Protein AF-A0A4Y1ZA49-F1 (afdb_monomer_lite)

Foldseek 3Di:
DQALLCLLVVLCVVVVHDLCQLPVVLDDSVVSVCSNVVNDDDDPVSVCSSCVSSVHDPVNSVCVNVVVDDDPVVVLVVVLVVCLVVLPLVVLQVLLVVLVVCCVVVVDLVSLLSNLLSQQSSCVSVVHQRDVVSLCSLLVVLVPDQADDLVNLVSCLSCLVNDDLVSLLVSLVCLLPRPVVCVVVCRCLVSNLSSLLVNLVVCVVVPVLVSSVVSLVSSVVSDDPPPRVVSVLSSLLSVLLSCLLVQVPVSSVVSNVVSLVVCVVVVVVVVSVVSVVVNVCSCVDPSSVVSVVVVVVVVVVVVVVVVVVVVVVVVPPDPDPDDDDDDDVVVVVVVVVVVVVVVVVPDDDPVVVVVVVVVVVVVVVVVVVVVVVVPDD

pLDDT: mean 78.2, std 25.27, range [24.95, 98.25]

Organism: NCBI:txid2078

Radius of gyration: 32.02 Å; chains: 1; bounding box: 79×66×94 Å

Sequence (377 aa):
MKHPGATLRFLRKSKKMTLNELAQGEVSVAFLSRFEREDCDISFTHLLHLLERLHVSVDEFLYISNGYEVGDFQDFFTHLKRYVMEDNLHMLQVTREKMRDYYNRKKRDHYLHFSALAALYAHRISKQDPDPNDVRILSDYLERVTIWGYYELVVYANSMYSFPPELIIKFSRMAYEKSMDYQPLEIGLDKKQLILMNTATVLMEVGRLAEANTFLVLLNDSINKENDSYMKIKLIYLRGIYLIKQGYRKRGESMARQAIQIFTELESVSQAATHANYLQDVLNSTIVKKIERINRKDSCFDVVHQSGCLFGFLINVGYDDRSPMLFPSFLMFLLRLRKHVRLLHREFDPVLKTRLIVHSVLESASECQLLLRQHRF

InterPro domains:
  IPR001387 Cro/C1-type, helix-turn-helix domain [PS50943] (8-61)
  IPR001387 Cro/C1-type, helix-turn-helix domain [SM00530] (7-61)
  IPR001387 Cro/C1-type, helix-turn-helix domain [cd00093] (5-61)
  IPR010057 HTH-type transcriptional regulator Rgg, C-terminal domain [PF21259] (93-276)
  IPR010057 HTH-type transcriptional regulator Rgg, C-terminal domain [TIGR01716] (63-284)
  IPR010982 Lambda repressor-like, DNA-binding domain superfamily [SSF47413] (4-64)
  IPR011990 Tetratricopeptide-like helical domain superfamily [G3DSA:1.25.40.10] (2-285)
  IPR053163 HTH-type transcriptional regulator Rgg-like [PTHR37038] (1-284)

Secondary structure (DSSP, 8-state):
--SHHHHHHHHHHHTT--HHHHHBTTB-HHHHHHHTTTSS---HHHHHHHHHHHT--HHHHHHHHTTS---HHHHHHHHHHHHHHTT-HHHHHHHHHHHHHHHHHH--HHHHHHHHHHHHHHHHHTTPPPPHHHHHHHHHHHHH-SS--HHHHHHHHHHGGGS-HHHHHHHHHHHHHTTGGGGGG-TTHHHHHHHHHHHHHHHHHTT-HHHHHHHHHHHHHHS-TTT-HHHHHHHHHHHHHHHHHHT-HHHHHHHHHHHHHHHHHTT-HHHHHHHHHHHHHHHHSHHHHHHHHHHHHHHHHHHHHHHHHHHHHHHHS---S------THHHHHHHHHHHHHHHHTTS--HHHHHHHHHHHHHHHHHHHHHHHHHT--

Structure (mmCIF, N/CA/C/O backbone):
data_AF-A0A4Y1ZA49-F1
#
_entry.id   AF-A0A4Y1ZA49-F1
#
loop_
_atom_site.group_PDB
_atom_site.id
_atom_site.type_symbol
_atom_site.label_atom_id
_atom_site.label_alt_id
_atom_site.label_comp_id
_atom_site.label_asym_id
_atom_site.label_entity_id
_atom_site.label_seq_id
_atom_site.pdbx_PDB_ins_code
_atom_site.Cartn_x
_atom_site.Cartn_y
_atom_site.Cartn_z
_atom_site.occupancy
_atom_site.B_iso_or_equiv
_atom_site.auth_seq_id
_atom_site.auth_comp_id
_atom_site.auth_asym_id
_atom_site.auth_atom_id
_atom_site.pdbx_PDB_model_num
ATOM 1 N N . MET A 1 1 ? 22.120 4.455 -14.277 1.00 56.09 1 MET A N 1
ATOM 2 C CA . MET A 1 1 ? 22.476 4.465 -15.717 1.00 56.09 1 MET A CA 1
ATOM 3 C C . MET A 1 1 ? 21.176 4.357 -16.489 1.00 56.09 1 MET A C 1
ATOM 5 O O . MET A 1 1 ? 20.572 3.312 -16.391 1.00 56.09 1 MET A O 1
ATOM 9 N N . LYS A 1 2 ? 20.681 5.403 -17.166 1.00 68.88 2 LYS A N 1
ATOM 10 C CA . LYS A 1 2 ? 19.257 5.433 -17.570 1.00 68.88 2 LYS A CA 1
ATOM 11 C C . LYS A 1 2 ? 18.873 4.535 -18.760 1.00 68.88 2 LYS A C 1
ATOM 13 O O . LYS A 1 2 ? 17.683 4.326 -18.960 1.00 68.88 2 LYS A O 1
ATOM 18 N N . HIS A 1 3 ? 19.825 4.002 -19.531 1.00 85.12 3 HIS A N 1
ATOM 19 C CA . HIS A 1 3 ? 19.515 3.160 -20.690 1.00 85.12 3 HIS A CA 1
ATOM 20 C C . HIS A 1 3 ? 19.692 1.657 -20.391 1.00 85.12 3 HIS A C 1
ATOM 22 O O . HIS A 1 3 ? 20.761 1.267 -19.905 1.00 85.12 3 HIS A O 1
ATOM 28 N N . PRO A 1 4 ? 18.722 0.789 -20.749 1.00 91.94 4 PRO A N 1
ATOM 29 C CA . PRO A 1 4 ? 18.799 -0.660 -20.524 1.00 91.94 4 PRO A CA 1
ATOM 30 C C . PRO A 1 4 ? 20.062 -1.316 -21.102 1.00 91.94 4 PRO A C 1
ATOM 32 O O . PRO A 1 4 ? 20.677 -2.168 -20.463 1.00 91.94 4 PRO A O 1
ATOM 35 N N . GLY A 1 5 ? 20.489 -0.879 -22.290 1.00 95.25 5 GLY A N 1
ATOM 36 C CA . GLY A 1 5 ? 21.715 -1.349 -22.943 1.00 95.25 5 GLY A CA 1
ATOM 37 C C . GLY A 1 5 ? 22.986 -1.079 -22.132 1.00 95.25 5 GLY A C 1
ATOM 38 O O . GLY A 1 5 ? 23.775 -1.995 -21.883 1.00 95.25 5 GLY A O 1
ATOM 39 N N . ALA A 1 6 ? 23.168 0.156 -21.654 1.00 95.44 6 ALA A N 1
ATOM 40 C CA . ALA A 1 6 ? 24.304 0.507 -20.805 1.00 95.44 6 ALA A CA 1
ATOM 41 C C . ALA A 1 6 ? 24.282 -0.247 -19.468 1.00 95.44 6 ALA A C 1
ATOM 43 O O . ALA A 1 6 ? 25.338 -0.666 -18.988 1.00 95.44 6 ALA A O 1
ATOM 44 N N . THR A 1 7 ? 23.096 -0.469 -18.896 1.00 96.31 7 THR A N 1
ATOM 45 C CA . THR A 1 7 ? 22.924 -1.278 -17.682 1.00 96.31 7 THR A CA 1
ATOM 46 C C . THR A 1 7 ? 23.346 -2.727 -17.912 1.00 96.31 7 THR A C 1
ATOM 48 O O . THR A 1 7 ? 24.130 -3.267 -17.130 1.00 96.31 7 THR A O 1
ATOM 51 N N . LEU A 1 8 ? 22.910 -3.348 -19.014 1.00 96.88 8 LEU A N 1
ATOM 52 C CA . LEU A 1 8 ? 23.302 -4.718 -19.348 1.00 96.88 8 LEU A CA 1
ATOM 53 C C . LEU A 1 8 ? 24.820 -4.825 -19.555 1.00 96.88 8 LEU A C 1
ATOM 55 O O . LEU A 1 8 ? 25.461 -5.725 -19.013 1.00 96.88 8 LEU A O 1
ATOM 59 N N . ARG A 1 9 ? 25.417 -3.851 -20.254 1.00 97.12 9 ARG A N 1
ATOM 60 C CA . ARG A 1 9 ? 26.872 -3.756 -20.437 1.00 97.12 9 ARG A CA 1
ATOM 61 C C . ARG A 1 9 ? 27.616 -3.660 -19.113 1.00 97.12 9 ARG A C 1
ATOM 63 O O . ARG A 1 9 ? 28.657 -4.299 -18.944 1.00 97.12 9 ARG A O 1
ATOM 70 N N . PHE A 1 10 ? 27.122 -2.828 -18.201 1.00 96.94 10 PHE A N 1
ATOM 71 C CA . PHE A 1 10 ? 27.690 -2.662 -16.869 1.00 96.94 10 PHE A CA 1
ATOM 72 C C . PHE A 1 10 ? 27.661 -3.981 -16.090 1.00 96.94 10 PHE A C 1
ATOM 74 O O . PHE A 1 10 ? 28.708 -4.414 -15.611 1.00 96.94 10 PHE A O 1
ATOM 81 N N . LEU A 1 11 ? 26.509 -4.655 -16.048 1.00 97.25 11 LEU A N 1
ATOM 82 C CA . LEU A 1 11 ? 26.329 -5.943 -15.371 1.00 97.25 11 LEU A CA 1
ATOM 83 C C . LEU A 1 11 ? 27.202 -7.053 -15.963 1.00 97.25 11 LEU A C 1
ATOM 85 O O . LEU A 1 11 ? 27.862 -7.796 -15.238 1.00 97.25 11 LEU A O 1
ATOM 89 N N . ARG A 1 12 ? 27.262 -7.149 -17.293 1.00 97.69 12 ARG A N 1
ATOM 90 C CA . ARG A 1 12 ? 28.118 -8.124 -17.972 1.00 97.69 12 ARG A CA 1
ATOM 91 C C . ARG A 1 12 ? 29.588 -7.915 -17.611 1.00 97.69 12 ARG A C 1
ATOM 93 O O . ARG A 1 12 ? 30.296 -8.864 -17.276 1.00 97.69 12 ARG A O 1
ATOM 100 N N . LYS A 1 13 ? 30.058 -6.664 -17.679 1.00 97.81 13 LYS A N 1
ATOM 101 C CA . LYS A 1 13 ? 31.449 -6.319 -17.362 1.00 97.81 13 LYS A CA 1
ATOM 102 C C . LYS A 1 13 ? 31.778 -6.516 -15.885 1.00 97.81 13 LYS A C 1
ATOM 104 O O . LYS A 1 13 ? 32.878 -6.979 -15.594 1.00 97.81 13 LYS A O 1
ATOM 109 N N . SER A 1 14 ? 30.864 -6.202 -14.964 1.00 96.88 14 SER A N 1
ATOM 110 C CA . SER A 1 14 ? 31.086 -6.416 -13.527 1.00 96.88 14 SER A CA 1
ATOM 111 C C . SER A 1 14 ? 31.230 -7.903 -13.190 1.00 96.88 14 SER A C 1
ATOM 113 O O . SER A 1 14 ? 32.066 -8.263 -12.364 1.00 96.88 14 SER A O 1
ATOM 115 N N . LYS A 1 15 ? 30.520 -8.775 -13.917 1.00 97.19 15 LYS A N 1
ATOM 116 C CA . LYS A 1 15 ? 30.654 -10.241 -13.846 1.00 97.19 15 LYS A CA 1
ATOM 117 C C . LYS A 1 15 ? 31.806 -10.806 -14.688 1.00 97.19 15 LYS A C 1
ATOM 119 O O . LYS A 1 15 ? 31.949 -12.018 -14.784 1.00 97.19 15 LYS A O 1
ATOM 124 N N . LYS A 1 16 ? 32.650 -9.945 -15.273 1.00 97.56 16 LYS A N 1
ATOM 125 C CA . LYS A 1 16 ? 33.809 -10.311 -16.111 1.00 97.56 16 LYS A CA 1
ATOM 126 C C . LYS A 1 16 ? 33.457 -11.212 -17.306 1.00 97.56 16 LYS A C 1
ATOM 128 O O . LYS A 1 16 ? 34.312 -11.950 -17.779 1.00 97.56 16 LYS A O 1
ATOM 133 N N . MET A 1 17 ? 32.231 -11.117 -17.822 1.00 96.88 17 MET A N 1
ATOM 134 C CA . MET A 1 17 ? 31.777 -11.900 -18.973 1.00 96.88 17 MET A CA 1
ATOM 135 C C . MET A 1 17 ? 32.071 -11.179 -20.292 1.00 96.88 17 MET A C 1
ATOM 137 O O . MET A 1 17 ? 31.913 -9.960 -20.421 1.00 96.88 17 MET A O 1
ATOM 141 N N . THR A 1 18 ? 32.462 -11.927 -21.314 1.00 97.31 18 THR A N 1
ATOM 142 C CA . THR A 1 18 ? 32.603 -11.453 -22.694 1.00 97.31 18 THR A CA 1
ATOM 143 C C . THR A 1 18 ? 31.243 -11.362 -23.394 1.00 97.31 18 THR A C 1
ATOM 145 O O . THR A 1 18 ? 30.244 -11.920 -22.940 1.00 97.31 18 THR A O 1
ATOM 148 N N . LEU A 1 19 ? 31.181 -10.646 -24.525 1.00 97.44 19 LEU A N 1
ATOM 149 C CA . LEU A 1 19 ? 29.963 -10.595 -25.345 1.00 97.44 19 LEU A CA 1
ATOM 150 C C . LEU A 1 19 ? 29.578 -11.983 -25.872 1.00 97.44 19 LEU A C 1
ATOM 152 O O . LEU A 1 19 ? 28.399 -12.307 -25.890 1.00 97.44 19 LEU A O 1
ATOM 156 N N . ASN A 1 20 ? 30.559 -12.800 -26.264 1.00 96.19 20 ASN A N 1
ATOM 157 C CA . ASN A 1 20 ? 30.320 -14.158 -26.756 1.00 96.19 20 ASN A CA 1
ATOM 158 C C . ASN A 1 20 ? 29.724 -15.052 -25.666 1.00 96.19 20 ASN A C 1
ATOM 160 O O . ASN A 1 20 ? 28.747 -15.753 -25.921 1.00 96.19 20 ASN A O 1
ATOM 164 N N . GLU A 1 21 ? 30.284 -14.992 -24.455 1.00 95.81 21 GLU A N 1
ATOM 165 C CA . GLU A 1 21 ? 29.783 -15.754 -23.310 1.00 95.81 21 GLU A CA 1
ATOM 166 C C . GLU A 1 21 ? 28.372 -15.328 -22.922 1.00 95.81 21 GLU A C 1
ATOM 168 O O . GLU A 1 21 ? 27.550 -16.186 -22.630 1.00 95.81 21 GLU A O 1
ATOM 173 N N . LEU A 1 22 ? 28.053 -14.030 -22.934 1.00 96.56 22 LEU A N 1
ATOM 174 C CA . LEU A 1 22 ? 26.692 -13.595 -22.625 1.00 96.56 22 LEU A CA 1
ATOM 175 C C . LEU A 1 22 ? 25.710 -13.968 -23.747 1.00 96.56 22 LEU A C 1
ATOM 177 O O . LEU A 1 22 ? 24.632 -14.474 -23.456 1.00 96.56 22 LEU A O 1
ATOM 181 N N . ALA A 1 23 ? 26.089 -13.758 -25.009 1.00 94.94 23 ALA A N 1
ATOM 182 C CA . ALA A 1 23 ? 25.231 -13.999 -26.163 1.00 94.94 23 ALA A CA 1
ATOM 183 C C . ALA A 1 23 ? 24.853 -15.479 -26.339 1.00 94.94 23 ALA A C 1
ATOM 185 O O . ALA A 1 23 ? 23.698 -15.755 -26.633 1.00 94.94 23 ALA A O 1
ATOM 186 N N . GLN A 1 24 ? 25.817 -16.404 -26.203 1.00 87.56 24 GLN A N 1
ATOM 187 C CA . GLN A 1 24 ? 25.686 -17.873 -26.316 1.00 87.56 24 GLN A CA 1
ATOM 188 C C . GLN A 1 24 ? 24.635 -18.392 -27.329 1.00 87.56 24 GLN A C 1
ATOM 190 O O . GLN A 1 24 ? 23.942 -19.368 -27.068 1.00 87.56 24 GLN A O 1
ATOM 195 N N . GLY A 1 25 ? 24.510 -17.757 -28.496 1.00 82.25 25 GLY A N 1
ATOM 196 C CA . GLY A 1 25 ? 23.551 -18.163 -29.531 1.00 82.25 25 GLY A CA 1
ATOM 197 C C . GLY A 1 25 ? 22.102 -17.703 -29.318 1.00 82.25 25 GLY A C 1
ATOM 198 O O . GLY A 1 25 ? 21.335 -17.775 -30.271 1.00 82.25 25 GLY A O 1
ATOM 199 N N . GLU A 1 26 ? 21.748 -17.157 -28.149 1.00 87.50 26 GLU A N 1
ATOM 200 C CA . GLU A 1 26 ? 20.445 -16.512 -27.895 1.00 87.50 26 GLU A CA 1
ATOM 201 C C . GLU A 1 26 ? 20.269 -15.264 -28.760 1.00 87.50 26 GLU A C 1
ATOM 203 O O . GLU A 1 26 ? 19.207 -14.989 -29.310 1.00 87.50 26 GLU A O 1
ATOM 208 N N . VAL A 1 27 ? 21.350 -14.500 -28.905 1.00 92.94 27 VAL A N 1
ATOM 209 C CA . VAL A 1 27 ? 21.435 -13.352 -29.805 1.00 92.94 27 VAL A CA 1
ATOM 210 C C . VAL A 1 27 ? 22.783 -13.352 -30.513 1.00 92.94 27 VAL A C 1
ATOM 212 O O . VAL A 1 27 ? 23.755 -13.941 -30.040 1.00 92.94 27 VAL A O 1
ATOM 215 N N . SER A 1 28 ? 22.886 -12.661 -31.651 1.00 96.12 28 SER A N 1
ATOM 216 C CA . SER A 1 28 ? 24.199 -12.468 -32.273 1.00 96.12 28 SER A CA 1
ATOM 217 C C . SER A 1 28 ? 25.062 -11.516 -31.438 1.00 96.12 28 SER A C 1
ATOM 219 O O . SER A 1 28 ? 24.579 -10.543 -30.860 1.00 96.12 28 SER A O 1
ATOM 221 N N . VAL A 1 29 ? 26.372 -11.755 -31.422 1.00 96.38 29 VAL A N 1
ATOM 222 C CA . VAL A 1 29 ? 27.359 -10.919 -30.713 1.00 96.38 29 VAL A CA 1
ATOM 223 C C . VAL A 1 29 ? 27.322 -9.473 -31.211 1.00 96.38 29 VAL A C 1
ATOM 225 O O . VAL A 1 29 ? 27.405 -8.532 -30.422 1.00 96.38 29 VAL A O 1
ATOM 228 N N . ALA A 1 30 ? 27.147 -9.289 -32.523 1.00 96.12 30 ALA A N 1
ATOM 229 C CA . ALA A 1 30 ? 27.011 -7.975 -33.142 1.00 96.12 30 ALA A CA 1
ATOM 230 C C . ALA A 1 30 ? 25.741 -7.252 -32.668 1.00 96.12 30 ALA A C 1
ATOM 232 O O . ALA A 1 30 ? 25.792 -6.062 -32.360 1.00 96.12 30 ALA A O 1
ATOM 233 N N . PHE A 1 31 ? 24.619 -7.972 -32.561 1.00 96.56 31 PHE A N 1
ATOM 234 C CA . PHE A 1 31 ? 23.378 -7.432 -32.013 1.00 96.56 31 PHE A CA 1
ATOM 235 C C . PHE A 1 31 ? 23.533 -7.054 -30.537 1.00 96.56 31 PHE A C 1
ATOM 237 O O . PHE A 1 31 ? 23.230 -5.921 -30.173 1.00 96.56 31 PHE A O 1
ATOM 244 N N . LEU A 1 32 ? 24.082 -7.946 -29.706 1.00 97.12 32 LEU A N 1
ATOM 245 C CA . LEU A 1 32 ? 24.315 -7.666 -28.288 1.00 97.12 32 LEU A CA 1
ATOM 246 C C . LEU A 1 32 ? 25.227 -6.449 -28.096 1.00 97.12 32 LEU A C 1
ATOM 248 O O . LEU A 1 32 ? 24.941 -5.580 -27.278 1.00 97.12 32 LEU A O 1
ATOM 252 N N . SER A 1 33 ? 26.295 -6.342 -28.892 1.00 96.88 33 SER A N 1
ATOM 253 C CA . SER A 1 33 ? 27.187 -5.181 -28.856 1.00 96.88 33 SER A CA 1
ATOM 254 C C . SER A 1 33 ? 26.480 -3.883 -29.240 1.00 96.88 33 SER A C 1
ATOM 256 O O . SER A 1 33 ? 26.811 -2.842 -28.679 1.00 96.88 33 SER A O 1
ATOM 258 N N . ARG A 1 34 ? 25.568 -3.915 -30.218 1.00 97.12 34 ARG A N 1
ATOM 259 C CA . ARG A 1 34 ? 24.771 -2.747 -30.607 1.00 97.12 34 ARG A CA 1
ATOM 260 C C . ARG A 1 34 ? 23.799 -2.353 -29.501 1.00 97.12 34 ARG A C 1
ATOM 262 O O . ARG A 1 34 ? 23.765 -1.186 -29.130 1.00 97.12 34 ARG A O 1
ATOM 269 N N . PHE A 1 35 ? 23.091 -3.322 -28.926 1.00 96.44 35 PHE A N 1
ATOM 270 C CA . PHE A 1 35 ? 22.184 -3.086 -27.805 1.00 96.44 35 PHE A CA 1
ATOM 271 C C . PHE A 1 35 ? 22.918 -2.455 -26.613 1.00 96.44 35 PHE A C 1
ATOM 273 O O . PHE A 1 35 ? 22.492 -1.431 -26.089 1.00 96.44 35 PHE A O 1
ATOM 280 N N . GLU A 1 36 ? 24.084 -2.991 -26.236 1.00 96.69 36 GLU A N 1
ATOM 281 C CA . GLU A 1 36 ? 24.918 -2.459 -25.148 1.00 96.69 36 GLU A CA 1
ATOM 282 C C . GLU A 1 36 ? 25.468 -1.042 -25.381 1.00 96.69 36 GLU A C 1
ATOM 284 O O . GLU A 1 36 ? 25.929 -0.392 -24.437 1.00 96.69 36 GLU A O 1
ATOM 289 N N . ARG A 1 37 ? 25.466 -0.579 -26.634 1.00 95.88 37 ARG A N 1
ATOM 290 C CA . ARG A 1 37 ? 25.828 0.787 -27.036 1.00 95.88 37 ARG A CA 1
ATOM 291 C C . ARG A 1 37 ? 24.616 1.673 -27.299 1.00 95.88 37 ARG A C 1
ATOM 293 O O . ARG A 1 37 ? 24.805 2.803 -27.721 1.00 95.88 37 ARG A O 1
ATOM 300 N N . GLU A 1 38 ? 23.411 1.182 -27.010 1.00 94.00 38 GLU A N 1
ATOM 301 C CA . GLU A 1 38 ? 22.163 1.927 -27.207 1.00 94.00 38 GLU A CA 1
ATOM 302 C C . GLU A 1 38 ? 21.831 2.150 -28.703 1.00 94.00 38 GLU A C 1
ATOM 304 O O . GLU A 1 38 ? 21.017 2.996 -29.051 1.00 94.00 38 GLU A O 1
ATOM 309 N N . ASP A 1 39 ? 22.427 1.347 -29.603 1.00 94.12 39 ASP A N 1
ATOM 310 C CA . ASP A 1 39 ? 22.260 1.441 -31.067 1.00 94.12 39 ASP A CA 1
ATOM 311 C C . ASP A 1 39 ? 21.046 0.643 -31.600 1.00 94.12 39 ASP A C 1
ATOM 313 O O . ASP A 1 39 ? 20.795 0.587 -32.814 1.00 94.12 39 ASP A O 1
ATOM 317 N N . CYS A 1 40 ? 20.363 -0.105 -30.734 1.00 93.81 40 CYS A N 1
ATOM 318 C CA . CYS A 1 40 ? 19.122 -0.815 -31.036 1.00 93.81 40 CYS A CA 1
ATOM 319 C C . CYS A 1 40 ? 18.374 -1.183 -29.756 1.00 93.81 40 CYS A C 1
ATOM 321 O O . CYS A 1 40 ? 18.973 -1.246 -28.683 1.00 93.81 40 CYS A O 1
ATOM 323 N N . ASP A 1 41 ? 17.093 -1.511 -29.905 1.00 93.94 41 ASP A N 1
ATOM 324 C CA . ASP A 1 41 ? 16.290 -2.132 -28.856 1.00 93.94 41 ASP A CA 1
ATOM 325 C C . ASP A 1 41 ? 16.473 -3.654 -28.824 1.00 93.94 41 ASP A C 1
ATOM 327 O O . ASP A 1 41 ? 16.922 -4.280 -29.789 1.00 93.94 41 ASP A O 1
ATOM 331 N N . ILE A 1 42 ? 16.083 -4.253 -27.700 1.00 94.25 42 ILE A N 1
ATOM 332 C CA . ILE A 1 42 ? 15.996 -5.700 -27.517 1.00 94.25 42 ILE A CA 1
ATOM 333 C C . ILE A 1 42 ? 14.561 -6.088 -27.174 1.00 94.25 42 ILE A C 1
ATOM 335 O O . ILE A 1 42 ? 13.875 -5.401 -26.419 1.00 94.25 42 ILE A O 1
ATOM 339 N N . SER A 1 43 ? 14.096 -7.213 -27.711 1.00 95.25 43 SER A N 1
ATOM 340 C CA . SER A 1 43 ? 12.824 -7.793 -27.278 1.00 95.25 43 SER A CA 1
ATOM 341 C C . SER A 1 43 ? 12.911 -8.240 -25.819 1.00 95.25 43 SER A C 1
ATOM 343 O O . SER A 1 43 ? 13.942 -8.775 -25.404 1.00 95.25 43 SER A O 1
ATOM 345 N N . PHE A 1 44 ? 11.802 -8.154 -25.088 1.00 95.06 44 PHE A N 1
ATOM 346 C CA . PHE A 1 44 ? 11.738 -8.592 -23.694 1.00 95.06 44 PHE A CA 1
ATOM 347 C C . PHE A 1 44 ? 12.180 -10.053 -23.490 1.00 95.06 44 PHE A C 1
ATOM 349 O O . PHE A 1 44 ? 12.953 -10.321 -22.580 1.00 95.06 44 PHE A O 1
ATOM 356 N N . THR A 1 45 ? 11.790 -10.978 -24.376 1.00 95.75 45 THR A N 1
ATOM 357 C CA . THR A 1 45 ? 12.179 -12.399 -24.294 1.00 95.75 45 THR A CA 1
ATOM 358 C C . THR A 1 45 ? 13.695 -12.597 -24.324 1.00 95.75 45 THR A C 1
ATOM 360 O O . THR A 1 45 ? 14.246 -13.221 -23.425 1.00 95.75 45 THR A O 1
ATOM 363 N N . HIS A 1 46 ? 14.389 -12.006 -25.303 1.00 95.62 46 HIS A N 1
ATOM 364 C CA . HIS A 1 46 ? 15.853 -12.063 -25.336 1.00 95.62 46 HIS A CA 1
ATOM 365 C C . HIS A 1 46 ? 16.474 -11.407 -24.099 1.00 95.62 46 HIS A C 1
ATOM 367 O O . HIS A 1 46 ? 17.428 -11.945 -23.550 1.00 95.62 46 HIS A O 1
ATOM 373 N N . LEU A 1 47 ? 15.937 -10.275 -23.624 1.00 96.12 47 LEU A N 1
ATOM 374 C CA . LEU A 1 47 ? 16.439 -9.652 -22.399 1.00 96.12 47 LEU A CA 1
ATOM 375 C C . LEU A 1 47 ? 16.331 -10.605 -21.201 1.00 96.12 47 LEU A C 1
ATOM 377 O O . LEU A 1 47 ? 17.308 -10.736 -20.473 1.00 96.12 47 LEU A O 1
ATOM 381 N N . LEU A 1 48 ? 15.204 -11.305 -21.026 1.00 96.38 48 LEU A N 1
ATOM 382 C CA . LEU A 1 48 ? 15.032 -12.284 -19.947 1.00 96.38 48 LEU A CA 1
ATOM 383 C C . LEU A 1 48 ? 16.100 -13.379 -19.985 1.00 96.38 48 LEU A C 1
ATOM 385 O O . LEU A 1 48 ? 16.737 -13.620 -18.963 1.00 96.38 48 LEU A O 1
ATOM 389 N N . HIS A 1 49 ? 16.355 -13.976 -21.153 1.00 95.38 49 HIS A N 1
ATOM 390 C CA . HIS A 1 49 ? 17.399 -14.997 -21.287 1.00 95.38 49 HIS A CA 1
ATOM 391 C C . HIS A 1 49 ? 18.782 -14.440 -20.927 1.00 95.38 49 HIS A C 1
ATOM 393 O O . HIS A 1 49 ? 19.556 -15.080 -20.218 1.00 95.38 49 HIS A O 1
ATOM 399 N N . LEU A 1 50 ? 19.107 -13.221 -21.368 1.00 96.88 50 LEU A N 1
ATOM 400 C CA . LEU A 1 50 ? 20.386 -12.595 -21.030 1.00 96.88 50 LEU A CA 1
ATOM 401 C C . LEU A 1 50 ? 20.510 -12.298 -19.527 1.00 96.88 50 LEU A C 1
ATOM 403 O O . LEU A 1 50 ? 21.588 -12.472 -18.960 1.00 96.88 50 LEU A O 1
ATOM 407 N N . LEU A 1 51 ? 19.428 -11.870 -18.872 1.00 96.94 51 LEU A N 1
ATOM 408 C CA . LEU A 1 51 ? 19.402 -11.614 -17.429 1.00 96.94 51 LEU A CA 1
ATOM 409 C C . LEU A 1 51 ? 19.536 -12.900 -16.608 1.00 96.94 51 LEU A C 1
ATOM 411 O O . LEU A 1 51 ? 20.315 -12.932 -15.655 1.00 96.94 51 LEU A O 1
ATOM 415 N N . GLU A 1 52 ? 18.865 -13.975 -17.020 1.00 95.69 52 GLU A N 1
ATOM 416 C CA . GLU A 1 52 ? 18.994 -15.297 -16.402 1.00 95.69 52 GLU A CA 1
ATOM 417 C C . GLU A 1 52 ? 20.447 -15.785 -16.433 1.00 95.69 52 GLU A C 1
ATOM 419 O O . GLU A 1 52 ? 20.990 -16.205 -15.411 1.00 95.69 52 GLU A O 1
ATOM 424 N N . ARG A 1 53 ? 21.121 -15.625 -17.578 1.00 94.62 53 ARG A N 1
ATOM 425 C CA . ARG A 1 53 ? 22.545 -15.964 -17.742 1.00 94.62 53 ARG A CA 1
ATOM 426 C C . ARG A 1 53 ? 23.471 -15.104 -16.894 1.00 94.62 53 ARG A C 1
ATOM 428 O O . ARG A 1 53 ? 24.524 -15.564 -16.463 1.00 94.62 53 ARG A O 1
ATOM 435 N N . LEU A 1 54 ? 23.095 -13.851 -16.662 1.00 96.25 54 LEU A N 1
ATOM 436 C CA . LEU A 1 54 ? 23.808 -12.983 -15.734 1.00 96.25 54 LEU A CA 1
ATOM 437 C C . LEU A 1 54 ? 23.499 -13.326 -14.274 1.00 96.25 54 LEU A C 1
ATOM 439 O O . LEU A 1 54 ? 24.170 -12.781 -13.400 1.00 96.25 54 LEU A O 1
ATOM 443 N N . HIS A 1 55 ? 22.536 -14.202 -13.976 1.00 95.88 55 HIS A N 1
ATOM 444 C CA . HIS A 1 55 ? 21.990 -14.397 -12.632 1.00 95.88 55 HIS A CA 1
ATOM 445 C C . HIS A 1 55 ? 21.558 -13.063 -12.010 1.00 95.88 55 HIS A C 1
ATOM 447 O O . HIS A 1 55 ? 21.984 -12.712 -10.910 1.00 95.88 55 HIS A O 1
ATOM 453 N N . VAL A 1 56 ? 20.798 -12.285 -12.778 1.00 96.44 56 VAL A N 1
ATOM 454 C CA . VAL A 1 56 ? 20.231 -10.998 -12.371 1.00 96.44 56 VAL A CA 1
ATOM 455 C C . VAL A 1 56 ? 18.727 -11.095 -12.568 1.00 96.44 56 VAL A C 1
ATOM 457 O O . VAL A 1 56 ? 18.267 -11.464 -13.647 1.00 96.44 56 VAL A O 1
ATOM 460 N N . SER A 1 57 ? 17.947 -10.790 -11.534 1.00 95.25 57 SER A N 1
ATOM 461 C CA . SER A 1 57 ? 16.490 -10.759 -11.678 1.00 95.25 57 SER A CA 1
ATOM 462 C C . SER A 1 57 ? 16.050 -9.534 -12.485 1.00 95.25 57 SER A C 1
ATOM 464 O O . SER A 1 57 ? 16.772 -8.541 -12.599 1.00 95.25 57 SER A O 1
ATOM 466 N N . VAL A 1 58 ? 14.835 -9.570 -13.035 1.00 93.56 58 VAL A N 1
ATOM 467 C CA . VAL A 1 58 ? 14.262 -8.403 -13.729 1.00 93.56 58 VAL A CA 1
ATOM 468 C C . VAL A 1 58 ? 14.177 -7.202 -12.786 1.00 93.56 58 VAL A C 1
ATOM 470 O O . VAL A 1 58 ? 14.529 -6.093 -13.181 1.00 93.56 58 VAL A O 1
ATOM 473 N N . ASP A 1 59 ? 13.782 -7.418 -11.531 1.00 89.62 59 ASP A N 1
ATOM 474 C CA . ASP A 1 59 ? 13.681 -6.357 -10.526 1.00 89.62 59 ASP A CA 1
ATOM 475 C C . ASP A 1 59 ? 15.040 -5.719 -10.213 1.00 89.62 59 ASP A C 1
ATOM 477 O O . ASP A 1 59 ? 15.155 -4.492 -10.191 1.00 89.62 59 ASP A O 1
ATOM 481 N N . GLU A 1 60 ? 16.088 -6.531 -10.037 1.00 92.56 60 GLU A N 1
ATOM 482 C CA . GLU A 1 60 ? 17.453 -6.038 -9.822 1.00 92.56 60 GLU A CA 1
ATOM 483 C C . GLU A 1 60 ? 17.931 -5.226 -11.032 1.00 92.56 60 GLU A C 1
ATOM 485 O O . GLU A 1 60 ? 18.447 -4.115 -10.881 1.00 92.56 60 GLU A O 1
ATOM 490 N N . PHE A 1 61 ? 17.705 -5.737 -12.245 1.00 95.25 61 PHE A N 1
ATOM 491 C CA . PHE A 1 61 ? 18.060 -5.036 -13.474 1.00 95.25 61 PHE A CA 1
ATOM 492 C C . PHE A 1 61 ? 17.371 -3.671 -13.576 1.00 95.25 61 PHE A C 1
ATOM 494 O O . PHE A 1 61 ? 18.029 -2.667 -13.862 1.00 95.25 61 PHE A O 1
ATOM 501 N N . LEU A 1 62 ? 16.059 -3.617 -13.328 1.00 91.38 62 LEU A N 1
ATOM 502 C CA . LEU A 1 62 ? 15.290 -2.375 -13.375 1.00 91.38 62 LEU A CA 1
ATOM 503 C C . LEU A 1 62 ? 15.756 -1.384 -12.303 1.00 91.38 62 LEU A C 1
ATOM 505 O O . LEU A 1 62 ? 15.905 -0.201 -12.609 1.00 91.38 62 LEU A O 1
ATOM 509 N N . TYR A 1 63 ? 16.062 -1.853 -11.092 1.00 89.88 63 TYR A N 1
ATOM 510 C CA . TYR A 1 63 ? 16.592 -1.013 -10.016 1.00 89.88 63 TYR A CA 1
ATOM 511 C C . TYR A 1 63 ? 17.941 -0.380 -10.390 1.00 89.88 63 TYR A C 1
ATOM 513 O O . TYR A 1 63 ? 18.123 0.835 -10.280 1.00 89.88 63 TYR A O 1
ATOM 521 N N . ILE A 1 64 ? 18.875 -1.168 -10.929 1.00 92.00 64 ILE A N 1
ATOM 522 C CA . ILE A 1 64 ? 20.186 -0.671 -11.381 1.00 92.00 64 ILE A CA 1
ATOM 523 C C . ILE A 1 64 ? 20.023 0.278 -12.578 1.00 92.00 64 ILE A C 1
ATOM 525 O O . ILE A 1 64 ? 20.670 1.334 -12.645 1.00 92.00 64 ILE A O 1
ATOM 529 N N . SER A 1 65 ? 19.121 -0.052 -13.507 1.00 90.62 65 SER A N 1
ATOM 530 C CA . SER A 1 65 ? 18.822 0.795 -14.664 1.00 90.62 65 SER A CA 1
ATOM 531 C C . SER A 1 65 ? 18.166 2.116 -14.269 1.00 90.62 65 SER A C 1
ATOM 533 O O . SER A 1 65 ? 18.353 3.128 -14.941 1.00 90.62 65 SER A O 1
ATOM 535 N N . ASN A 1 66 ? 17.456 2.163 -13.147 1.00 86.81 66 ASN A N 1
ATOM 536 C CA . ASN A 1 66 ? 16.941 3.415 -12.610 1.00 86.81 66 ASN A CA 1
ATOM 537 C C . ASN A 1 66 ? 17.978 4.177 -11.763 1.00 86.81 66 ASN A C 1
ATOM 539 O O . ASN A 1 66 ? 17.673 5.206 -11.182 1.00 86.81 66 ASN A O 1
ATOM 543 N N . GLY A 1 67 ? 19.234 3.716 -11.715 1.00 87.00 67 GLY A N 1
ATOM 544 C CA . GLY A 1 67 ? 20.290 4.371 -10.941 1.00 87.00 67 GLY A CA 1
ATOM 545 C C . GLY A 1 67 ? 20.245 4.064 -9.448 1.00 87.00 67 GLY A C 1
ATOM 546 O O . GLY A 1 67 ? 20.706 4.890 -8.671 1.00 87.00 67 GLY A O 1
ATOM 547 N N . TYR A 1 68 ? 19.756 2.879 -9.069 1.00 86.25 68 TYR A N 1
ATOM 548 C CA . TYR A 1 68 ? 19.529 2.480 -7.676 1.00 86.25 68 TYR A CA 1
ATOM 549 C C . TYR A 1 68 ? 18.465 3.341 -6.978 1.00 86.25 68 TYR A C 1
ATOM 551 O O . TYR A 1 68 ? 18.481 3.508 -5.761 1.00 86.25 68 TYR A O 1
ATOM 559 N N . GLU A 1 69 ? 17.530 3.879 -7.759 1.00 81.88 69 GLU A N 1
ATOM 560 C CA . GLU A 1 69 ? 16.344 4.577 -7.273 1.00 81.88 69 GLU A CA 1
ATOM 561 C C . GLU A 1 69 ? 15.113 3.697 -7.496 1.00 81.88 69 GLU A C 1
ATOM 563 O O . GLU A 1 69 ? 15.032 2.924 -8.459 1.00 81.88 69 GLU A O 1
ATOM 568 N N . VAL A 1 70 ? 14.134 3.802 -6.604 1.00 78.31 70 VAL A N 1
ATOM 569 C CA . VAL A 1 70 ? 12.861 3.099 -6.777 1.00 78.31 70 VAL A CA 1
ATOM 570 C C . VAL A 1 70 ? 12.020 3.795 -7.856 1.00 78.31 70 VAL A C 1
ATOM 572 O O . VAL A 1 70 ? 12.263 4.942 -8.207 1.00 78.31 70 VAL A O 1
ATOM 575 N N . GLY A 1 71 ? 11.055 3.090 -8.449 1.00 78.38 71 GLY A N 1
ATOM 576 C CA . GLY A 1 71 ? 10.223 3.681 -9.504 1.00 78.38 71 GLY A CA 1
ATOM 577 C C . GLY A 1 71 ? 9.258 4.757 -8.984 1.00 78.38 71 GLY A C 1
ATOM 578 O O . GLY A 1 71 ? 8.907 4.755 -7.803 1.00 78.38 71 GLY A O 1
ATOM 579 N N . ASP A 1 72 ? 8.736 5.590 -9.899 1.00 80.25 72 ASP A N 1
ATOM 580 C CA . ASP A 1 72 ? 7.789 6.697 -9.640 1.00 80.25 72 ASP A CA 1
ATOM 581 C C . ASP A 1 72 ? 6.676 6.351 -8.630 1.00 80.25 72 ASP A C 1
ATOM 583 O O . ASP A 1 72 ? 6.287 7.171 -7.796 1.00 80.25 72 ASP A O 1
ATOM 587 N N . PHE A 1 73 ? 6.143 5.128 -8.710 1.00 85.00 73 PHE A N 1
ATOM 588 C CA . PHE A 1 73 ? 5.101 4.633 -7.812 1.00 85.00 73 PHE A CA 1
ATOM 589 C C . PHE A 1 73 ? 5.581 4.545 -6.356 1.00 85.00 73 PHE A C 1
ATOM 591 O O . PHE A 1 73 ? 4.929 5.059 -5.448 1.00 85.00 73 PHE A O 1
ATOM 598 N N . GLN A 1 74 ? 6.729 3.911 -6.128 1.00 84.12 74 GLN A N 1
ATOM 599 C CA . GLN A 1 74 ? 7.285 3.709 -4.793 1.00 84.12 74 GLN A CA 1
ATOM 600 C C . GLN A 1 74 ? 7.827 5.024 -4.218 1.00 84.12 74 GLN A C 1
ATOM 602 O O . GLN A 1 74 ? 7.664 5.297 -3.024 1.00 84.12 74 GLN A O 1
ATOM 607 N N . ASP A 1 75 ? 8.401 5.869 -5.074 1.00 87.75 75 ASP A N 1
ATOM 608 C CA . ASP A 1 75 ? 8.833 7.215 -4.710 1.00 87.75 75 ASP A CA 1
ATOM 609 C C . ASP A 1 75 ? 7.665 8.061 -4.215 1.00 87.75 75 ASP A C 1
ATOM 611 O O . ASP A 1 75 ? 7.777 8.702 -3.167 1.00 87.75 75 ASP A O 1
ATOM 615 N N . PHE A 1 76 ? 6.523 8.036 -4.910 1.00 93.12 76 PHE A N 1
ATOM 616 C CA . PHE A 1 76 ? 5.335 8.772 -4.485 1.00 93.12 76 PHE A CA 1
ATOM 617 C C . PHE A 1 76 ? 4.910 8.394 -3.060 1.00 93.12 76 PHE A C 1
ATOM 619 O O . PHE A 1 76 ? 4.761 9.277 -2.216 1.00 93.12 76 PHE A O 1
ATOM 626 N N . PHE A 1 77 ? 4.767 7.099 -2.757 1.00 89.75 77 PHE A N 1
ATOM 627 C CA . PHE A 1 77 ? 4.343 6.661 -1.422 1.00 89.75 77 PHE A CA 1
ATOM 628 C C . PHE A 1 77 ? 5.405 6.899 -0.344 1.00 89.75 77 PHE A C 1
ATOM 630 O O . PHE A 1 77 ? 5.052 7.175 0.803 1.00 89.75 77 PHE A O 1
ATOM 637 N N . THR A 1 78 ? 6.691 6.858 -0.701 1.00 88.94 78 THR A N 1
ATOM 638 C CA . THR A 1 78 ? 7.789 7.211 0.214 1.00 88.94 78 THR A CA 1
ATOM 639 C C . THR A 1 78 ? 7.703 8.681 0.623 1.00 88.94 78 THR A C 1
ATOM 641 O O . THR A 1 78 ? 7.745 9.003 1.812 1.00 88.94 78 THR A O 1
ATOM 644 N N . HIS A 1 79 ? 7.502 9.575 -0.348 1.00 92.50 79 HIS A N 1
ATOM 645 C CA . HIS A 1 79 ? 7.310 11.002 -0.099 1.00 92.50 79 HIS A CA 1
ATOM 646 C C . HIS A 1 79 ? 6.016 11.281 0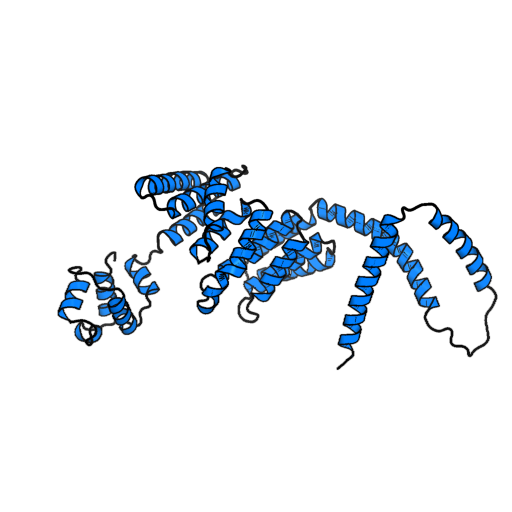.667 1.00 92.50 79 HIS A C 1
ATOM 648 O O . HIS A 1 79 ? 6.047 12.002 1.661 1.00 92.50 79 HIS A O 1
ATOM 654 N N . LEU A 1 80 ? 4.903 10.661 0.262 1.00 92.44 80 LEU A N 1
ATOM 655 C CA . LEU A 1 80 ? 3.611 10.799 0.932 1.00 92.44 80 LEU A CA 1
ATOM 656 C C . LEU A 1 80 ? 3.715 10.416 2.411 1.00 92.44 80 LEU A C 1
ATOM 658 O O . LEU A 1 80 ? 3.328 11.199 3.275 1.00 92.44 80 LEU A O 1
ATOM 662 N N . LYS A 1 81 ? 4.299 9.247 2.712 1.00 88.62 81 LYS A N 1
ATOM 663 C CA . LYS A 1 81 ? 4.512 8.782 4.088 1.00 88.62 81 LYS A CA 1
ATOM 664 C C . LYS A 1 81 ? 5.331 9.786 4.895 1.00 88.62 81 LYS A C 1
ATOM 666 O O . LYS A 1 81 ? 4.950 10.105 6.017 1.00 88.62 81 LYS A 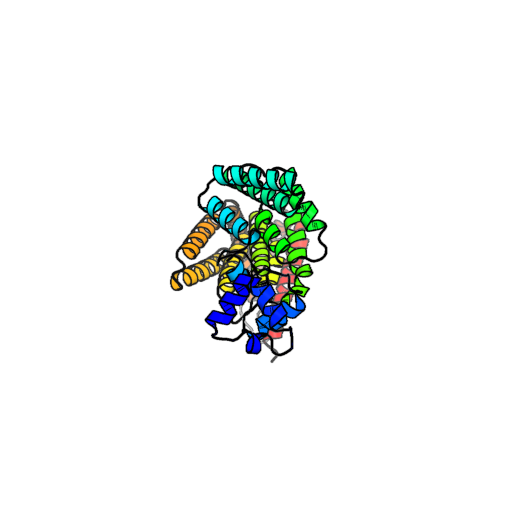O 1
ATOM 671 N N . ARG A 1 82 ? 6.431 10.288 4.328 1.00 92.19 82 ARG A N 1
ATOM 672 C CA . ARG A 1 82 ? 7.287 11.281 4.986 1.00 92.19 82 ARG A CA 1
ATOM 673 C C . ARG A 1 82 ? 6.517 12.560 5.311 1.00 92.19 82 ARG A C 1
ATOM 675 O O . ARG A 1 82 ? 6.517 12.977 6.461 1.00 92.19 82 ARG A O 1
ATOM 682 N N . TYR A 1 83 ? 5.805 13.128 4.340 1.00 94.06 83 TYR A N 1
ATOM 683 C CA . TYR A 1 83 ? 5.035 14.356 4.553 1.00 94.06 83 TYR A CA 1
ATOM 684 C C . TYR A 1 83 ? 3.925 14.182 5.589 1.00 94.06 83 TYR A C 1
ATOM 686 O O . TYR A 1 83 ? 3.667 15.103 6.353 1.00 94.06 83 TYR A O 1
ATOM 694 N N . VAL A 1 84 ? 3.300 13.004 5.655 1.00 89.31 84 VAL A N 1
ATOM 695 C CA . VAL A 1 84 ? 2.302 12.692 6.687 1.00 89.31 84 VAL A CA 1
ATOM 696 C C . VAL A 1 84 ? 2.938 12.577 8.070 1.00 89.31 84 VAL A C 1
ATOM 698 O O . VAL A 1 84 ? 2.372 13.072 9.032 1.00 89.31 84 VAL A O 1
ATOM 701 N N . MET A 1 85 ? 4.111 11.951 8.189 1.00 87.25 85 MET A N 1
ATOM 702 C CA . MET A 1 85 ? 4.818 11.842 9.473 1.00 87.25 85 MET A CA 1
ATOM 703 C C . MET A 1 85 ? 5.343 13.188 9.988 1.00 87.25 85 MET A C 1
ATOM 705 O O . MET A 1 85 ? 5.477 13.366 11.193 1.00 87.25 85 MET A O 1
ATOM 709 N N . GLU A 1 86 ? 5.655 14.111 9.081 1.00 91.75 86 GLU A N 1
ATOM 710 C CA . GLU A 1 86 ? 6.138 15.464 9.383 1.00 91.75 86 GLU A CA 1
ATOM 711 C C . GLU A 1 86 ? 4.996 16.490 9.539 1.00 91.75 86 GLU A C 1
ATOM 713 O O . GLU A 1 86 ? 5.275 17.679 9.678 1.00 91.75 86 GLU A O 1
ATOM 718 N N . ASP A 1 87 ? 3.726 16.068 9.452 1.00 90.06 87 ASP A N 1
ATOM 719 C CA . ASP A 1 87 ? 2.550 16.952 9.380 1.00 90.06 87 ASP A CA 1
ATOM 720 C C . ASP A 1 87 ? 2.691 18.077 8.326 1.00 90.06 87 ASP A C 1
ATOM 722 O O . ASP A 1 87 ? 2.189 19.196 8.466 1.00 90.06 87 ASP A O 1
ATOM 726 N N . ASN A 1 88 ? 3.387 17.784 7.223 1.00 95.06 88 ASN A N 1
ATOM 727 C CA . ASN A 1 88 ? 3.788 18.762 6.219 1.00 95.06 88 ASN A CA 1
ATOM 728 C C . ASN A 1 88 ? 2.664 19.031 5.207 1.00 95.06 88 ASN A C 1
ATOM 730 O O . ASN A 1 88 ? 2.695 18.594 4.050 1.00 95.06 88 ASN A O 1
ATOM 734 N N . LEU A 1 89 ? 1.655 19.780 5.660 1.00 95.62 89 LEU A N 1
ATOM 735 C CA . LEU A 1 89 ? 0.473 20.137 4.874 1.00 95.62 89 LEU A CA 1
ATOM 736 C C . LEU A 1 89 ? 0.824 20.818 3.544 1.00 95.62 89 LEU A C 1
ATOM 738 O O . LEU A 1 89 ? 0.227 20.503 2.513 1.00 95.62 89 LEU A O 1
ATOM 742 N N . HIS A 1 90 ? 1.810 21.719 3.553 1.00 96.88 90 HIS A N 1
ATOM 743 C CA . HIS A 1 90 ? 2.236 22.433 2.352 1.00 96.88 90 HIS A CA 1
ATOM 744 C C . HIS A 1 90 ? 2.729 21.464 1.271 1.00 96.88 90 HIS A C 1
ATOM 746 O O . HIS A 1 90 ? 2.271 21.521 0.130 1.00 96.88 90 HIS A O 1
ATOM 752 N N . MET A 1 91 ? 3.597 20.513 1.630 1.00 97.62 91 MET A N 1
ATOM 753 C CA . MET A 1 91 ? 4.113 19.542 0.662 1.00 97.62 91 MET A CA 1
ATOM 754 C C . MET A 1 91 ? 3.035 18.591 0.137 1.00 97.62 91 MET A C 1
ATOM 756 O O . MET A 1 91 ? 3.101 18.185 -1.026 1.00 97.62 91 MET A O 1
ATOM 760 N N . LEU A 1 92 ? 2.012 18.269 0.934 1.00 96.94 92 LEU A N 1
ATOM 761 C CA . LEU A 1 92 ? 0.859 17.498 0.460 1.00 96.94 92 LEU A CA 1
ATOM 762 C C . LEU A 1 92 ? 0.035 18.277 -0.574 1.00 96.94 92 LEU A C 1
ATOM 764 O O . LEU A 1 92 ? -0.342 17.712 -1.601 1.00 96.94 92 LEU A O 1
ATOM 768 N N . GLN A 1 93 ? -0.190 19.574 -0.353 1.00 96.56 93 GLN A N 1
ATOM 769 C CA . GLN A 1 93 ? -0.891 20.444 -1.306 1.00 96.56 93 GLN A CA 1
ATOM 770 C C . GLN A 1 93 ? -0.103 20.607 -2.612 1.00 96.56 93 GLN A C 1
ATOM 772 O O . GLN A 1 93 ? -0.649 20.369 -3.689 1.00 96.56 93 GLN A O 1
ATOM 777 N N . VAL A 1 94 ? 1.202 20.884 -2.525 1.00 97.69 94 VAL A N 1
ATOM 778 C CA . VAL A 1 94 ? 2.097 20.949 -3.695 1.00 97.69 94 VAL A CA 1
ATOM 779 C C . VAL A 1 94 ? 2.088 19.625 -4.464 1.00 97.69 94 VAL A C 1
ATOM 781 O O . VAL A 1 94 ? 2.030 19.604 -5.694 1.00 97.69 94 VAL A O 1
ATOM 784 N N . THR A 1 95 ? 2.105 18.495 -3.752 1.00 97.31 95 THR A N 1
ATOM 785 C CA . THR A 1 95 ? 2.034 17.167 -4.373 1.00 97.31 95 THR A CA 1
ATOM 786 C C . THR A 1 95 ? 0.702 16.961 -5.094 1.00 97.31 95 THR A C 1
ATOM 788 O O . THR A 1 95 ? 0.703 16.498 -6.237 1.00 97.31 95 THR A O 1
ATOM 791 N N . ARG A 1 96 ? -0.428 17.342 -4.480 1.00 97.31 96 ARG A N 1
ATOM 792 C CA . ARG A 1 96 ? -1.760 17.277 -5.103 1.00 97.31 96 ARG A CA 1
ATOM 793 C C . ARG A 1 96 ? -1.782 18.025 -6.434 1.00 97.31 96 ARG A C 1
ATOM 795 O O . ARG A 1 96 ? -2.196 17.442 -7.439 1.00 97.31 96 ARG A O 1
ATOM 802 N N . GLU A 1 97 ? -1.327 19.275 -6.443 1.00 97.81 97 GLU A N 1
ATOM 803 C CA . GLU A 1 97 ? -1.295 20.139 -7.631 1.00 97.81 97 GLU A CA 1
ATOM 804 C C . GLU A 1 97 ? -0.384 19.564 -8.717 1.00 97.81 97 GLU A C 1
ATOM 806 O O . GLU A 1 97 ? -0.822 19.343 -9.846 1.00 97.81 97 GLU A O 1
ATOM 811 N N . LYS A 1 98 ? 0.848 19.188 -8.353 1.00 96.81 98 LYS A N 1
ATOM 812 C CA . LYS A 1 98 ? 1.819 18.582 -9.274 1.00 96.81 98 LYS A CA 1
ATOM 813 C C . LYS A 1 98 ? 1.265 17.329 -9.957 1.00 96.81 98 LYS A C 1
ATOM 815 O O . LYS A 1 98 ? 1.423 17.157 -11.168 1.00 96.81 98 LYS A O 1
ATOM 820 N N . MET A 1 99 ? 0.617 16.447 -9.195 1.00 97.31 99 MET A N 1
ATOM 821 C CA . MET A 1 99 ? 0.013 15.227 -9.737 1.00 97.31 99 MET A CA 1
ATOM 822 C C . MET A 1 99 ? -1.185 15.543 -10.637 1.00 97.31 99 MET A C 1
ATOM 824 O O . MET A 1 99 ? -1.332 14.934 -11.699 1.00 97.31 99 MET A O 1
ATOM 828 N N . ARG A 1 100 ? -1.987 16.556 -10.291 1.00 96.69 100 ARG A N 1
ATOM 829 C CA . ARG A 1 100 ? -3.092 17.021 -11.139 1.00 96.69 100 ARG A CA 1
ATOM 830 C C . ARG A 1 100 ? -2.594 17.577 -12.473 1.00 96.69 100 ARG A C 1
ATOM 832 O O . ARG A 1 100 ? -3.154 17.247 -13.517 1.00 96.69 100 ARG A O 1
ATOM 839 N N . ASP A 1 101 ? -1.497 18.325 -12.468 1.00 97.06 101 ASP A N 1
ATOM 840 C CA . ASP A 1 101 ? -0.861 18.829 -13.687 1.00 97.06 101 ASP A CA 1
ATOM 841 C C . ASP A 1 101 ? -0.276 17.710 -14.552 1.00 97.06 101 ASP A C 1
ATOM 843 O O . ASP A 1 101 ? -0.345 17.756 -15.785 1.00 97.06 101 ASP A O 1
ATOM 847 N N . TYR A 1 102 ? 0.310 16.675 -13.941 1.00 95.00 102 TYR A N 1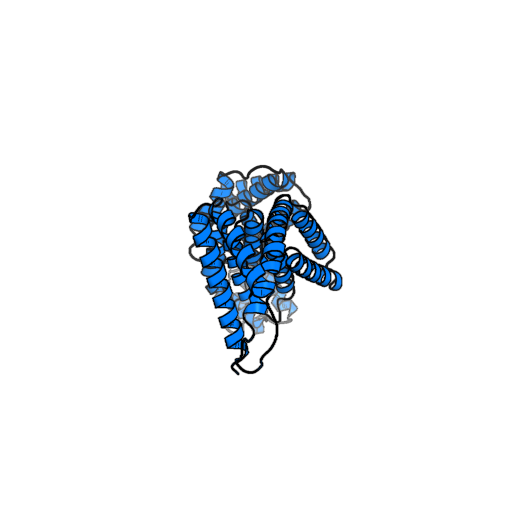
ATOM 848 C CA . TYR A 1 102 ? 0.736 15.491 -14.688 1.00 95.00 102 TYR A CA 1
ATOM 849 C C . TYR A 1 102 ? -0.439 14.743 -15.302 1.00 95.00 102 TYR A C 1
ATOM 851 O O . TYR A 1 102 ? -0.350 14.370 -16.472 1.00 95.00 102 TYR A O 1
ATOM 859 N N . TYR A 1 103 ? -1.547 14.587 -14.579 1.00 96.06 103 TYR A N 1
ATOM 860 C CA . TYR A 1 103 ? -2.767 14.022 -15.144 1.00 96.06 103 TYR A CA 1
ATOM 861 C C . TYR A 1 103 ? -3.283 14.865 -16.316 1.00 96.06 103 TYR A C 1
ATOM 863 O O . TYR A 1 103 ? -3.552 14.328 -17.386 1.00 96.06 103 TYR A O 1
ATOM 871 N N . ASN A 1 104 ? -3.351 16.189 -16.172 1.00 96.06 104 ASN A N 1
ATOM 872 C CA . ASN A 1 104 ? -3.841 17.073 -17.228 1.00 96.06 104 ASN A CA 1
ATOM 873 C C . ASN A 1 104 ? -3.004 16.989 -18.510 1.00 96.06 104 ASN A C 1
ATOM 875 O O . ASN A 1 104 ? -3.577 16.987 -19.598 1.00 96.06 104 ASN A O 1
ATOM 879 N N . ARG A 1 105 ? -1.678 16.867 -18.382 1.00 95.62 105 ARG A N 1
ATOM 880 C CA . ARG A 1 105 ? -0.754 16.759 -19.522 1.00 95.62 105 ARG A CA 1
ATOM 881 C C . ARG A 1 105 ? -0.692 15.361 -20.132 1.00 95.62 105 ARG A C 1
ATOM 883 O O . ARG A 1 105 ? -0.662 15.236 -21.348 1.00 95.62 105 ARG A O 1
ATOM 890 N N . LYS A 1 106 ? -0.618 14.316 -19.301 1.00 94.06 106 LYS A N 1
ATOM 891 C CA . LYS A 1 106 ? -0.340 12.938 -19.746 1.00 94.06 106 LYS A CA 1
ATOM 892 C C . LYS A 1 106 ? -1.582 12.052 -19.846 1.00 94.06 106 LYS A C 1
ATOM 894 O O . LYS A 1 106 ? -1.488 10.986 -20.441 1.00 94.06 106 LYS A O 1
ATOM 899 N N . LYS A 1 107 ? -2.700 12.451 -19.229 1.00 92.81 107 LYS A N 1
ATOM 900 C CA . LYS A 1 107 ? -3.971 11.704 -19.162 1.00 92.81 107 LYS A CA 1
ATOM 901 C C . LYS A 1 107 ? -3.802 10.249 -18.705 1.00 92.81 107 LYS A C 1
ATOM 903 O O . LYS A 1 107 ? -4.430 9.345 -19.239 1.00 92.81 107 LYS A O 1
ATOM 908 N N . ARG A 1 108 ? -2.924 10.023 -17.718 1.00 91.12 108 ARG A N 1
ATOM 909 C CA . ARG A 1 108 ? -2.731 8.713 -17.075 1.00 91.12 108 ARG A CA 1
ATOM 910 C C . ARG A 1 108 ? -3.374 8.706 -15.692 1.00 91.12 108 ARG A C 1
ATOM 912 O O . ARG A 1 108 ? -2.980 9.504 -14.842 1.00 91.12 108 ARG A O 1
ATOM 919 N N . ASP A 1 109 ? -4.297 7.779 -15.468 1.00 92.50 109 ASP A N 1
ATOM 920 C CA . ASP A 1 109 ? -5.168 7.742 -14.283 1.00 92.50 109 ASP A CA 1
ATOM 921 C C . ASP A 1 109 ? -4.416 7.670 -12.949 1.00 92.50 109 ASP A C 1
ATOM 923 O O . ASP A 1 109 ? -4.833 8.294 -11.977 1.00 92.50 109 ASP A O 1
ATOM 927 N N . HIS A 1 110 ? -3.257 7.004 -12.890 1.00 93.56 110 HIS A N 1
ATOM 928 C CA . HIS A 1 110 ? -2.502 6.901 -11.636 1.00 93.56 110 HIS A CA 1
ATOM 929 C C . HIS A 1 110 ? -2.080 8.263 -11.066 1.00 93.56 110 HIS A C 1
ATOM 931 O O . HIS A 1 110 ? -2.037 8.417 -9.848 1.00 93.56 110 HIS A O 1
ATOM 937 N N . TYR A 1 111 ? -1.832 9.272 -11.911 1.00 96.31 111 TYR A N 1
ATOM 938 C CA . TYR A 1 111 ? -1.562 10.630 -11.433 1.00 96.31 111 TYR A CA 1
ATOM 939 C C . TYR A 1 111 ? -2.798 11.260 -10.785 1.00 96.31 111 TYR A C 1
ATOM 941 O O . TYR A 1 111 ? -2.675 11.994 -9.806 1.00 96.31 111 TYR A O 1
ATOM 949 N N . LEU A 1 112 ? -3.996 10.954 -11.286 1.00 96.94 112 LEU A N 1
ATOM 950 C CA . LEU A 1 112 ? -5.235 11.407 -10.665 1.00 96.94 112 LEU A CA 1
ATOM 951 C C . LEU A 1 112 ? -5.439 10.730 -9.303 1.00 96.94 112 LEU A C 1
ATOM 953 O O . LEU A 1 112 ? -5.762 11.412 -8.334 1.00 96.94 112 LEU A O 1
ATOM 957 N N . HIS A 1 113 ? -5.160 9.426 -9.198 1.00 97.50 113 HIS A N 1
ATOM 958 C CA . HIS A 1 113 ? -5.221 8.706 -7.922 1.00 97.50 113 HIS A CA 1
ATOM 959 C C . HIS A 1 113 ? -4.225 9.268 -6.897 1.00 97.50 113 HIS A C 1
ATOM 961 O O . HIS A 1 113 ? -4.571 9.471 -5.737 1.00 97.50 113 HIS A O 1
ATOM 967 N N . PHE A 1 114 ? -2.998 9.575 -7.324 1.00 97.50 114 PHE A N 1
ATOM 968 C CA . PHE A 1 114 ? -1.977 10.191 -6.474 1.00 97.50 114 PHE A CA 1
ATOM 969 C C . PHE A 1 114 ? -2.374 11.593 -6.005 1.00 97.50 114 PHE A C 1
ATOM 971 O O . PHE A 1 114 ? -2.166 11.936 -4.842 1.00 97.50 114 PHE A O 1
ATOM 978 N N . SER A 1 115 ? -2.987 12.388 -6.886 1.00 97.75 115 SER A N 1
ATOM 979 C CA . SER A 1 115 ? -3.530 13.701 -6.527 1.00 97.75 115 SER A CA 1
ATOM 980 C C . SER A 1 115 ? -4.616 13.578 -5.452 1.00 97.75 115 SER A C 1
ATOM 982 O O . SER A 1 115 ? -4.527 14.244 -4.420 1.00 97.75 115 SER A O 1
ATOM 984 N N . ALA A 1 116 ? -5.578 12.668 -5.647 1.00 98.06 116 ALA A N 1
ATOM 985 C CA . ALA A 1 116 ? -6.645 12.410 -4.683 1.00 98.06 116 ALA A CA 1
ATOM 986 C C . ALA A 1 116 ? -6.090 11.927 -3.332 1.00 98.06 116 ALA A C 1
ATOM 988 O O . ALA A 1 116 ? -6.455 12.463 -2.291 1.00 98.06 116 ALA A O 1
ATOM 989 N N . LEU A 1 117 ? -5.141 10.983 -3.325 1.00 97.56 117 LEU A N 1
ATOM 990 C CA . LEU A 1 117 ? -4.498 10.513 -2.092 1.00 97.56 117 LEU A CA 1
ATOM 991 C C . LEU A 1 117 ? -3.820 11.654 -1.322 1.00 97.56 117 LEU A C 1
ATOM 993 O O . LEU A 1 117 ? -4.043 11.795 -0.120 1.00 97.56 117 LEU A O 1
ATOM 997 N N . ALA A 1 118 ? -3.034 12.496 -1.999 1.00 97.56 118 ALA A N 1
ATOM 998 C CA . ALA A 1 118 ? -2.388 13.641 -1.360 1.00 97.56 118 ALA A CA 1
ATOM 999 C C . ALA A 1 118 ? -3.415 14.610 -0.740 1.00 97.56 118 ALA A C 1
ATOM 1001 O O . ALA A 1 118 ? -3.212 15.092 0.376 1.00 97.56 118 ALA A O 1
ATOM 1002 N N . ALA A 1 119 ? -4.546 14.838 -1.418 1.00 97.38 119 ALA A N 1
ATOM 1003 C CA . ALA A 1 119 ? -5.646 15.655 -0.911 1.00 97.38 119 ALA A CA 1
ATOM 1004 C C . ALA A 1 119 ? -6.299 15.056 0.346 1.00 97.38 119 ALA A C 1
ATOM 1006 O O . ALA A 1 119 ? -6.482 15.754 1.343 1.00 97.38 119 ALA A O 1
ATOM 1007 N N . LEU A 1 120 ? -6.590 13.751 0.331 1.00 95.44 120 LEU A N 1
ATOM 1008 C CA . LEU A 1 120 ? -7.197 13.049 1.465 1.00 95.44 120 LEU A CA 1
ATOM 1009 C C . LEU A 1 120 ? -6.310 13.100 2.717 1.00 95.44 120 LEU A C 1
ATOM 1011 O O . LEU A 1 120 ? -6.815 13.303 3.824 1.00 95.44 120 LEU A O 1
ATOM 1015 N N . TYR A 1 121 ? -4.989 12.969 2.561 1.00 94.69 121 TYR A N 1
ATOM 1016 C CA . TYR A 1 121 ? -4.054 13.134 3.677 1.00 94.69 121 TYR A CA 1
ATOM 1017 C C . TYR A 1 121 ? -3.960 14.585 4.159 1.00 94.69 121 TYR A C 1
ATOM 1019 O O . TYR A 1 121 ? -3.951 14.812 5.369 1.00 94.69 121 TYR A O 1
ATOM 1027 N N . ALA A 1 122 ? -3.957 15.567 3.250 1.00 95.06 122 ALA A N 1
ATOM 1028 C CA . ALA A 1 122 ? -3.972 16.984 3.616 1.00 95.06 122 ALA A CA 1
ATOM 1029 C C . ALA A 1 122 ? -5.208 17.340 4.463 1.00 95.06 122 ALA A C 1
ATOM 1031 O O . ALA A 1 122 ? -5.084 18.018 5.486 1.00 95.06 122 ALA A O 1
ATOM 1032 N N . HIS A 1 123 ? -6.385 16.832 4.083 1.00 92.94 123 HIS A N 1
ATOM 1033 C CA . HIS A 1 123 ? -7.622 17.018 4.845 1.00 92.94 123 HIS A CA 1
ATOM 1034 C C . HIS A 1 123 ? -7.536 16.343 6.217 1.00 92.94 123 HIS A C 1
ATOM 1036 O O . HIS A 1 123 ? -7.869 16.969 7.222 1.00 92.94 123 HIS A O 1
ATOM 1042 N N . ARG A 1 124 ? -7.000 15.115 6.291 1.00 87.94 124 ARG A N 1
ATOM 1043 C CA . ARG A 1 124 ? -6.837 14.397 7.565 1.00 87.94 124 ARG A CA 1
ATOM 1044 C C . ARG A 1 124 ? -5.955 15.156 8.555 1.00 87.94 124 ARG A C 1
ATOM 1046 O O . ARG A 1 124 ? -6.355 15.324 9.703 1.00 87.94 124 ARG A O 1
ATOM 1053 N N . ILE A 1 125 ? -4.782 15.617 8.123 1.00 89.44 125 ILE A N 1
ATOM 1054 C CA . ILE A 1 125 ? -3.851 16.372 8.982 1.00 89.44 125 ILE A CA 1
ATOM 1055 C C . ILE A 1 125 ? -4.490 17.691 9.427 1.00 89.44 125 ILE A C 1
ATOM 1057 O O . ILE A 1 125 ? -4.403 18.073 10.592 1.00 89.44 125 ILE A O 1
ATOM 1061 N N . SER A 1 126 ? -5.231 18.336 8.524 1.00 91.06 126 SER A N 1
ATOM 1062 C CA . SER A 1 126 ? -5.980 19.564 8.813 1.00 91.06 126 SER A CA 1
ATOM 1063 C C . SER A 1 126 ? -7.257 19.337 9.634 1.00 91.06 126 SER A C 1
ATOM 1065 O O . SER A 1 126 ? -7.949 20.305 9.943 1.00 91.06 126 SER A O 1
ATOM 1067 N N . LYS A 1 127 ? -7.587 18.083 9.985 1.00 89.56 127 LYS A N 1
ATOM 1068 C CA . LYS A 1 127 ? -8.827 17.676 10.673 1.00 89.56 127 LYS A CA 1
ATOM 1069 C C . LYS A 1 127 ? -10.102 18.149 9.962 1.00 89.56 127 LYS A C 1
ATOM 1071 O O . LYS A 1 127 ? -11.083 18.508 10.607 1.00 89.56 127 LYS A O 1
ATOM 1076 N N . GLN A 1 128 ? -10.064 18.163 8.635 1.00 91.00 128 GLN A N 1
ATOM 1077 C CA . GLN A 1 128 ? -11.192 18.491 7.772 1.00 91.00 128 GLN A CA 1
ATOM 1078 C C . GLN A 1 128 ? -11.796 17.215 7.195 1.00 91.00 128 GLN A C 1
ATOM 1080 O O . GLN A 1 128 ? -11.095 16.220 6.988 1.00 91.00 128 GLN A O 1
ATOM 1085 N N . ASP A 1 129 ? -13.091 17.269 6.893 1.00 89.19 129 ASP A N 1
ATOM 1086 C CA . ASP A 1 129 ? -13.754 16.186 6.179 1.00 89.19 129 ASP A CA 1
ATOM 1087 C C . ASP A 1 129 ? -13.132 16.007 4.783 1.00 89.19 129 ASP A C 1
ATOM 1089 O O . ASP A 1 129 ? -12.748 16.989 4.134 1.00 89.19 129 ASP A O 1
ATOM 1093 N N . PRO A 1 130 ? -12.987 14.761 4.300 1.00 91.19 130 PRO A N 1
ATOM 1094 C CA . PRO A 1 130 ? -12.424 14.503 2.982 1.00 91.19 130 PRO A CA 1
ATOM 1095 C C . PRO A 1 130 ? -13.317 15.092 1.880 1.00 91.19 130 PRO A C 1
ATOM 1097 O O . PRO A 1 130 ? -14.542 15.014 1.960 1.00 91.19 130 PRO A O 1
ATOM 1100 N N . ASP A 1 131 ? -12.706 15.649 0.828 1.00 93.94 131 ASP A N 1
ATOM 1101 C CA . ASP A 1 131 ? -13.449 16.118 -0.348 1.00 93.94 131 ASP A CA 1
ATOM 1102 C C . ASP A 1 131 ? -14.177 14.925 -1.003 1.00 93.94 131 ASP A C 1
ATOM 1104 O O . ASP A 1 131 ? -13.514 13.965 -1.423 1.00 93.94 131 ASP A O 1
ATOM 1108 N N . PRO A 1 132 ? -15.518 14.961 -1.135 1.00 95.12 132 PRO A N 1
ATOM 1109 C CA . PRO A 1 132 ? -16.278 13.872 -1.740 1.00 95.12 132 PRO A CA 1
ATOM 1110 C C . PRO A 1 132 ? -15.826 13.518 -3.161 1.00 95.12 132 PRO A C 1
ATOM 1112 O O . PRO A 1 132 ? -15.948 12.364 -3.571 1.00 95.12 132 PRO A O 1
ATOM 1115 N N . ASN A 1 133 ? -15.289 14.475 -3.924 1.00 96.38 133 ASN A N 1
ATOM 1116 C CA . ASN A 1 133 ? -14.773 14.201 -5.261 1.00 96.38 133 ASN A CA 1
ATOM 1117 C C . ASN A 1 133 ? -13.491 13.369 -5.225 1.00 96.38 133 ASN A C 1
ATOM 1119 O O . ASN A 1 133 ? -13.365 12.439 -6.018 1.00 96.38 133 ASN A O 1
ATOM 1123 N N . ASP A 1 134 ? -12.567 13.667 -4.310 1.00 96.62 134 ASP A N 1
ATOM 1124 C CA . ASP A 1 134 ? -11.320 12.907 -4.168 1.00 96.62 134 ASP A CA 1
ATOM 1125 C C . ASP A 1 134 ? -11.600 11.488 -3.650 1.00 96.62 134 ASP A C 1
ATOM 1127 O O . ASP A 1 134 ? -11.009 10.520 -4.133 1.00 96.62 134 ASP A O 1
ATOM 1131 N N . VAL A 1 135 ? -12.575 11.341 -2.743 1.00 96.44 135 VAL A N 1
ATOM 1132 C CA . VAL A 1 135 ? -13.084 10.027 -2.317 1.00 96.44 135 VAL A CA 1
ATOM 1133 C C . VAL A 1 135 ? -13.655 9.257 -3.510 1.00 96.44 135 VAL A C 1
ATOM 1135 O O . VAL A 1 135 ? -13.288 8.100 -3.725 1.00 96.44 135 VAL A O 1
ATOM 1138 N N . ARG A 1 136 ? -14.504 9.908 -4.316 1.00 97.25 136 ARG A N 1
ATOM 1139 C CA . ARG A 1 136 ? -15.173 9.296 -5.470 1.00 97.25 136 ARG A CA 1
ATOM 1140 C C . ARG A 1 136 ? -14.200 8.844 -6.556 1.00 97.25 136 ARG A C 1
ATOM 1142 O O . ARG A 1 136 ? -14.361 7.753 -7.092 1.00 97.25 136 ARG A O 1
ATOM 1149 N N . ILE A 1 137 ? -13.166 9.638 -6.847 1.00 97.62 137 ILE A N 1
ATOM 1150 C CA . ILE A 1 137 ? -12.102 9.270 -7.799 1.00 97.62 137 ILE A CA 1
ATOM 1151 C C . ILE A 1 137 ? -11.529 7.889 -7.460 1.00 97.62 137 ILE A C 1
ATOM 1153 O O . ILE A 1 137 ? -11.371 7.047 -8.345 1.00 97.62 137 ILE A O 1
ATOM 1157 N N . LEU A 1 138 ? -11.229 7.652 -6.180 1.00 97.94 138 LEU A N 1
ATOM 1158 C CA . LEU A 1 138 ? -10.629 6.399 -5.733 1.00 97.94 138 LEU A CA 1
ATOM 1159 C C . LEU A 1 138 ? -11.663 5.277 -5.612 1.00 97.94 138 LEU A C 1
ATOM 1161 O O . LEU A 1 138 ? -11.380 4.159 -6.038 1.00 97.94 138 LEU A O 1
ATOM 1165 N N . SER A 1 139 ? -12.856 5.548 -5.072 1.00 97.00 139 SER A N 1
ATOM 1166 C CA . SER A 1 139 ? -13.886 4.513 -4.922 1.00 97.00 139 SER A CA 1
ATOM 1167 C C . SER A 1 139 ? -14.380 3.989 -6.269 1.00 97.00 139 SER A C 1
ATOM 1169 O O . SER A 1 139 ? -14.474 2.777 -6.440 1.00 97.00 139 SER A O 1
ATOM 1171 N N . ASP A 1 140 ? -14.626 4.872 -7.242 1.00 96.88 140 ASP A N 1
ATOM 1172 C CA . ASP A 1 140 ? -15.117 4.493 -8.573 1.00 96.88 140 ASP A CA 1
ATOM 1173 C C . ASP A 1 140 ? -14.072 3.669 -9.338 1.00 96.88 140 ASP A C 1
ATOM 1175 O O . ASP A 1 140 ? -14.411 2.754 -10.093 1.00 96.88 140 ASP A O 1
ATOM 1179 N N . TYR A 1 141 ? -12.786 3.981 -9.146 1.00 96.69 141 TYR A N 1
ATOM 1180 C CA . TYR A 1 141 ? -11.691 3.176 -9.678 1.00 96.69 141 TYR A CA 1
ATOM 1181 C C . TYR A 1 141 ? -11.668 1.782 -9.047 1.00 96.69 141 TYR A C 1
ATOM 1183 O O . TYR A 1 141 ? -11.775 0.784 -9.759 1.00 96.69 141 TYR A O 1
ATOM 1191 N N . LEU A 1 142 ? -11.566 1.716 -7.717 1.00 95.62 142 LEU A N 1
ATOM 1192 C CA . LEU A 1 142 ? -11.425 0.465 -6.969 1.00 95.62 142 LEU A CA 1
ATOM 1193 C C . LEU A 1 142 ? -12.617 -0.479 -7.177 1.00 95.62 142 LEU A C 1
ATOM 1195 O O . LEU A 1 142 ? -12.439 -1.697 -7.236 1.00 95.62 142 LEU A O 1
ATOM 1199 N N . GLU A 1 143 ? -13.821 0.073 -7.326 1.00 94.31 143 GLU A N 1
ATOM 1200 C CA . GLU A 1 143 ? -15.033 -0.691 -7.616 1.00 94.31 143 GLU A CA 1
ATOM 1201 C C . GLU A 1 143 ? -15.052 -1.264 -9.039 1.00 94.31 143 GLU A C 1
ATOM 1203 O O . GLU A 1 143 ? -15.483 -2.400 -9.239 1.00 94.31 143 GLU A O 1
ATOM 1208 N N . ARG A 1 144 ? -14.553 -0.508 -10.023 1.00 94.19 144 ARG A N 1
ATOM 1209 C CA . ARG A 1 144 ? -14.504 -0.934 -11.428 1.00 94.19 144 ARG A CA 1
ATOM 1210 C C . ARG A 1 144 ? -13.511 -2.076 -11.662 1.00 94.19 144 ARG A C 1
ATOM 1212 O O . ARG A 1 144 ? -13.702 -2.874 -12.581 1.00 94.19 144 ARG A O 1
ATOM 1219 N N . VAL A 1 145 ? -12.442 -2.156 -10.871 1.00 91.44 145 VAL A N 1
ATOM 1220 C CA . VAL A 1 145 ? -11.394 -3.166 -11.060 1.00 91.44 145 VAL A CA 1
ATOM 1221 C C . VAL A 1 145 ? -11.880 -4.554 -10.621 1.00 91.44 145 VAL A C 1
ATOM 1223 O O . VAL A 1 145 ? -12.292 -4.782 -9.481 1.00 91.44 145 VAL A O 1
ATOM 1226 N N . THR A 1 146 ? -11.813 -5.519 -11.544 1.00 86.75 146 THR A N 1
ATOM 1227 C CA . THR A 1 146 ? -12.315 -6.882 -11.305 1.00 86.75 146 THR A CA 1
ATOM 1228 C C . THR A 1 146 ? -11.362 -7.716 -10.455 1.00 86.75 146 THR A C 1
ATOM 1230 O O . THR A 1 146 ? -11.840 -8.371 -9.531 1.00 86.75 146 THR A O 1
ATOM 1233 N N . ILE A 1 147 ? -10.056 -7.656 -10.734 1.00 84.25 147 ILE A N 1
ATOM 1234 C CA . ILE A 1 147 ? -8.985 -8.383 -10.035 1.00 84.25 147 ILE A CA 1
ATOM 1235 C C . ILE A 1 147 ? -8.020 -7.350 -9.466 1.00 84.25 147 ILE A C 1
ATOM 1237 O O . ILE A 1 147 ? -7.572 -6.473 -10.200 1.00 84.25 147 ILE A O 1
ATOM 1241 N N . TRP A 1 148 ? -7.726 -7.430 -8.171 1.00 88.06 148 TRP A N 1
ATOM 1242 C CA . TRP A 1 148 ? -6.865 -6.453 -7.509 1.00 88.06 148 TRP A CA 1
ATOM 1243 C C . TRP A 1 148 ? -5.425 -6.945 -7.487 1.00 88.06 148 TRP A C 1
ATOM 1245 O O . TRP A 1 148 ? -5.131 -7.971 -6.873 1.00 88.06 148 TRP A O 1
ATOM 1255 N N . GLY A 1 149 ? -4.536 -6.185 -8.123 1.00 86.19 149 GLY A N 1
ATOM 1256 C CA . GLY A 1 149 ? -3.099 -6.381 -8.029 1.00 86.19 149 GLY A CA 1
ATOM 1257 C C . GLY A 1 149 ? -2.475 -5.533 -6.922 1.00 86.19 149 GLY A C 1
ATOM 1258 O O . GLY A 1 149 ? -3.149 -4.906 -6.100 1.00 86.19 149 GLY A O 1
ATOM 1259 N N . TYR A 1 150 ? -1.143 -5.476 -6.921 1.00 85.81 150 TYR A N 1
ATOM 1260 C CA . TYR A 1 150 ? -0.380 -4.695 -5.944 1.00 85.81 150 TYR A CA 1
ATOM 1261 C C . TYR A 1 150 ? -0.765 -3.205 -5.937 1.00 85.81 150 TYR A C 1
ATOM 1263 O O . TYR A 1 150 ? -0.874 -2.599 -4.870 1.00 85.81 150 TYR A O 1
ATOM 1271 N N . TYR A 1 151 ? -1.023 -2.621 -7.113 1.00 90.81 151 TYR A N 1
ATOM 1272 C CA . TYR A 1 151 ? -1.411 -1.216 -7.241 1.00 90.81 151 TYR A CA 1
ATOM 1273 C C . TYR A 1 151 ? -2.707 -0.911 -6.475 1.00 90.81 151 TYR A C 1
ATOM 1275 O O . TYR A 1 151 ? -2.722 -0.010 -5.634 1.00 90.81 151 TYR A O 1
ATOM 1283 N N . GLU A 1 152 ? -3.775 -1.682 -6.709 1.00 92.62 152 GLU A N 1
ATOM 1284 C CA . GLU A 1 152 ? -5.073 -1.482 -6.051 1.00 92.62 152 GLU A CA 1
ATOM 1285 C C . GLU A 1 152 ? -4.971 -1.675 -4.539 1.00 92.62 152 GLU A C 1
ATOM 1287 O O . GLU A 1 152 ? -5.516 -0.869 -3.784 1.00 92.62 152 GLU A O 1
ATOM 1292 N N . LEU A 1 153 ? -4.232 -2.696 -4.087 1.00 90.94 153 LEU A N 1
ATOM 1293 C CA . LEU A 1 153 ? -4.020 -2.951 -2.660 1.00 90.94 153 LEU A CA 1
ATOM 1294 C C . LEU A 1 153 ? -3.358 -1.755 -1.969 1.00 90.94 153 LEU A C 1
ATOM 1296 O O . LEU A 1 153 ? -3.788 -1.346 -0.890 1.00 90.94 153 LEU A O 1
ATOM 1300 N N . VAL A 1 154 ? -2.338 -1.161 -2.590 1.00 90.50 154 VAL A N 1
ATOM 1301 C CA . VAL A 1 154 ? -1.651 0.013 -2.040 1.00 90.50 154 VAL A CA 1
ATOM 1302 C C . VAL A 1 154 ? -2.552 1.249 -2.071 1.00 90.50 154 VAL A C 1
ATOM 1304 O O . VAL A 1 154 ? -2.630 1.958 -1.065 1.00 90.50 154 VAL A O 1
ATOM 1307 N N . VAL A 1 155 ? -3.261 1.511 -3.174 1.00 93.62 155 VAL A N 1
ATOM 1308 C CA . VAL A 1 155 ? -4.201 2.644 -3.261 1.00 93.62 155 VAL A CA 1
ATOM 1309 C C . VAL A 1 155 ? -5.291 2.524 -2.198 1.00 93.62 155 VAL A C 1
ATOM 1311 O O . VAL A 1 155 ? -5.563 3.492 -1.483 1.00 93.62 155 VAL A O 1
ATOM 1314 N N . TYR A 1 156 ? -5.876 1.338 -2.036 1.00 94.75 156 TYR A N 1
ATOM 1315 C CA . TYR A 1 156 ? -6.905 1.095 -1.035 1.00 94.75 156 TYR A CA 1
ATOM 1316 C C . TYR A 1 156 ? -6.372 1.238 0.393 1.00 94.75 156 TYR A C 1
ATOM 1318 O O . TYR A 1 156 ? -6.951 1.972 1.193 1.00 94.75 156 TYR A O 1
ATOM 1326 N N . ALA A 1 157 ? -5.234 0.613 0.710 1.00 90.50 157 ALA A N 1
ATOM 1327 C CA . ALA A 1 157 ? -4.636 0.694 2.042 1.00 90.50 157 ALA A CA 1
ATOM 1328 C C . ALA A 1 157 ? -4.367 2.146 2.482 1.00 90.50 157 ALA A C 1
ATOM 1330 O O . ALA A 1 157 ? -4.528 2.471 3.658 1.00 90.50 157 ALA A O 1
ATOM 1331 N N . ASN A 1 158 ? -4.008 3.028 1.541 1.00 90.81 158 ASN A N 1
ATOM 1332 C CA . ASN A 1 158 ? -3.735 4.442 1.813 1.00 90.81 158 ASN A CA 1
ATOM 1333 C C . ASN A 1 158 ? -4.986 5.345 1.780 1.00 90.81 158 ASN A C 1
ATOM 1335 O O . ASN A 1 158 ? -4.932 6.471 2.270 1.00 90.81 158 ASN A O 1
ATOM 1339 N N . SER A 1 159 ? -6.122 4.876 1.256 1.00 93.25 159 SER A N 1
ATOM 1340 C CA . SER A 1 159 ? -7.381 5.644 1.192 1.00 93.25 159 SER A CA 1
ATOM 1341 C C . SER A 1 159 ? -8.465 5.158 2.158 1.00 93.25 159 SER A C 1
ATOM 1343 O O . SER A 1 159 ? -9.405 5.900 2.426 1.00 93.25 159 SER A O 1
ATOM 1345 N N . MET A 1 160 ? -8.314 3.962 2.739 1.00 92.06 160 MET A N 1
ATOM 1346 C CA . MET A 1 160 ? -9.319 3.272 3.560 1.00 92.06 160 MET A CA 1
ATOM 1347 C C . MET A 1 160 ? -10.027 4.166 4.585 1.00 92.06 160 MET A C 1
ATOM 1349 O O . MET A 1 160 ? -11.250 4.204 4.627 1.00 92.06 160 MET A O 1
ATOM 1353 N N . TYR A 1 161 ? -9.267 4.894 5.402 1.00 88.12 161 TYR A N 1
ATOM 1354 C CA . TYR A 1 161 ? -9.794 5.728 6.491 1.00 88.12 161 TYR A CA 1
ATOM 1355 C C . TYR A 1 161 ? -10.599 6.951 6.014 1.00 88.12 161 TYR A C 1
ATOM 1357 O O . TYR A 1 161 ? -11.184 7.648 6.835 1.00 88.12 161 TYR A O 1
ATOM 1365 N N . SER A 1 162 ? -10.601 7.243 4.712 1.00 91.00 162 SER A N 1
ATOM 1366 C CA . SER A 1 162 ? -11.410 8.308 4.111 1.00 91.00 162 SER A CA 1
ATOM 1367 C C . SER A 1 162 ? -12.729 7.790 3.528 1.00 91.00 162 SER A C 1
ATOM 1369 O O . SER A 1 162 ? -13.541 8.590 3.070 1.00 91.00 162 SER A O 1
ATOM 1371 N N . PHE A 1 163 ? -12.957 6.473 3.539 1.00 92.50 163 PHE A N 1
ATOM 1372 C CA . PHE A 1 163 ? -14.200 5.864 3.076 1.00 92.50 163 PHE A CA 1
ATOM 1373 C C . PHE A 1 163 ? -15.215 5.678 4.215 1.00 92.50 163 PHE A C 1
ATOM 1375 O O . PHE A 1 163 ? -14.827 5.468 5.366 1.00 92.50 163 PHE A O 1
ATOM 1382 N N . PRO A 1 164 ? -16.526 5.688 3.910 1.00 92.06 164 PRO A N 1
ATOM 1383 C CA . PRO A 1 164 ? -17.551 5.281 4.863 1.00 92.06 164 PRO A CA 1
ATOM 1384 C C . PRO A 1 164 ? -17.410 3.788 5.228 1.00 92.06 164 PRO A C 1
ATOM 1386 O O . PRO A 1 164 ? -16.940 2.999 4.397 1.00 92.06 164 PRO A O 1
ATOM 1389 N N . PRO A 1 165 ? -17.851 3.364 6.430 1.00 92.56 165 PRO A N 1
ATOM 1390 C CA . PRO A 1 165 ? -17.692 1.989 6.913 1.00 92.56 165 PRO A CA 1
ATOM 1391 C C . PRO A 1 165 ? -18.196 0.911 5.945 1.00 92.56 165 PRO A C 1
ATOM 1393 O O . PRO A 1 165 ? -17.581 -0.146 5.817 1.00 92.56 165 PRO A O 1
ATOM 1396 N N . GLU A 1 166 ? -19.284 1.178 5.225 1.00 94.69 166 GLU A N 1
ATOM 1397 C CA . GLU A 1 166 ? -19.884 0.260 4.255 1.00 94.69 166 GLU A CA 1
ATOM 1398 C C . GLU A 1 166 ? -18.934 -0.015 3.081 1.00 94.69 166 GLU A C 1
ATOM 1400 O O . GLU A 1 166 ? -18.745 -1.170 2.687 1.00 94.69 166 GLU A O 1
ATOM 1405 N N . LEU A 1 167 ? -18.282 1.031 2.559 1.00 94.81 167 LEU A N 1
ATOM 1406 C CA . LEU A 1 167 ? -17.268 0.893 1.513 1.00 94.81 167 LEU A CA 1
ATOM 1407 C C . LEU A 1 167 ? -15.995 0.244 2.053 1.00 94.81 167 LEU A C 1
ATOM 1409 O O . LEU A 1 167 ? -15.403 -0.577 1.357 1.00 94.81 167 LEU A O 1
ATOM 1413 N N . ILE A 1 168 ? -15.604 0.534 3.298 1.00 96.00 168 ILE A N 1
ATOM 1414 C CA . ILE A 1 168 ? -14.472 -0.146 3.938 1.00 96.00 168 ILE A CA 1
ATOM 1415 C C . ILE A 1 168 ? -14.724 -1.657 3.984 1.00 96.00 168 ILE A C 1
ATOM 1417 O O . ILE A 1 168 ? -13.878 -2.422 3.531 1.00 96.00 168 ILE A O 1
ATOM 1421 N N . ILE A 1 169 ? -15.892 -2.101 4.454 1.00 96.00 169 ILE A N 1
ATOM 1422 C CA . ILE A 1 169 ? -16.234 -3.530 4.526 1.00 96.00 169 ILE A CA 1
ATOM 1423 C C . ILE A 1 169 ? -16.220 -4.165 3.129 1.00 96.00 169 ILE A C 1
ATOM 1425 O O . ILE A 1 169 ? -15.600 -5.216 2.941 1.00 96.00 169 ILE A O 1
ATOM 1429 N N . LYS A 1 170 ? -16.871 -3.526 2.146 1.00 94.69 170 LYS A N 1
ATOM 1430 C CA . LYS A 1 170 ? -16.938 -4.011 0.758 1.00 94.69 170 LYS A CA 1
ATOM 1431 C C . LYS A 1 170 ? -15.543 -4.152 0.148 1.00 94.69 170 LYS A C 1
ATOM 1433 O O . LYS A 1 170 ? -15.181 -5.231 -0.315 1.00 94.69 170 LYS A O 1
ATOM 1438 N N . PHE A 1 171 ? -14.748 -3.087 0.180 1.00 95.31 171 PHE A N 1
ATOM 1439 C CA . PHE A 1 171 ? -13.424 -3.066 -0.435 1.00 95.31 171 PHE A CA 1
ATOM 1440 C C . PHE A 1 171 ? -12.409 -3.931 0.308 1.00 95.31 171 PHE A C 1
ATOM 1442 O O . PHE A 1 171 ? -11.581 -4.558 -0.337 1.00 95.31 171 PHE A O 1
ATOM 1449 N N . SER A 1 172 ? -12.505 -4.068 1.632 1.00 94.69 172 SER A N 1
ATOM 1450 C CA . SER A 1 172 ? -11.651 -4.997 2.384 1.00 94.69 172 SER A CA 1
ATOM 1451 C C . SER A 1 172 ? -11.930 -6.451 2.031 1.00 94.69 172 SER A C 1
ATOM 1453 O O . SER A 1 172 ? -11.004 -7.251 1.918 1.00 94.69 172 SER A O 1
ATOM 1455 N N . ARG A 1 173 ? -13.205 -6.800 1.829 1.00 91.31 173 ARG A N 1
ATOM 1456 C CA . ARG A 1 173 ? -13.594 -8.128 1.354 1.00 91.31 173 ARG A CA 1
ATOM 1457 C C . ARG A 1 173 ? -13.076 -8.370 -0.063 1.00 91.31 173 ARG A C 1
ATOM 1459 O O . ARG A 1 173 ? -12.436 -9.388 -0.299 1.00 91.31 173 ARG A O 1
ATOM 1466 N N . MET A 1 174 ? -13.255 -7.401 -0.964 1.00 88.62 174 MET A N 1
ATOM 1467 C CA . MET A 1 174 ? -12.691 -7.463 -2.318 1.00 88.62 174 MET A CA 1
ATOM 1468 C C . MET A 1 174 ? -11.168 -7.620 -2.291 1.00 88.62 174 MET A C 1
ATOM 1470 O O . MET A 1 174 ? -10.645 -8.493 -2.971 1.00 88.62 174 MET A O 1
ATOM 1474 N N . ALA A 1 175 ? -10.461 -6.849 -1.464 1.00 89.06 175 ALA A N 1
ATOM 1475 C CA . ALA A 1 175 ? -9.017 -6.960 -1.290 1.00 89.06 175 ALA A CA 1
ATOM 1476 C C . ALA A 1 175 ? -8.594 -8.342 -0.774 1.00 89.06 175 ALA A C 1
ATOM 1478 O O . ALA A 1 175 ? -7.524 -8.816 -1.134 1.00 89.06 175 ALA A O 1
ATOM 1479 N N . TYR A 1 176 ? -9.408 -8.999 0.056 1.00 86.44 176 TYR A N 1
ATOM 1480 C CA . TYR A 1 176 ? -9.124 -10.342 0.557 1.00 86.44 176 TYR A CA 1
ATOM 1481 C C . TYR A 1 176 ? -9.381 -11.435 -0.491 1.00 86.44 176 TYR A C 1
ATOM 1483 O O . TYR A 1 176 ? -8.530 -12.312 -0.658 1.00 86.44 176 TYR A O 1
ATOM 1491 N N . GLU A 1 177 ? -10.532 -11.377 -1.168 1.00 83.06 177 GLU A N 1
ATOM 1492 C CA . GLU A 1 177 ? -11.033 -12.393 -2.107 1.00 83.06 177 GLU A CA 1
ATOM 1493 C C . GLU A 1 177 ? -10.364 -12.287 -3.487 1.00 83.06 177 GLU A C 1
ATOM 1495 O O . GLU A 1 177 ? -9.913 -13.281 -4.044 1.00 83.06 177 GLU A O 1
ATOM 1500 N N . LYS A 1 178 ? -10.254 -11.073 -4.036 1.00 73.56 178 LYS A N 1
ATOM 1501 C CA . LYS A 1 178 ? -9.820 -10.820 -5.423 1.00 73.56 178 LYS A CA 1
ATOM 1502 C C . LYS A 1 178 ? -8.312 -10.636 -5.590 1.00 73.56 178 LYS A C 1
ATOM 1504 O O . LYS A 1 178 ? -7.861 -10.349 -6.693 1.00 73.56 178 LYS A O 1
ATOM 1509 N N . SER A 1 179 ? -7.546 -10.768 -4.508 1.00 68.12 179 SER A N 1
ATOM 1510 C CA . SER A 1 179 ? -6.077 -10.813 -4.538 1.00 68.12 179 SER A CA 1
ATOM 1511 C C . SER A 1 179 ? -5.525 -12.239 -4.424 1.00 68.12 179 SER A C 1
ATOM 1513 O O . SER A 1 179 ? -4.309 -12.422 -4.426 1.00 68.12 179 SER A O 1
ATOM 1515 N N . MET A 1 180 ? -6.394 -13.256 -4.308 1.00 61.03 180 MET A N 1
ATOM 1516 C CA . MET A 1 180 ? -5.981 -14.643 -4.056 1.00 61.03 180 MET A CA 1
ATOM 1517 C C . MET A 1 180 ? -5.115 -15.236 -5.172 1.00 61.03 180 MET A C 1
ATOM 1519 O O . MET A 1 180 ? -4.218 -16.019 -4.873 1.00 61.03 180 MET A O 1
ATOM 1523 N N . ASP A 1 181 ? -5.289 -14.793 -6.418 1.00 64.69 181 ASP A N 1
ATOM 1524 C CA . ASP A 1 181 ? -4.497 -15.276 -7.557 1.00 64.69 181 ASP A CA 1
ATOM 1525 C C . ASP A 1 181 ? -3.007 -14.887 -7.470 1.00 64.69 181 ASP A C 1
ATOM 1527 O O . ASP A 1 181 ? -2.165 -15.505 -8.118 1.00 64.69 181 ASP A O 1
ATOM 1531 N N . TYR A 1 182 ? -2.653 -13.907 -6.628 1.00 61.78 182 TYR A N 1
ATOM 1532 C CA . TYR A 1 182 ? -1.266 -13.491 -6.386 1.00 61.78 182 TYR A CA 1
ATOM 1533 C C . TYR A 1 182 ? -0.599 -14.218 -5.208 1.00 61.78 182 TYR A C 1
ATOM 1535 O O . TYR A 1 182 ? 0.590 -14.008 -4.970 1.00 61.78 182 TYR A O 1
ATOM 1543 N N . GLN A 1 183 ? -1.317 -15.088 -4.480 1.00 57.62 183 GLN A N 1
ATOM 1544 C CA . GLN A 1 183 ? -0.764 -15.809 -3.323 1.00 57.62 183 GLN A CA 1
ATOM 1545 C C . GLN A 1 183 ? 0.556 -16.551 -3.604 1.00 57.62 183 GLN A C 1
ATOM 1547 O O . GLN A 1 183 ? 1.440 -16.464 -2.752 1.00 57.62 183 GLN A O 1
ATOM 1552 N N . PRO A 1 184 ? 0.754 -17.225 -4.758 1.00 58.94 184 PRO A N 1
ATOM 1553 C CA . PRO A 1 184 ? 2.004 -17.939 -5.032 1.00 58.94 184 PRO A CA 1
ATOM 1554 C C . PRO A 1 184 ? 3.232 -17.036 -5.188 1.00 58.94 184 PRO A C 1
ATOM 1556 O O . PRO A 1 184 ? 4.353 -17.521 -5.090 1.00 58.94 184 PRO A O 1
ATOM 1559 N N . LEU A 1 185 ? 3.039 -15.742 -5.458 1.00 58.66 185 LEU A N 1
ATOM 1560 C CA . LEU A 1 185 ? 4.136 -14.797 -5.654 1.00 58.66 185 LEU A CA 1
ATOM 1561 C C . LEU A 1 185 ? 4.576 -14.133 -4.342 1.00 58.66 185 LEU A C 1
ATOM 1563 O O . LEU A 1 185 ? 5.538 -13.376 -4.365 1.00 58.66 185 LEU A O 1
ATOM 1567 N N . GLU A 1 186 ? 3.853 -14.334 -3.230 1.00 63.53 186 GLU A N 1
ATOM 1568 C CA . GLU A 1 186 ? 3.965 -13.579 -1.959 1.00 63.53 186 GLU A CA 1
ATOM 1569 C C . GLU A 1 186 ? 3.834 -12.041 -2.093 1.00 63.53 186 GLU A C 1
ATOM 1571 O O . GLU A 1 186 ? 3.713 -11.324 -1.096 1.00 63.53 186 GLU A O 1
ATOM 1576 N N . ILE A 1 187 ? 3.770 -11.514 -3.320 1.00 63.56 187 ILE A N 1
ATOM 1577 C CA . ILE A 1 187 ? 3.620 -10.096 -3.633 1.00 63.56 187 ILE A CA 1
ATOM 1578 C C . ILE A 1 187 ? 2.280 -9.604 -3.082 1.00 63.56 187 ILE A C 1
ATOM 1580 O O . ILE A 1 187 ? 1.206 -10.008 -3.527 1.00 63.56 187 ILE A O 1
ATOM 1584 N N . GLY A 1 188 ? 2.346 -8.680 -2.123 1.00 68.12 188 GLY A N 1
ATOM 1585 C CA . GLY A 1 188 ? 1.171 -8.038 -1.538 1.00 68.12 188 GLY A CA 1
ATOM 1586 C C . GLY A 1 188 ? 0.500 -8.817 -0.405 1.00 68.12 188 GLY A C 1
ATOM 1587 O O . GLY A 1 188 ? -0.517 -8.340 0.107 1.00 68.12 188 GLY A O 1
ATOM 1588 N N . LEU A 1 189 ? 1.047 -9.960 0.039 1.00 75.69 189 LEU A N 1
ATOM 1589 C CA . LEU A 1 189 ? 0.557 -10.651 1.243 1.00 75.69 189 LEU A CA 1
ATOM 1590 C C . LEU A 1 189 ? 0.629 -9.730 2.472 1.00 75.69 189 LEU A C 1
ATOM 1592 O O . LEU A 1 189 ? -0.333 -9.624 3.236 1.00 75.69 189 LEU A O 1
ATOM 1596 N N . ASP A 1 190 ? 1.729 -8.989 2.595 1.00 78.19 190 ASP A N 1
ATOM 1597 C CA . ASP A 1 190 ? 1.932 -7.956 3.610 1.00 78.19 190 ASP A CA 1
ATOM 1598 C C . ASP A 1 190 ? 0.834 -6.878 3.551 1.00 78.19 190 ASP A C 1
ATOM 1600 O O . ASP A 1 190 ? 0.280 -6.479 4.578 1.00 78.19 190 ASP A O 1
ATOM 1604 N N . LYS A 1 191 ? 0.458 -6.439 2.341 1.00 83.81 191 LYS A N 1
ATOM 1605 C CA . LYS A 1 191 ? -0.606 -5.453 2.117 1.00 83.81 191 LYS A CA 1
ATOM 1606 C C . LYS A 1 191 ? -1.973 -6.018 2.468 1.00 83.81 191 LYS A C 1
ATOM 1608 O O . LYS A 1 191 ? -2.767 -5.309 3.079 1.00 83.81 191 LYS A O 1
ATOM 1613 N N . LYS A 1 192 ? -2.242 -7.284 2.152 1.00 85.81 192 LYS A N 1
ATOM 1614 C CA . LYS A 1 192 ? -3.486 -7.969 2.522 1.00 85.81 192 LYS A CA 1
ATOM 1615 C C . LYS A 1 192 ? -3.637 -8.062 4.040 1.00 85.81 192 LYS A C 1
ATOM 1617 O O . LYS A 1 192 ? -4.660 -7.636 4.572 1.00 85.81 192 LYS A O 1
ATOM 1622 N N . GLN A 1 193 ? -2.618 -8.557 4.741 1.00 88.31 193 GLN A N 1
ATOM 1623 C CA . GLN A 1 193 ? -2.616 -8.629 6.206 1.00 88.31 193 GLN A CA 1
ATOM 1624 C C . GLN A 1 193 ? -2.779 -7.233 6.833 1.00 88.31 193 GLN A C 1
ATOM 1626 O O . GLN A 1 193 ? -3.590 -7.049 7.743 1.00 88.31 193 GLN A O 1
ATOM 1631 N N . LEU A 1 194 ? -2.080 -6.227 6.294 1.00 88.00 194 LEU A N 1
ATOM 1632 C CA . LEU A 1 194 ? -2.205 -4.832 6.719 1.00 88.00 194 LEU A CA 1
ATOM 1633 C C . LEU A 1 194 ? -3.629 -4.290 6.528 1.00 88.00 194 LEU A C 1
ATOM 1635 O O . LEU A 1 194 ? -4.156 -3.636 7.426 1.00 88.00 194 LEU A O 1
ATOM 1639 N N . ILE A 1 195 ? -4.263 -4.574 5.387 1.00 92.62 195 ILE A N 1
ATOM 1640 C CA . ILE A 1 195 ? -5.651 -4.191 5.111 1.00 92.62 195 ILE A CA 1
ATOM 1641 C C . ILE A 1 195 ? -6.579 -4.821 6.148 1.00 92.62 195 ILE A C 1
ATOM 1643 O O . ILE A 1 195 ? -7.292 -4.087 6.818 1.00 92.62 195 ILE A O 1
ATOM 1647 N N . LEU A 1 196 ? -6.524 -6.140 6.357 1.00 94.06 196 LEU A N 1
ATOM 1648 C CA . LEU A 1 196 ? -7.381 -6.829 7.334 1.00 94.06 196 LEU A CA 1
ATOM 1649 C C . LEU A 1 196 ? -7.242 -6.240 8.746 1.00 94.06 196 LEU A C 1
ATOM 1651 O O . LEU A 1 196 ? -8.237 -6.009 9.438 1.00 94.06 196 LEU A O 1
ATOM 1655 N N . MET A 1 197 ? -6.004 -5.959 9.152 1.00 93.56 197 MET A N 1
ATOM 1656 C CA . MET A 1 197 ? -5.678 -5.340 10.433 1.00 93.56 197 MET A CA 1
ATOM 1657 C C . MET A 1 197 ? -6.259 -3.922 10.559 1.00 93.56 197 MET A C 1
ATOM 1659 O O . MET A 1 197 ? -6.897 -3.599 11.568 1.00 93.56 197 MET A O 1
ATOM 1663 N N . ASN A 1 198 ? -6.062 -3.077 9.545 1.00 92.94 198 ASN A N 1
ATOM 1664 C CA . ASN A 1 198 ? -6.571 -1.706 9.534 1.00 92.94 198 ASN A CA 1
ATOM 1665 C C . ASN A 1 198 ? -8.104 -1.688 9.518 1.00 92.94 198 ASN A C 1
ATOM 1667 O O . ASN A 1 198 ? -8.714 -0.940 10.279 1.00 92.94 198 ASN A O 1
ATOM 1671 N N . THR A 1 199 ? -8.730 -2.575 8.746 1.00 96.31 199 THR A N 1
ATOM 1672 C CA . THR A 1 199 ? -10.186 -2.727 8.681 1.00 96.31 199 THR A CA 1
ATOM 1673 C C . THR A 1 199 ? -10.773 -3.098 10.031 1.00 96.31 199 THR A C 1
ATOM 1675 O O . THR A 1 199 ? -11.700 -2.439 10.499 1.00 96.31 199 THR A O 1
ATOM 1678 N N . ALA A 1 200 ? -10.215 -4.113 10.698 1.00 96.44 200 ALA A N 1
ATOM 1679 C CA . ALA A 1 200 ? -10.651 -4.485 12.038 1.00 96.44 200 ALA A CA 1
ATOM 1680 C C . ALA A 1 200 ? -10.523 -3.306 13.017 1.00 96.44 200 ALA A C 1
ATOM 1682 O O . ALA A 1 200 ? -11.430 -3.061 13.810 1.00 96.44 200 ALA A O 1
ATOM 1683 N N . THR A 1 201 ? -9.427 -2.549 12.928 1.00 93.75 201 THR A N 1
ATOM 1684 C CA . THR A 1 201 ? -9.175 -1.375 13.776 1.00 93.75 201 THR A CA 1
ATOM 1685 C C . THR A 1 201 ? -10.237 -0.294 13.568 1.00 93.75 201 THR A C 1
ATOM 1687 O O . THR A 1 201 ? -10.902 0.092 14.528 1.00 93.75 201 THR A O 1
ATOM 1690 N N . VAL A 1 202 ? -10.475 0.125 12.321 1.00 92.75 202 VAL A N 1
ATOM 1691 C CA . VAL A 1 202 ? -11.473 1.160 12.000 1.00 92.75 202 VAL A CA 1
ATOM 1692 C C . VAL A 1 202 ? -12.873 0.731 12.429 1.00 92.75 202 VAL A C 1
ATOM 1694 O O . VAL A 1 202 ? -13.594 1.500 13.062 1.00 92.75 202 VAL A O 1
ATOM 1697 N N . LEU A 1 203 ? -13.262 -0.515 12.147 1.00 94.62 203 LEU A N 1
ATOM 1698 C CA . LEU A 1 203 ? -14.583 -1.026 12.518 1.00 94.62 203 LEU A CA 1
ATOM 1699 C C . LEU A 1 203 ? -14.775 -1.084 14.039 1.00 94.62 203 LEU A C 1
ATOM 1701 O O . LEU A 1 203 ? -15.860 -0.775 14.533 1.00 94.62 203 LEU A O 1
ATOM 1705 N N . MET A 1 204 ? -13.724 -1.403 14.799 1.00 94.00 204 MET A N 1
ATOM 1706 C CA . MET A 1 204 ? -13.754 -1.310 16.260 1.00 94.00 204 MET A CA 1
ATOM 1707 C C . MET A 1 204 ? -13.907 0.132 16.759 1.00 94.00 204 MET A C 1
ATOM 1709 O O . MET A 1 204 ? -14.552 0.358 17.788 1.00 94.00 204 MET A O 1
ATOM 1713 N N . GLU A 1 205 ? -13.316 1.111 16.079 1.00 89.75 205 GLU A N 1
ATOM 1714 C CA . GLU A 1 205 ? -13.425 2.532 16.433 1.00 89.75 205 GLU A CA 1
ATOM 1715 C C . GLU A 1 205 ? -14.838 3.066 16.219 1.00 89.75 205 GLU A C 1
ATOM 1717 O O . GLU A 1 205 ? -15.377 3.711 17.118 1.00 89.75 205 GLU A O 1
ATOM 1722 N N . VAL A 1 206 ? -15.479 2.700 15.106 1.00 89.44 206 VAL A N 1
ATOM 1723 C CA . VAL A 1 206 ? -16.868 3.092 14.806 1.00 89.44 206 VAL A CA 1
ATOM 1724 C C . VAL A 1 206 ? -17.928 2.200 15.473 1.00 89.44 206 VAL A C 1
ATOM 1726 O O . VAL A 1 206 ? -19.123 2.401 15.274 1.00 89.44 206 VAL A O 1
ATOM 1729 N N . GLY A 1 207 ? -17.521 1.207 16.273 1.00 90.00 207 GLY A N 1
ATOM 1730 C CA . GLY A 1 207 ? -18.428 0.348 17.050 1.00 90.00 207 GLY A CA 1
ATOM 1731 C C . GLY A 1 207 ? -19.076 -0.810 16.277 1.00 90.00 207 GLY A C 1
ATOM 1732 O O . GLY A 1 207 ? -19.967 -1.474 16.805 1.00 90.00 207 GLY A O 1
ATOM 1733 N N . ARG A 1 208 ? -18.617 -1.107 15.058 1.00 94.50 208 ARG A N 1
ATOM 1734 C CA . ARG A 1 208 ? -19.072 -2.224 14.207 1.00 94.50 208 ARG A CA 1
ATOM 1735 C C . ARG A 1 208 ? -18.360 -3.528 14.592 1.00 94.50 208 ARG A C 1
ATOM 1737 O O . ARG A 1 208 ? -17.545 -4.073 13.849 1.00 94.50 208 ARG A O 1
ATOM 1744 N N . LEU A 1 209 ? -18.605 -3.991 15.821 1.00 93.69 209 LEU A N 1
ATOM 1745 C CA . LEU A 1 209 ? -17.830 -5.073 16.446 1.00 93.69 209 LEU A CA 1
ATOM 1746 C C . LEU A 1 209 ? -18.020 -6.443 15.774 1.00 93.69 209 LEU A C 1
ATOM 1748 O O . LEU A 1 209 ? -17.078 -7.233 15.729 1.00 93.69 209 LEU A O 1
ATOM 1752 N N . ALA A 1 210 ? -19.207 -6.751 15.251 1.00 94.62 210 ALA A N 1
ATOM 1753 C CA . ALA A 1 210 ? -19.447 -8.036 14.590 1.00 94.62 210 ALA A CA 1
ATOM 1754 C C . ALA A 1 210 ? -18.606 -8.163 13.306 1.00 94.62 210 ALA A C 1
ATOM 1756 O O . ALA A 1 210 ? -17.920 -9.164 13.080 1.00 94.62 210 ALA A O 1
ATOM 1757 N N . GLU A 1 211 ? -18.592 -7.107 12.498 1.00 96.69 211 GLU A N 1
ATOM 1758 C CA . GLU A 1 211 ? -17.806 -7.032 11.274 1.00 96.69 211 GLU A CA 1
ATOM 1759 C C . GLU A 1 211 ? -16.309 -6.975 11.582 1.00 96.69 211 GLU A C 1
ATOM 1761 O O . GLU A 1 211 ? -15.537 -7.700 10.958 1.00 96.69 211 GLU A O 1
ATOM 1766 N N . ALA A 1 212 ? -15.894 -6.207 12.597 1.00 96.62 212 ALA A N 1
ATOM 1767 C CA . ALA A 1 212 ? -14.500 -6.177 13.037 1.00 96.62 212 ALA A CA 1
ATOM 1768 C C . ALA A 1 212 ? -13.967 -7.580 13.374 1.00 96.62 212 ALA A C 1
ATOM 1770 O O . ALA A 1 212 ? -12.871 -7.943 12.946 1.00 96.62 212 ALA A O 1
ATOM 1771 N N . ASN A 1 213 ? -14.758 -8.395 14.082 1.00 96.75 213 ASN A N 1
ATOM 1772 C CA . ASN A 1 213 ? -14.375 -9.767 14.411 1.00 96.75 213 ASN A CA 1
ATOM 1773 C C . ASN A 1 213 ? -14.192 -10.641 13.166 1.00 96.75 213 ASN A C 1
ATOM 1775 O O . ASN A 1 213 ? -13.268 -11.446 13.116 1.00 96.75 213 ASN A O 1
ATOM 1779 N N . THR A 1 214 ? -15.024 -10.443 12.140 1.00 96.50 214 THR A N 1
ATOM 1780 C CA . THR A 1 214 ? -14.886 -11.160 10.864 1.00 96.50 214 THR A CA 1
ATOM 1781 C C . THR A 1 214 ? -13.500 -10.918 10.261 1.00 96.50 214 THR A C 1
ATOM 1783 O O . THR A 1 214 ? -12.805 -11.867 9.905 1.00 96.50 214 THR A O 1
ATOM 1786 N N . PHE A 1 215 ? -13.040 -9.665 10.226 1.00 95.88 215 PHE A N 1
ATOM 1787 C CA . PHE A 1 215 ? -11.711 -9.333 9.705 1.00 95.88 215 PHE A CA 1
ATOM 1788 C C . PHE A 1 215 ? -10.563 -9.798 10.614 1.00 95.88 215 PHE A C 1
ATOM 1790 O O . PHE A 1 215 ? -9.509 -10.165 10.102 1.00 95.88 215 PHE A O 1
ATOM 1797 N N . LEU A 1 216 ? -10.757 -9.864 11.939 1.00 96.69 216 LEU A N 1
ATOM 1798 C CA . LEU A 1 216 ? -9.771 -10.461 12.854 1.00 96.69 216 LEU A CA 1
ATOM 1799 C C . LEU A 1 216 ? -9.598 -11.971 12.636 1.00 96.69 216 LEU A C 1
ATOM 1801 O O . LEU A 1 216 ? -8.485 -12.478 12.776 1.00 96.69 216 LEU A O 1
ATOM 1805 N N . VAL A 1 217 ? -10.676 -12.687 12.298 1.00 94.94 217 VAL A N 1
ATOM 1806 C CA . VAL A 1 217 ? -10.613 -14.110 11.927 1.00 94.94 217 VAL A CA 1
ATOM 1807 C C . VAL A 1 217 ? -9.860 -14.275 10.607 1.00 94.94 217 VAL A C 1
ATOM 1809 O O . VAL A 1 217 ? -8.886 -15.017 10.562 1.00 94.94 217 VAL A O 1
ATOM 1812 N N . LEU A 1 218 ? -10.209 -13.497 9.577 1.00 92.94 218 LEU A N 1
ATOM 1813 C CA . LEU A 1 218 ? -9.490 -13.537 8.297 1.00 92.94 218 LEU A CA 1
ATOM 1814 C C . LEU A 1 218 ? -7.999 -13.196 8.450 1.00 92.94 218 LEU A C 1
ATOM 1816 O O . LEU A 1 218 ? -7.158 -13.816 7.800 1.00 92.94 218 LEU A O 1
ATOM 1820 N N . LEU A 1 219 ? -7.662 -12.228 9.313 1.00 92.75 219 LEU A N 1
ATOM 1821 C CA . LEU A 1 219 ? -6.274 -11.887 9.622 1.00 92.75 219 LEU A CA 1
ATOM 1822 C C . LEU A 1 219 ? -5.556 -13.081 10.255 1.00 92.75 219 LEU A C 1
ATOM 1824 O O . LEU A 1 219 ? -4.486 -13.456 9.788 1.00 92.75 219 LEU A O 1
ATOM 1828 N N . ASN A 1 220 ? -6.157 -13.701 11.271 1.00 93.25 220 ASN A N 1
ATOM 1829 C CA . ASN A 1 220 ? -5.618 -14.895 11.920 1.00 93.25 220 ASN A CA 1
ATOM 1830 C C . ASN A 1 220 ? -5.327 -16.024 10.926 1.00 93.25 220 ASN A C 1
ATOM 1832 O O . ASN A 1 220 ? -4.274 -16.647 11.016 1.00 93.25 220 ASN A O 1
ATOM 1836 N N . ASP A 1 221 ? -6.232 -16.254 9.980 1.00 90.00 221 ASP A N 1
ATOM 1837 C CA . ASP A 1 221 ? -6.102 -17.336 9.002 1.00 90.00 221 ASP A CA 1
ATOM 1838 C C . ASP A 1 221 ? -5.045 -17.031 7.932 1.00 90.00 221 ASP A C 1
ATOM 1840 O O . ASP A 1 221 ? -4.470 -17.942 7.344 1.00 90.00 221 ASP A O 1
ATOM 1844 N N . SER A 1 222 ? -4.752 -15.748 7.702 1.00 86.81 222 SER A N 1
ATOM 1845 C CA . SER A 1 222 ? -3.711 -15.303 6.768 1.00 86.81 222 SER A CA 1
ATOM 1846 C C . SER A 1 222 ? -2.294 -15.273 7.353 1.00 86.81 222 SER A C 1
ATOM 1848 O O . SER A 1 222 ? -1.345 -15.068 6.600 1.00 86.81 222 SER A O 1
ATOM 1850 N N . ILE A 1 223 ? -2.137 -15.415 8.673 1.00 87.94 223 ILE A N 1
ATOM 1851 C CA . ILE A 1 223 ? -0.842 -15.311 9.361 1.00 87.94 223 ILE A CA 1
ATOM 1852 C C . ILE A 1 223 ? -0.083 -16.633 9.260 1.00 87.94 223 ILE A C 1
ATOM 1854 O O . ILE A 1 223 ? -0.563 -17.678 9.710 1.00 87.94 223 ILE A O 1
ATOM 1858 N N . ASN A 1 224 ? 1.157 -16.578 8.771 1.00 84.06 224 ASN A N 1
ATOM 1859 C CA . ASN A 1 224 ? 2.073 -17.705 8.866 1.00 84.06 224 ASN A CA 1
ATOM 1860 C C . ASN A 1 224 ? 2.500 -17.913 10.332 1.00 84.06 224 ASN A C 1
ATOM 1862 O O . ASN A 1 224 ? 3.138 -17.064 10.967 1.00 84.06 224 ASN A O 1
ATOM 1866 N N . LYS A 1 225 ? 2.154 -19.080 10.887 1.00 79.19 225 LYS A N 1
ATOM 1867 C CA . LYS A 1 225 ? 2.372 -19.408 12.304 1.00 79.19 225 LYS A CA 1
ATOM 1868 C C . LYS A 1 225 ? 3.835 -19.483 12.720 1.00 79.19 225 LYS A C 1
ATOM 1870 O O . LYS A 1 225 ? 4.100 -19.346 13.911 1.00 79.19 225 LYS A O 1
ATOM 1875 N N . GLU A 1 226 ? 4.768 -19.620 11.792 1.00 80.69 226 GLU A N 1
ATOM 1876 C CA . GLU A 1 226 ? 6.200 -19.664 12.090 1.00 80.69 226 GLU A CA 1
ATOM 1877 C C . GLU A 1 226 ? 6.828 -18.293 11.847 1.00 80.69 226 GLU A C 1
ATOM 1879 O O . GLU A 1 226 ? 7.402 -17.720 12.770 1.00 80.69 226 GLU A O 1
ATOM 1884 N N . ASN A 1 227 ? 6.543 -17.666 10.705 1.00 81.75 227 ASN A N 1
ATOM 1885 C CA . ASN A 1 227 ? 7.350 -16.536 10.230 1.00 81.75 227 ASN A CA 1
ATOM 1886 C C . ASN A 1 227 ? 6.757 -15.138 10.504 1.00 81.75 227 ASN A C 1
ATOM 1888 O O . ASN A 1 227 ? 7.501 -14.163 10.579 1.00 81.75 227 ASN A O 1
ATOM 1892 N N . ASP A 1 228 ? 5.451 -15.016 10.773 1.00 86.38 228 ASP A N 1
ATOM 1893 C CA . ASP A 1 228 ? 4.789 -13.701 10.873 1.00 86.38 228 ASP A CA 1
ATOM 1894 C C . ASP A 1 228 ? 4.703 -13.162 12.313 1.00 86.38 228 ASP A C 1
ATOM 1896 O O . ASP A 1 228 ? 3.629 -12.836 12.829 1.00 86.38 228 ASP A O 1
ATOM 1900 N N . SER A 1 229 ? 5.838 -13.069 13.008 1.00 91.31 229 SER A N 1
ATOM 1901 C CA . SER A 1 229 ? 5.886 -12.653 14.423 1.00 91.31 229 SER A CA 1
ATOM 1902 C C . SER A 1 229 ? 5.247 -11.285 14.679 1.00 91.31 229 SER A C 1
ATOM 1904 O O . SER A 1 229 ? 4.457 -11.143 15.614 1.00 91.31 229 SER A O 1
ATOM 1906 N N . TYR A 1 230 ? 5.504 -10.296 13.816 1.00 90.94 230 TYR A N 1
ATOM 1907 C CA . TYR A 1 230 ? 4.902 -8.964 13.941 1.00 90.94 230 TYR A CA 1
ATOM 1908 C C . TYR A 1 230 ? 3.367 -9.019 13.891 1.00 90.94 230 TYR A C 1
ATOM 1910 O O . TYR A 1 230 ? 2.693 -8.478 14.771 1.00 90.94 230 TYR A O 1
ATOM 1918 N N . MET A 1 231 ? 2.803 -9.724 12.905 1.00 91.12 231 MET A N 1
ATOM 1919 C CA . MET A 1 231 ? 1.349 -9.817 12.748 1.00 91.12 231 MET A CA 1
ATOM 1920 C C . MET A 1 231 ? 0.693 -10.611 13.880 1.00 91.12 231 MET A C 1
ATOM 1922 O O . MET A 1 231 ? -0.402 -10.252 14.310 1.00 91.12 231 MET A O 1
ATOM 1926 N N . LYS A 1 232 ? 1.367 -11.625 14.440 1.00 93.69 232 LYS A N 1
ATOM 1927 C CA . LYS A 1 232 ? 0.883 -12.337 15.637 1.00 93.69 232 LYS A CA 1
ATOM 1928 C C . LYS A 1 232 ? 0.762 -11.402 16.838 1.00 93.69 232 LYS A C 1
ATOM 1930 O O . LYS A 1 232 ? -0.281 -11.388 17.491 1.00 93.69 232 LYS A O 1
ATOM 1935 N N . ILE A 1 233 ? 1.792 -10.596 17.111 1.00 95.62 233 ILE A N 1
ATOM 1936 C CA . ILE A 1 233 ? 1.779 -9.628 18.222 1.00 95.62 233 ILE A CA 1
ATOM 1937 C C . ILE A 1 233 ? 0.642 -8.619 18.016 1.00 95.62 233 ILE A C 1
ATOM 1939 O O . ILE A 1 233 ? -0.148 -8.368 18.930 1.00 95.62 233 ILE A O 1
ATOM 1943 N N . LYS A 1 234 ? 0.495 -8.096 16.792 1.00 95.56 234 LYS A N 1
ATOM 1944 C CA . LYS A 1 234 ? -0.598 -7.185 16.425 1.00 95.56 234 LYS A CA 1
ATOM 1945 C C . LYS A 1 234 ? -1.976 -7.822 16.599 1.00 95.56 234 LYS A C 1
ATOM 1947 O O . LYS A 1 234 ? -2.871 -7.173 17.138 1.00 95.56 234 LYS A O 1
ATOM 1952 N N . LEU A 1 235 ? -2.157 -9.083 16.210 1.00 96.31 235 LEU A N 1
ATOM 1953 C CA . LEU A 1 235 ? -3.418 -9.801 16.385 1.00 96.31 235 LEU A CA 1
ATOM 1954 C C . LEU A 1 235 ? -3.764 -10.004 17.868 1.00 96.31 235 LEU A C 1
ATOM 1956 O O . LEU A 1 235 ? -4.918 -9.801 18.247 1.00 96.31 235 LEU A O 1
ATOM 1960 N N . ILE A 1 236 ? -2.788 -10.364 18.714 1.00 97.19 236 ILE A N 1
ATOM 1961 C CA . ILE A 1 236 ? -2.986 -10.473 20.172 1.00 97.19 236 ILE A CA 1
ATOM 1962 C C . ILE A 1 236 ? -3.466 -9.134 20.731 1.00 97.19 236 ILE A C 1
ATOM 1964 O O . ILE A 1 236 ? -4.476 -9.084 21.437 1.00 97.19 236 ILE A O 1
ATOM 1968 N N . TYR A 1 237 ? -2.783 -8.048 20.363 1.00 98.12 237 TYR A N 1
ATOM 1969 C CA . TYR A 1 237 ? -3.154 -6.706 20.791 1.00 98.12 237 TYR A CA 1
ATOM 1970 C C . TYR A 1 237 ? -4.582 -6.341 20.367 1.00 98.12 237 TYR A C 1
ATOM 1972 O O . TYR A 1 237 ? -5.397 -5.955 21.205 1.00 98.12 237 TYR A O 1
ATOM 1980 N N . LEU A 1 238 ? -4.918 -6.504 19.081 1.00 97.56 238 LEU A N 1
ATOM 1981 C CA . LEU A 1 238 ? -6.237 -6.149 18.552 1.00 97.56 238 LEU A CA 1
ATOM 1982 C C . LEU A 1 238 ? -7.360 -6.997 19.156 1.00 97.56 238 LEU A C 1
ATOM 1984 O O . LEU A 1 238 ? -8.421 -6.457 19.456 1.00 97.56 238 LEU A O 1
ATOM 1988 N N . ARG A 1 239 ? -7.129 -8.292 19.414 1.00 98.00 239 ARG A N 1
ATOM 1989 C CA . ARG A 1 239 ? -8.072 -9.133 20.172 1.00 98.00 239 ARG A CA 1
ATOM 1990 C C . ARG A 1 239 ? -8.266 -8.620 21.600 1.00 98.00 239 ARG A C 1
ATOM 1992 O O . ARG A 1 239 ? -9.387 -8.637 22.103 1.00 98.00 239 ARG A O 1
ATOM 1999 N N . GLY A 1 240 ? -7.208 -8.116 22.233 1.00 97.75 240 GLY A N 1
ATOM 2000 C CA . GLY A 1 240 ? -7.299 -7.443 23.527 1.00 97.75 240 GLY A CA 1
ATOM 2001 C C . GLY A 1 240 ? -8.210 -6.212 23.483 1.00 97.75 240 GLY A C 1
ATOM 2002 O O . GLY A 1 240 ? -9.147 -6.105 24.276 1.00 97.75 240 GLY A O 1
ATOM 2003 N N . ILE A 1 241 ? -8.000 -5.323 22.507 1.00 97.62 241 ILE A N 1
ATOM 2004 C CA . ILE A 1 241 ? -8.848 -4.136 22.290 1.00 97.62 241 ILE A CA 1
ATOM 2005 C C . ILE A 1 241 ? -10.303 -4.524 22.003 1.00 97.62 241 ILE A C 1
ATOM 2007 O O . ILE A 1 241 ? -11.224 -3.933 22.572 1.00 97.62 241 ILE A O 1
ATOM 2011 N N . TYR A 1 242 ? -10.513 -5.539 21.167 1.00 96.88 242 TYR A N 1
ATOM 2012 C CA . TYR A 1 242 ? -11.833 -6.073 20.849 1.00 96.88 242 TYR A CA 1
ATOM 2013 C C . TYR A 1 242 ? -12.587 -6.521 22.109 1.00 96.88 242 TYR A C 1
ATOM 2015 O O . TYR A 1 242 ? -13.714 -6.086 22.345 1.00 96.88 242 TYR A O 1
ATOM 2023 N N . LEU A 1 243 ? -11.934 -7.307 22.972 1.00 96.25 243 LEU A N 1
ATOM 2024 C CA . LEU A 1 243 ? -12.508 -7.773 24.237 1.00 96.25 243 LEU A CA 1
ATOM 2025 C C . LEU A 1 243 ? -12.846 -6.622 25.190 1.00 96.25 243 LEU A C 1
ATOM 2027 O O . LEU A 1 243 ? -13.894 -6.655 25.836 1.00 96.25 243 LEU A O 1
ATOM 2031 N N . ILE A 1 244 ? -12.005 -5.582 25.264 1.00 95.38 244 ILE A N 1
ATOM 2032 C CA . ILE A 1 244 ? -12.313 -4.383 26.062 1.00 95.38 244 ILE A CA 1
ATOM 2033 C C . ILE A 1 244 ? -13.597 -3.722 25.548 1.00 95.38 244 ILE A C 1
ATOM 2035 O O . ILE A 1 244 ? -14.469 -3.379 26.347 1.00 95.38 244 ILE A O 1
ATOM 2039 N N . LYS A 1 245 ? -13.746 -3.584 24.225 1.00 91.62 245 LYS A N 1
ATOM 2040 C CA . LYS A 1 245 ? -14.930 -2.976 23.596 1.00 91.62 245 LYS A CA 1
ATOM 2041 C C . LYS A 1 245 ? -16.200 -3.823 23.734 1.00 91.62 245 LYS A C 1
ATOM 2043 O O . LYS A 1 245 ? -17.286 -3.256 23.732 1.00 91.62 245 LYS A O 1
ATOM 2048 N N . GLN A 1 246 ? -16.075 -5.137 23.917 1.00 91.19 246 GLN A N 1
ATOM 2049 C CA . GLN A 1 246 ? -17.188 -6.022 24.285 1.00 91.19 246 GLN A CA 1
ATOM 2050 C C . GLN A 1 246 ? -17.553 -5.974 25.781 1.00 91.19 246 GLN A C 1
ATOM 2052 O O . GLN A 1 246 ? -18.586 -6.502 26.174 1.00 91.19 246 GLN A O 1
ATOM 2057 N N . GLY A 1 247 ? -16.725 -5.350 26.626 1.00 89.50 247 GLY A N 1
ATOM 2058 C CA . GLY A 1 247 ? -16.939 -5.257 28.075 1.00 89.50 247 GLY A CA 1
ATOM 2059 C C . GLY A 1 247 ? -16.099 -6.219 28.919 1.00 89.50 247 GLY A C 1
ATOM 2060 O O . GLY A 1 247 ? -16.081 -6.095 30.145 1.00 89.50 247 GLY A O 1
ATOM 2061 N N . TYR A 1 248 ? -15.318 -7.109 28.302 1.00 92.19 248 TYR A N 1
ATOM 2062 C CA . TYR A 1 248 ? -14.390 -8.023 28.980 1.00 92.19 248 TYR A CA 1
ATOM 2063 C C . TYR A 1 248 ? -13.054 -7.340 29.315 1.00 92.19 248 TYR A C 1
ATOM 2065 O O . TYR A 1 248 ? -11.974 -7.812 28.947 1.00 92.19 248 TYR A O 1
ATOM 2073 N N . ARG A 1 249 ? -13.120 -6.213 30.037 1.00 91.12 249 ARG A N 1
ATOM 2074 C CA . ARG A 1 249 ? -11.983 -5.302 30.251 1.00 91.12 249 ARG A CA 1
ATOM 2075 C C . ARG A 1 249 ? -10.729 -5.995 30.782 1.00 91.12 249 ARG A C 1
ATOM 2077 O O . ARG A 1 249 ? -9.677 -5.854 30.175 1.00 91.12 249 ARG A O 1
ATOM 2084 N N . LYS A 1 250 ? -10.822 -6.738 31.892 1.00 92.88 250 LYS A N 1
ATOM 2085 C CA . LYS A 1 250 ? -9.642 -7.343 32.545 1.00 92.88 250 LYS A CA 1
ATOM 2086 C C . LYS A 1 250 ? -8.873 -8.274 31.602 1.00 92.88 250 LYS A C 1
ATOM 2088 O O . LYS A 1 250 ? -7.653 -8.182 31.502 1.00 92.88 250 LYS A O 1
ATOM 2093 N N . ARG A 1 251 ? -9.598 -9.147 30.895 1.00 94.69 251 ARG A N 1
ATOM 2094 C CA . ARG A 1 251 ? -9.013 -10.101 29.943 1.00 94.69 251 ARG A CA 1
ATOM 2095 C C . ARG A 1 251 ? -8.400 -9.375 28.749 1.00 94.69 251 ARG A C 1
ATOM 2097 O O . ARG A 1 251 ? -7.265 -9.661 28.383 1.00 94.69 251 ARG A O 1
ATOM 2104 N N . GLY A 1 252 ? -9.129 -8.419 28.174 1.00 96.81 252 GLY A N 1
ATOM 2105 C CA . GLY A 1 252 ? -8.647 -7.665 27.023 1.00 96.81 252 GLY A CA 1
ATOM 2106 C C . GLY A 1 252 ? -7.432 -6.787 27.338 1.00 96.81 252 GLY A C 1
ATOM 2107 O O . GLY A 1 252 ? -6.474 -6.765 26.570 1.00 96.81 252 GLY A O 1
ATOM 2108 N N . GLU A 1 253 ? -7.417 -6.136 28.505 1.00 97.31 253 GLU A N 1
ATOM 2109 C CA . GLU A 1 253 ? -6.281 -5.337 28.975 1.00 97.31 253 GLU A CA 1
ATOM 2110 C C . GLU A 1 253 ? -5.039 -6.203 29.205 1.00 97.31 253 GLU A C 1
ATOM 2112 O O . GLU A 1 253 ? -3.949 -5.819 28.789 1.00 97.31 253 GLU A O 1
ATOM 2117 N N . SER A 1 254 ? -5.194 -7.393 29.795 1.00 97.88 254 SER A N 1
ATOM 2118 C CA . SER A 1 254 ? -4.089 -8.344 29.963 1.00 97.88 254 SER A CA 1
ATOM 2119 C C . SER A 1 254 ? -3.463 -8.739 28.620 1.00 97.88 254 SER A C 1
ATOM 2121 O O . SER A 1 254 ? -2.244 -8.657 28.478 1.00 97.88 254 SER A O 1
ATOM 2123 N N . MET A 1 255 ? -4.278 -9.074 27.613 1.00 98.25 255 MET A N 1
ATOM 2124 C CA . MET A 1 255 ? -3.784 -9.407 26.268 1.00 98.25 255 MET A CA 1
ATOM 2125 C C . MET A 1 255 ? -3.085 -8.222 25.591 1.00 98.25 255 MET A C 1
ATOM 2127 O O . MET A 1 255 ? -2.011 -8.377 25.012 1.00 98.25 255 MET A O 1
ATOM 2131 N N . ALA A 1 256 ? -3.665 -7.022 25.678 1.00 98.00 256 ALA A N 1
ATOM 2132 C CA . ALA A 1 256 ? -3.068 -5.826 25.092 1.00 98.00 256 ALA A CA 1
ATOM 2133 C C . ALA A 1 256 ? -1.724 -5.478 25.757 1.00 98.00 256 ALA A C 1
ATOM 2135 O O . ALA A 1 256 ? -0.755 -5.173 25.061 1.00 98.00 256 ALA A O 1
ATOM 2136 N N . ARG A 1 257 ? -1.634 -5.584 27.091 1.00 98.12 257 ARG A N 1
ATOM 2137 C CA . ARG A 1 257 ? -0.387 -5.375 27.843 1.00 98.12 257 ARG A CA 1
ATOM 2138 C C . ARG A 1 257 ? 0.670 -6.426 27.52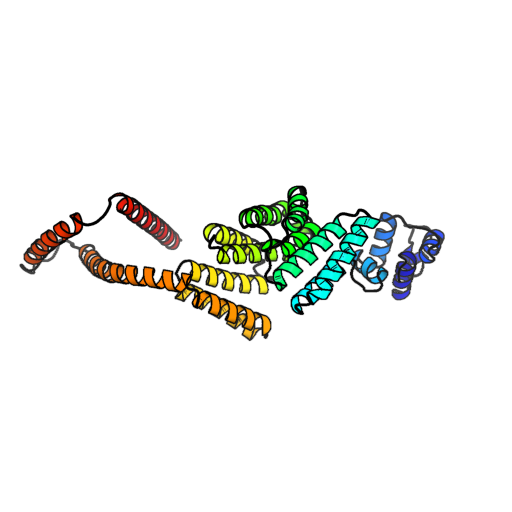4 1.00 98.12 257 ARG A C 1
ATOM 2140 O O . ARG A 1 257 ? 1.828 -6.054 27.387 1.00 98.12 257 ARG A O 1
ATOM 2147 N N . GLN A 1 258 ? 0.282 -7.688 27.340 1.00 98.25 258 GLN A N 1
ATOM 2148 C CA . GLN A 1 258 ? 1.200 -8.740 26.897 1.00 98.25 258 GLN A CA 1
ATOM 2149 C C . GLN A 1 258 ? 1.830 -8.389 25.543 1.00 98.25 258 GLN A C 1
ATOM 2151 O O . GLN A 1 258 ? 3.045 -8.455 25.392 1.00 98.25 258 GLN A O 1
ATOM 2156 N N . ALA A 1 259 ? 1.029 -7.961 24.565 1.00 98.12 259 ALA A N 1
ATOM 2157 C CA . ALA A 1 259 ? 1.559 -7.561 23.263 1.00 98.12 259 ALA A CA 1
ATOM 2158 C C . ALA A 1 259 ? 2.483 -6.329 23.352 1.00 98.12 259 ALA A C 1
ATOM 2160 O O . ALA A 1 259 ? 3.520 -6.295 22.694 1.00 98.12 259 ALA A O 1
ATOM 2161 N N . ILE A 1 260 ? 2.143 -5.340 24.190 1.00 98.19 260 ILE A N 1
ATOM 2162 C CA . ILE A 1 260 ? 3.011 -4.177 24.457 1.00 98.19 260 ILE A CA 1
ATOM 2163 C C . ILE A 1 260 ? 4.338 -4.622 25.080 1.00 98.19 260 ILE A C 1
ATOM 2165 O O . ILE A 1 260 ? 5.388 -4.144 24.665 1.00 98.19 260 ILE A O 1
ATOM 2169 N N . GLN A 1 261 ? 4.300 -5.543 26.045 1.00 98.00 261 GLN A N 1
ATOM 2170 C CA . GLN A 1 261 ? 5.498 -6.078 26.682 1.00 98.00 261 GLN A CA 1
ATOM 2171 C C . GLN A 1 261 ? 6.418 -6.752 25.660 1.00 98.00 261 GLN A C 1
ATOM 2173 O O . GLN A 1 261 ? 7.606 -6.452 25.650 1.00 98.00 261 GLN A O 1
ATOM 2178 N N . ILE A 1 262 ? 5.872 -7.570 24.755 1.00 97.88 262 ILE A N 1
ATOM 2179 C CA . ILE A 1 262 ? 6.668 -8.197 23.690 1.00 97.88 262 ILE A CA 1
ATOM 2180 C C . ILE A 1 262 ? 7.332 -7.128 22.808 1.00 97.88 262 ILE A C 1
ATOM 2182 O O . ILE A 1 262 ? 8.511 -7.243 22.494 1.00 97.88 262 ILE A O 1
ATOM 2186 N N . PHE A 1 263 ? 6.627 -6.051 22.435 1.00 97.50 263 PHE A N 1
ATOM 2187 C CA . PHE A 1 263 ? 7.262 -4.952 21.693 1.00 97.50 263 PHE A CA 1
ATOM 2188 C C . PHE A 1 263 ? 8.400 -4.287 22.473 1.00 97.50 263 PHE A C 1
ATOM 2190 O O . PHE A 1 263 ? 9.409 -3.931 21.869 1.00 97.50 263 PHE A O 1
ATOM 2197 N N . THR A 1 264 ? 8.253 -4.123 23.788 1.00 96.31 264 THR A N 1
ATOM 2198 C CA . THR A 1 264 ? 9.310 -3.583 24.653 1.00 96.31 264 THR A CA 1
ATOM 2199 C C . THR A 1 264 ? 10.523 -4.512 24.703 1.00 96.31 264 THR A C 1
ATOM 2201 O O . THR A 1 264 ? 11.646 -4.040 24.565 1.00 96.31 264 THR A O 1
ATOM 2204 N N . GLU A 1 265 ? 10.306 -5.820 24.855 1.00 97.38 265 GLU A N 1
ATOM 2205 C CA . GLU A 1 265 ? 11.366 -6.840 24.890 1.00 97.38 265 GLU A CA 1
ATOM 2206 C C . GLU A 1 265 ? 12.117 -6.950 23.555 1.00 97.38 265 GLU A C 1
ATOM 2208 O O . GLU A 1 265 ? 13.310 -7.228 23.540 1.00 97.38 265 GLU A O 1
ATOM 2213 N N . LEU A 1 266 ? 11.439 -6.675 22.438 1.00 96.56 266 LEU A N 1
ATOM 2214 C CA . LEU A 1 266 ? 12.032 -6.595 21.099 1.00 96.56 266 LEU A CA 1
ATOM 2215 C C . LEU A 1 266 ? 12.624 -5.209 20.771 1.00 96.56 266 LEU A C 1
ATOM 2217 O O . LEU A 1 266 ? 12.843 -4.908 19.598 1.00 96.56 266 LEU A O 1
ATOM 2221 N N . GLU A 1 267 ? 12.791 -4.329 21.765 1.00 96.31 267 GLU A N 1
ATOM 2222 C CA . GLU A 1 267 ? 13.309 -2.955 21.617 1.00 96.31 267 GLU A CA 1
ATOM 2223 C C . GLU A 1 267 ? 12.544 -2.094 20.588 1.00 96.31 267 GLU A C 1
ATOM 2225 O O . GLU A 1 267 ? 13.010 -1.060 20.105 1.00 96.31 267 GLU A O 1
ATOM 2230 N N . SER A 1 268 ? 11.303 -2.468 20.276 1.00 93.75 268 SER A N 1
ATOM 2231 C CA . SER A 1 268 ? 10.429 -1.762 19.339 1.00 93.75 268 SER A CA 1
ATOM 2232 C C . SER A 1 268 ? 9.724 -0.593 20.033 1.00 93.75 268 SER A C 1
ATOM 2234 O O . SER A 1 268 ? 8.493 -0.531 20.095 1.00 93.75 268 SER A O 1
ATOM 2236 N N . VAL A 1 269 ? 10.510 0.354 20.558 1.00 92.25 269 VAL A N 1
ATOM 2237 C CA . VAL A 1 269 ? 10.064 1.428 21.470 1.00 92.25 269 VAL A CA 1
ATOM 2238 C C . VAL A 1 269 ? 8.887 2.229 20.910 1.00 92.25 269 VAL A C 1
ATOM 2240 O O . VAL A 1 269 ? 7.897 2.448 21.607 1.00 92.25 269 VAL A O 1
ATOM 2243 N N . SER A 1 270 ? 8.952 2.626 19.634 1.00 88.44 270 SER A N 1
ATOM 2244 C CA . SER A 1 270 ? 7.865 3.371 18.985 1.00 88.44 270 SER A CA 1
ATOM 2245 C C . SER A 1 270 ? 6.563 2.564 18.946 1.00 88.44 270 SER A C 1
ATOM 2247 O O . SER A 1 270 ? 5.506 3.101 19.267 1.00 88.44 270 SER A O 1
ATOM 2249 N N . GLN A 1 271 ? 6.630 1.265 18.630 1.00 91.25 271 GLN A N 1
ATOM 2250 C CA . GLN A 1 271 ? 5.446 0.405 18.621 1.00 91.25 271 GLN A CA 1
ATOM 2251 C C . GLN A 1 271 ? 4.881 0.269 20.037 1.00 91.25 271 GLN A C 1
ATOM 2253 O O . GLN A 1 271 ? 3.692 0.516 20.228 1.00 91.25 271 GLN A O 1
ATOM 2258 N N . ALA A 1 272 ? 5.711 -0.048 21.033 1.00 94.62 272 ALA A N 1
ATOM 2259 C CA . ALA A 1 272 ? 5.267 -0.174 22.420 1.00 94.62 272 ALA A CA 1
ATOM 2260 C C . ALA A 1 272 ? 4.562 1.105 22.912 1.00 94.62 272 ALA A C 1
ATOM 2262 O O . ALA A 1 272 ? 3.447 1.030 23.432 1.00 94.62 272 ALA A O 1
ATOM 2263 N N . ALA A 1 273 ? 5.157 2.278 22.665 1.00 93.44 273 ALA A N 1
ATOM 2264 C CA . ALA A 1 273 ? 4.600 3.571 23.059 1.00 93.44 273 ALA A CA 1
ATOM 2265 C C . ALA A 1 273 ? 3.262 3.875 22.365 1.00 93.44 273 ALA A C 1
ATOM 2267 O O . ALA A 1 273 ? 2.279 4.194 23.035 1.00 93.44 273 ALA A O 1
ATOM 2268 N N . THR A 1 274 ? 3.183 3.723 21.036 1.00 90.88 274 THR A N 1
ATOM 2269 C CA . THR A 1 274 ? 1.938 3.952 20.283 1.00 90.88 274 THR A CA 1
ATOM 2270 C C . THR A 1 274 ? 0.803 3.058 20.789 1.00 90.88 274 THR A C 1
ATOM 2272 O O . THR A 1 274 ? -0.317 3.528 20.988 1.00 90.88 274 THR A O 1
ATOM 2275 N N . HIS A 1 275 ? 1.088 1.782 21.052 1.00 96.25 275 HIS A N 1
ATOM 2276 C CA . HIS A 1 275 ? 0.089 0.826 21.530 1.00 96.25 275 HIS A CA 1
ATOM 2277 C C . HIS A 1 275 ? -0.298 1.059 22.998 1.00 96.25 275 HIS A C 1
ATOM 2279 O O . HIS A 1 275 ? -1.458 0.859 23.363 1.00 96.25 275 HIS A O 1
ATOM 2285 N N . ALA A 1 276 ? 0.629 1.503 23.847 1.00 95.75 276 ALA A N 1
ATOM 2286 C CA . ALA A 1 276 ? 0.324 1.873 25.226 1.00 95.75 276 ALA A CA 1
ATOM 2287 C C . ALA A 1 276 ? -0.597 3.100 25.290 1.00 95.75 276 ALA A C 1
ATOM 2289 O O . ALA A 1 276 ? -1.605 3.067 25.997 1.00 95.75 276 ALA A O 1
ATOM 2290 N N . ASN A 1 277 ? -0.299 4.135 24.498 1.00 94.75 277 ASN A N 1
ATOM 2291 C CA . ASN A 1 277 ? -1.113 5.348 24.420 1.00 94.75 277 ASN A CA 1
ATOM 2292 C C . ASN A 1 277 ? -2.532 5.030 23.935 1.00 94.75 277 ASN A C 1
ATOM 2294 O O . ASN A 1 277 ? -3.503 5.368 24.608 1.00 94.75 277 ASN A O 1
ATOM 2298 N N . TYR A 1 278 ? -2.657 4.277 22.838 1.00 93.81 278 TYR A N 1
ATOM 2299 C CA . TYR A 1 278 ? -3.969 3.889 22.320 1.00 93.81 278 TYR A CA 1
ATOM 2300 C C . TYR A 1 278 ? -4.771 3.035 23.313 1.00 93.81 278 TYR A C 1
ATOM 2302 O O . TYR A 1 278 ? -5.968 3.252 23.499 1.00 93.81 278 TYR A O 1
ATOM 2310 N N . LEU A 1 279 ? -4.126 2.086 24.006 1.00 95.94 279 LEU A N 1
ATOM 2311 C CA . LEU A 1 279 ? -4.792 1.295 25.044 1.00 95.94 279 LEU A CA 1
ATOM 2312 C C . LEU A 1 279 ? -5.328 2.202 26.158 1.00 95.94 279 LEU A C 1
ATOM 2314 O O . LEU A 1 279 ? -6.461 2.023 26.609 1.00 95.94 279 LEU A O 1
ATOM 2318 N N . GLN A 1 280 ? -4.537 3.186 26.585 1.00 94.69 280 GLN A N 1
ATOM 2319 C CA . GLN A 1 280 ? -4.942 4.133 27.616 1.00 94.69 280 GLN A CA 1
ATOM 2320 C C . GLN A 1 280 ? -6.151 4.973 27.177 1.00 94.69 280 GLN A C 1
ATOM 2322 O O . GLN A 1 280 ? -7.083 5.149 27.968 1.00 94.69 280 GLN A O 1
ATOM 2327 N N . ASP A 1 281 ? -6.185 5.416 25.921 1.00 91.31 281 ASP A N 1
ATOM 2328 C CA . ASP A 1 281 ? -7.321 6.139 25.341 1.00 91.31 281 ASP A CA 1
ATOM 2329 C C . ASP A 1 281 ? -8.587 5.274 25.303 1.00 91.31 281 ASP A C 1
ATOM 2331 O O . ASP A 1 281 ? -9.662 5.708 25.732 1.00 91.31 281 ASP A O 1
ATOM 2335 N N . VAL A 1 282 ? -8.462 4.011 24.880 1.00 91.12 282 VAL A N 1
ATOM 2336 C CA . VAL A 1 282 ? -9.577 3.052 24.864 1.00 91.12 282 VAL A CA 1
ATOM 2337 C C . VAL A 1 282 ? -10.136 2.842 26.274 1.00 91.12 282 VAL A C 1
ATOM 2339 O O . VAL A 1 282 ? -11.352 2.936 26.466 1.00 91.12 282 VAL A O 1
ATOM 2342 N N . LEU A 1 283 ? -9.274 2.619 27.271 1.00 89.38 283 LEU A N 1
ATOM 2343 C CA . LEU A 1 283 ? -9.673 2.437 28.673 1.00 89.38 283 LEU A CA 1
ATOM 2344 C C . LEU A 1 283 ? -10.321 3.696 29.269 1.00 89.38 283 LEU A C 1
ATOM 2346 O O . LEU A 1 283 ? -11.215 3.603 30.114 1.00 89.38 283 LEU A O 1
ATOM 2350 N N . ASN A 1 284 ? -9.891 4.876 28.824 1.00 86.62 284 ASN A N 1
ATOM 2351 C CA . ASN A 1 284 ? -10.424 6.155 29.279 1.00 86.62 284 ASN A CA 1
ATOM 2352 C C . ASN A 1 284 ? -11.727 6.561 28.583 1.00 86.62 284 ASN A C 1
ATOM 2354 O O . ASN A 1 284 ? -12.429 7.441 29.103 1.00 86.62 284 ASN A O 1
ATOM 2358 N N . SER A 1 285 ? -12.068 5.924 27.460 1.00 81.00 285 SER A N 1
ATOM 2359 C CA . SER A 1 285 ? -13.236 6.268 26.655 1.00 81.00 285 SER A CA 1
ATOM 2360 C C . SER A 1 285 ? -14.554 6.147 27.432 1.00 81.00 285 SER A C 1
ATOM 2362 O O . SER A 1 285 ? -14.788 5.229 28.227 1.00 81.00 285 SER A O 1
ATOM 2364 N N . THR A 1 286 ? -15.460 7.094 27.184 1.00 62.34 286 THR A N 1
ATOM 2365 C CA . THR A 1 286 ? -16.766 7.188 27.856 1.00 62.34 286 THR A CA 1
ATOM 2366 C C . THR A 1 286 ? -17.635 5.957 27.602 1.00 62.34 286 THR A C 1
ATOM 2368 O O . THR A 1 286 ? -18.433 5.578 28.457 1.00 62.34 286 THR A O 1
ATOM 2371 N N . ILE A 1 287 ? -17.455 5.308 26.448 1.00 62.03 287 ILE A N 1
ATOM 2372 C CA . ILE A 1 287 ? -18.156 4.081 26.058 1.00 62.03 287 ILE A CA 1
ATOM 2373 C C . ILE A 1 287 ? -17.737 2.923 26.963 1.00 62.03 287 ILE A C 1
ATOM 2375 O O . ILE A 1 287 ? -18.604 2.282 27.550 1.00 62.03 287 ILE A O 1
ATOM 2379 N N . VAL A 1 288 ? -16.432 2.709 27.162 1.00 60.22 288 VAL A N 1
ATOM 2380 C CA . VAL A 1 288 ? -15.932 1.654 28.058 1.00 60.22 288 VAL A CA 1
ATOM 2381 C C . VAL A 1 288 ? -16.389 1.915 29.493 1.00 60.22 288 VAL A C 1
ATOM 2383 O O . VAL A 1 288 ? -16.941 1.026 30.134 1.00 60.22 288 VAL A O 1
ATOM 2386 N N . LYS A 1 289 ? -16.308 3.164 29.967 1.00 59.06 289 LYS A N 1
ATOM 2387 C CA . LYS A 1 289 ? -16.827 3.554 31.291 1.00 59.06 289 LYS A CA 1
ATOM 2388 C C . LYS A 1 289 ? -18.341 3.331 31.434 1.00 59.06 289 LYS A C 1
ATOM 2390 O O . LYS A 1 289 ? -18.817 3.017 32.525 1.00 59.06 289 LYS A O 1
ATOM 2395 N N . LYS A 1 290 ? -19.120 3.500 30.359 1.00 58.94 290 LYS A N 1
ATOM 2396 C CA . LYS A 1 290 ? -20.570 3.244 30.345 1.00 58.94 290 LYS A CA 1
ATOM 2397 C C . LYS A 1 290 ? -20.871 1.745 30.365 1.00 58.94 290 LYS A C 1
ATOM 2399 O O . LYS A 1 290 ? -21.717 1.339 31.156 1.00 58.94 290 LYS A O 1
ATOM 2404 N N . ILE A 1 291 ? -20.149 0.943 29.579 1.00 59.56 291 ILE A N 1
ATOM 2405 C CA . ILE A 1 291 ? -20.236 -0.526 29.599 1.00 59.56 291 ILE A CA 1
ATOM 2406 C C . ILE A 1 291 ? -19.904 -1.051 30.998 1.00 59.56 291 ILE A C 1
ATOM 2408 O O . ILE A 1 291 ? -20.651 -1.851 31.540 1.00 59.56 291 ILE A O 1
ATOM 2412 N N . GLU A 1 292 ? -18.865 -0.532 31.652 1.00 55.44 292 GLU A N 1
ATOM 2413 C CA . GLU A 1 292 ? -18.539 -0.916 33.030 1.00 55.44 292 GLU A CA 1
ATOM 2414 C C . GLU A 1 292 ? -19.623 -0.546 34.038 1.00 55.44 292 GLU A C 1
ATOM 2416 O O . GLU A 1 292 ? -19.867 -1.297 34.977 1.00 55.44 292 GLU A O 1
ATOM 2421 N N . ARG A 1 293 ? -20.273 0.611 33.883 1.00 52.22 293 ARG A N 1
ATOM 2422 C CA . ARG A 1 293 ? -21.391 0.999 34.756 1.00 52.22 293 ARG A CA 1
ATOM 2423 C C . ARG A 1 293 ? -22.606 0.097 34.554 1.00 52.22 293 ARG A C 1
ATOM 2425 O O . ARG A 1 293 ? -23.288 -0.179 35.535 1.00 52.22 293 ARG A O 1
ATOM 2432 N N . ILE A 1 294 ? -22.865 -0.340 33.322 1.00 56.44 294 ILE A N 1
ATOM 2433 C CA . ILE A 1 294 ? -23.920 -1.309 32.998 1.00 56.44 294 ILE A CA 1
ATOM 2434 C C . ILE A 1 294 ? -23.549 -2.666 33.602 1.00 56.44 294 ILE A C 1
ATOM 2436 O O . ILE A 1 294 ? -24.250 -3.132 34.489 1.00 56.44 294 ILE A O 1
ATOM 2440 N N . ASN A 1 295 ? -22.361 -3.189 33.296 1.00 51.09 295 ASN A N 1
ATOM 2441 C CA . ASN A 1 295 ? -21.880 -4.467 33.822 1.00 51.09 295 ASN A CA 1
ATOM 2442 C C . ASN A 1 295 ? -21.739 -4.478 35.351 1.00 51.09 295 ASN A C 1
ATOM 2444 O O . ASN A 1 295 ? -21.875 -5.532 35.949 1.00 51.09 295 ASN A O 1
ATOM 2448 N N . ARG A 1 296 ? -21.483 -3.341 36.019 1.00 52.59 296 ARG A N 1
ATOM 2449 C CA . ARG A 1 296 ? -21.508 -3.248 37.493 1.00 52.59 296 ARG A CA 1
ATOM 2450 C C . ARG A 1 296 ? -22.923 -3.259 38.067 1.00 52.59 296 ARG A C 1
ATOM 2452 O O . ARG A 1 296 ? -23.124 -3.766 39.168 1.00 52.59 296 ARG A O 1
ATOM 2459 N N . LYS A 1 297 ? -23.894 -2.675 37.359 1.00 45.66 297 LYS A N 1
ATOM 2460 C CA . LYS A 1 297 ? -25.313 -2.756 37.735 1.00 45.66 297 LYS A CA 1
ATOM 2461 C C . LYS A 1 297 ? -25.833 -4.176 37.534 1.00 45.66 297 LYS A C 1
ATOM 2463 O O . LYS A 1 297 ? -26.475 -4.700 38.439 1.00 45.66 297 LYS A O 1
ATOM 2468 N N . ASP A 1 298 ? -25.447 -4.808 36.432 1.00 42.03 298 ASP A N 1
ATOM 2469 C CA . ASP A 1 298 ? -25.780 -6.196 36.129 1.00 42.03 298 ASP A CA 1
ATOM 2470 C C . ASP A 1 298 ? -25.019 -7.158 37.045 1.00 42.03 298 ASP A C 1
ATOM 2472 O O . ASP A 1 298 ? -25.629 -8.081 37.552 1.00 42.03 298 ASP A O 1
ATOM 2476 N N . SER A 1 299 ? -23.765 -6.877 37.430 1.00 37.97 299 SER A N 1
ATOM 2477 C CA . SER A 1 299 ? -23.055 -7.663 38.451 1.00 37.97 299 SER A CA 1
ATOM 2478 C C . SER A 1 299 ? -23.677 -7.529 39.841 1.00 37.97 299 SER A C 1
ATOM 2480 O O . SER A 1 299 ? -23.532 -8.417 40.666 1.00 37.97 299 SER A O 1
ATOM 2482 N N . CYS A 1 300 ? -24.363 -6.419 40.136 1.00 33.50 300 CYS A N 1
ATOM 2483 C CA . CYS A 1 300 ? -25.131 -6.277 41.376 1.00 33.50 300 CYS A CA 1
ATOM 2484 C C . CYS A 1 300 ? -26.389 -7.164 41.337 1.00 33.50 300 CYS A C 1
ATOM 2486 O O . CYS A 1 300 ? -26.758 -7.757 42.349 1.00 33.50 300 CYS A O 1
ATOM 2488 N N . PHE A 1 301 ? -27.000 -7.315 40.156 1.00 33.69 301 PHE A N 1
ATOM 2489 C CA . PHE A 1 301 ? -28.064 -8.288 39.909 1.00 33.69 301 PHE A CA 1
ATOM 2490 C C . PHE A 1 301 ? -27.540 -9.731 39.894 1.00 33.69 301 PHE A C 1
ATOM 2492 O O . PHE A 1 301 ? -28.171 -10.584 40.505 1.00 33.69 301 PHE A O 1
ATOM 2499 N N . ASP A 1 302 ? -26.369 -10.000 39.315 1.00 33.78 302 ASP A N 1
ATOM 2500 C CA . ASP A 1 302 ? -25.727 -11.316 39.288 1.00 33.78 302 ASP A CA 1
ATOM 2501 C C . ASP A 1 302 ? -25.152 -11.713 40.640 1.00 33.78 302 ASP A C 1
ATOM 2503 O O . ASP A 1 302 ? -25.125 -12.892 40.926 1.00 33.78 302 ASP A O 1
ATOM 2507 N N . VAL A 1 303 ? -24.745 -10.807 41.531 1.00 31.12 303 VAL A N 1
ATOM 2508 C CA . VAL A 1 303 ? -24.371 -11.197 42.904 1.00 31.12 303 VAL A CA 1
ATOM 2509 C C . VAL A 1 303 ? -25.616 -11.635 43.677 1.00 31.12 303 VAL A C 1
ATOM 2511 O O . VAL A 1 303 ? -25.561 -12.621 44.407 1.00 31.12 303 VAL A O 1
ATOM 2514 N N . VAL A 1 304 ? -26.767 -10.987 43.468 1.00 34.41 304 VAL A N 1
ATOM 2515 C CA . VAL A 1 304 ? -28.063 -11.420 44.026 1.00 34.41 304 VAL A CA 1
ATOM 2516 C C . VAL A 1 304 ? -28.555 -12.714 43.353 1.00 34.41 304 VAL A C 1
ATOM 2518 O O . VAL A 1 304 ? -29.058 -13.607 44.035 1.00 34.41 304 VAL A O 1
ATOM 2521 N N . HIS A 1 305 ? -28.341 -12.874 42.043 1.00 31.86 305 HIS A N 1
ATOM 2522 C CA . HIS A 1 305 ? -28.757 -14.046 41.268 1.00 31.86 305 HIS A CA 1
ATOM 2523 C C . HIS A 1 305 ? -27.811 -15.248 41.437 1.00 31.86 305 HIS A C 1
ATOM 2525 O O . HIS A 1 305 ? -28.286 -16.375 41.479 1.00 31.86 305 HIS A O 1
ATOM 2531 N N . GLN A 1 306 ? -26.502 -15.046 41.615 1.00 29.69 306 GLN A N 1
ATOM 2532 C CA . GLN A 1 306 ? -25.497 -16.074 41.929 1.00 29.69 306 GLN A CA 1
ATOM 2533 C C . GLN A 1 306 ? -25.585 -16.500 43.390 1.00 29.69 306 GLN A C 1
ATOM 2535 O O . GLN A 1 306 ? -25.413 -17.679 43.672 1.00 29.69 306 GLN A O 1
ATOM 2540 N N . SER A 1 307 ? -25.955 -15.600 44.306 1.00 30.12 307 SER A N 1
ATOM 2541 C CA . SER A 1 307 ? -26.323 -15.976 45.678 1.00 30.12 307 SER A CA 1
ATOM 2542 C C . SER A 1 307 ? -27.615 -16.809 45.699 1.00 30.12 307 SER A C 1
ATOM 2544 O O . SER A 1 307 ? -27.736 -17.738 46.493 1.00 30.12 307 SER A O 1
ATOM 2546 N N . GLY A 1 308 ? -28.551 -16.545 44.776 1.00 31.41 308 GLY A N 1
ATOM 2547 C CA . GLY A 1 308 ? -29.730 -17.384 44.521 1.00 31.41 308 GLY A CA 1
ATOM 2548 C C . GLY A 1 308 ? -29.421 -18.710 43.803 1.00 31.41 308 GLY A C 1
ATOM 2549 O O . GLY A 1 308 ? -30.019 -19.734 44.125 1.00 31.41 308 GLY A O 1
ATOM 2550 N N . CYS A 1 309 ? -28.460 -18.729 42.875 1.00 31.50 309 CYS A N 1
ATOM 2551 C CA . CYS A 1 309 ? -28.086 -19.913 42.094 1.00 31.50 309 CYS A CA 1
ATOM 2552 C C . CYS A 1 309 ? -27.117 -20.848 42.832 1.00 31.50 309 CYS A C 1
ATOM 2554 O O . CYS A 1 309 ? -27.244 -22.055 42.664 1.00 31.50 309 CYS A O 1
ATOM 2556 N N . LEU A 1 310 ? -26.226 -20.355 43.705 1.00 27.55 310 LEU A N 1
ATOM 2557 C CA . LEU A 1 310 ? -25.486 -21.209 44.651 1.00 27.55 310 LEU A CA 1
ATOM 2558 C C . LEU A 1 310 ? -26.452 -21.921 45.612 1.00 27.55 310 LEU A C 1
ATOM 2560 O O . LEU A 1 310 ? -26.235 -23.082 45.955 1.00 27.55 310 LEU A O 1
ATOM 2564 N N . PHE A 1 311 ? -27.561 -21.266 45.973 1.00 29.14 311 PHE A N 1
ATOM 2565 C CA . PHE A 1 311 ? -28.657 -21.887 46.720 1.00 29.14 311 PHE A CA 1
ATOM 2566 C C . PHE A 1 311 ? -29.408 -22.939 45.885 1.00 29.14 311 PHE A C 1
ATOM 2568 O O . PHE A 1 311 ? -29.802 -23.973 46.413 1.00 29.14 311 PHE A O 1
ATOM 2575 N N . GLY A 1 312 ? -29.565 -22.713 44.575 1.00 29.95 312 GLY A N 1
ATOM 2576 C CA . GLY A 1 312 ? -30.133 -23.684 43.631 1.00 29.95 312 GLY A CA 1
ATOM 2577 C C . GLY A 1 312 ? -29.223 -24.885 43.337 1.00 29.95 312 GLY A C 1
ATOM 2578 O O . GLY A 1 312 ? -29.719 -25.989 43.125 1.00 29.95 312 GLY A O 1
ATOM 2579 N N . PHE A 1 313 ? -27.900 -24.708 43.381 1.00 27.19 313 PHE A N 1
ATOM 2580 C CA . PHE A 1 313 ? -26.926 -25.784 43.165 1.00 27.19 313 PHE A CA 1
ATOM 2581 C C . PHE A 1 313 ? -26.830 -26.722 44.380 1.00 27.19 313 PHE A C 1
ATOM 2583 O O . PHE A 1 313 ? -26.731 -27.933 44.208 1.00 27.19 313 PHE A O 1
ATOM 2590 N N . LEU A 1 314 ? -26.983 -26.196 45.603 1.00 27.34 314 LEU A N 1
ATOM 2591 C CA . LEU A 1 314 ? -27.106 -27.006 46.827 1.00 27.34 314 LEU A CA 1
ATOM 2592 C C . LEU A 1 314 ? -28.429 -27.791 46.918 1.00 27.34 314 LEU A C 1
ATOM 2594 O O . LEU A 1 314 ? -28.519 -28.731 47.700 1.00 27.34 314 LEU A O 1
ATOM 2598 N N . ILE A 1 315 ? -29.440 -27.441 46.113 1.00 31.55 315 ILE A N 1
ATOM 2599 C CA . ILE A 1 315 ? -30.713 -28.178 46.016 1.00 31.55 315 ILE A CA 1
ATOM 2600 C C . ILE A 1 315 ? -30.641 -29.314 44.974 1.00 31.55 315 ILE A C 1
ATOM 2602 O O . ILE A 1 315 ? -31.410 -30.265 45.068 1.00 31.55 315 ILE A O 1
ATOM 2606 N N . ASN A 1 316 ? -29.707 -29.263 44.013 1.00 29.27 316 ASN A N 1
ATOM 2607 C CA . ASN A 1 316 ? -29.622 -30.224 42.900 1.00 29.27 316 ASN A CA 1
ATOM 2608 C C . ASN A 1 316 ? -28.515 -31.285 43.031 1.00 29.27 316 ASN A C 1
ATOM 2610 O O . ASN A 1 316 ? -28.427 -32.174 42.184 1.00 29.27 316 ASN A O 1
ATOM 2614 N N . VAL A 1 317 ? -27.694 -31.242 44.084 1.00 28.08 317 VAL A N 1
ATOM 2615 C CA . VAL A 1 317 ? -26.736 -32.314 44.392 1.00 28.08 317 VAL A CA 1
ATOM 2616 C C . VAL A 1 317 ? -27.326 -33.214 45.479 1.00 28.08 317 VAL A C 1
ATOM 2618 O O . VAL A 1 317 ? -27.141 -32.979 46.666 1.00 28.08 317 VAL A O 1
ATOM 2621 N N . GLY A 1 318 ? -28.044 -34.250 45.039 1.00 29.06 318 GLY A N 1
ATOM 2622 C CA . GLY A 1 318 ? -28.185 -35.518 45.762 1.00 29.06 318 GLY A CA 1
ATOM 2623 C C . GLY A 1 318 ? -29.069 -35.525 47.010 1.00 29.06 318 GLY A C 1
ATOM 2624 O O . GLY A 1 318 ? -28.575 -35.716 48.116 1.00 29.06 318 GLY A O 1
ATOM 2625 N N . TYR A 1 319 ? -30.388 -35.458 46.816 1.00 26.58 319 TYR A N 1
ATOM 2626 C CA . TYR A 1 319 ? -31.290 -36.308 47.599 1.00 26.58 319 TYR A CA 1
ATOM 2627 C C . TYR A 1 319 ? -31.151 -37.726 47.023 1.00 26.58 319 TYR A C 1
ATOM 2629 O O . TYR A 1 319 ? -31.696 -38.012 45.960 1.00 26.58 319 TYR A O 1
ATOM 2637 N N . ASP A 1 320 ? -30.356 -38.572 47.676 1.00 28.33 320 ASP A N 1
ATOM 2638 C CA . ASP A 1 320 ? -30.375 -40.020 47.463 1.00 28.33 320 ASP A CA 1
ATOM 2639 C C . ASP A 1 320 ? -30.911 -40.680 48.738 1.00 28.33 320 ASP A C 1
ATOM 2641 O O . ASP A 1 320 ? -30.560 -40.322 49.866 1.00 28.33 320 ASP A O 1
ATOM 2645 N N . ASP A 1 321 ? -31.844 -41.594 48.533 1.00 27.55 321 ASP A N 1
ATOM 2646 C CA . ASP A 1 321 ? -32.883 -42.004 49.470 1.00 27.55 321 ASP A CA 1
ATOM 2647 C C . ASP A 1 321 ? -32.364 -43.079 50.440 1.00 27.55 321 ASP A C 1
ATOM 2649 O O . ASP A 1 321 ? -32.858 -44.203 50.472 1.00 27.55 321 ASP A O 1
ATOM 2653 N N . ARG A 1 322 ? -31.315 -42.783 51.222 1.00 29.16 322 ARG A N 1
ATOM 2654 C CA . ARG A 1 322 ? -30.871 -43.626 52.353 1.00 29.16 322 ARG A CA 1
ATOM 2655 C C . ARG A 1 322 ? -30.182 -42.805 53.439 1.00 29.16 322 ARG A C 1
ATOM 2657 O O . ARG A 1 322 ? -28.959 -42.793 53.492 1.00 29.16 322 ARG A O 1
ATOM 2664 N N . SER A 1 323 ? -30.950 -42.165 54.324 1.00 24.95 323 SER A N 1
ATOM 2665 C CA . SER A 1 323 ? -30.609 -41.885 55.741 1.00 24.95 323 SER A CA 1
ATOM 2666 C C . SER A 1 323 ? -31.703 -41.024 56.395 1.00 24.95 323 SER A C 1
ATOM 2668 O O . SER A 1 323 ? -32.062 -39.992 55.832 1.00 24.95 323 SER A O 1
ATOM 2670 N N . PRO A 1 324 ? -32.223 -41.374 57.585 1.00 32.50 324 PRO A N 1
ATOM 2671 C CA . PRO A 1 324 ? -33.168 -40.533 58.307 1.00 32.50 324 PRO A CA 1
ATOM 2672 C C . PRO A 1 324 ? -32.404 -39.544 59.198 1.00 32.50 324 PRO A C 1
ATOM 2674 O O . PRO A 1 324 ? -31.607 -39.982 60.017 1.00 32.50 324 PRO A O 1
ATOM 2677 N N . MET A 1 325 ? -32.654 -38.235 59.066 1.00 30.55 325 MET A N 1
ATOM 2678 C CA . MET A 1 325 ? -32.794 -37.261 60.170 1.00 30.55 325 MET A CA 1
ATOM 2679 C C . MET A 1 325 ? -32.670 -35.799 59.693 1.00 30.55 325 MET A C 1
ATOM 2681 O O . MET A 1 325 ? -31.834 -35.476 58.859 1.00 30.55 325 MET A O 1
ATOM 2685 N N . LEU A 1 326 ? -33.449 -34.939 60.373 1.00 27.05 326 LEU A N 1
ATOM 2686 C CA . LEU A 1 326 ? -33.420 -33.463 60.498 1.00 27.05 326 LEU A CA 1
ATOM 2687 C C . LEU A 1 326 ? -34.494 -32.690 59.690 1.00 27.05 326 LEU A C 1
ATOM 2689 O O . LEU A 1 326 ? -34.324 -32.433 58.507 1.00 27.05 326 LEU A O 1
ATOM 2693 N N . PHE A 1 327 ? -35.707 -32.462 60.230 1.00 31.56 327 PHE A N 1
ATOM 2694 C CA . PHE A 1 327 ? -36.187 -31.424 61.198 1.00 31.56 327 PHE A CA 1
ATOM 2695 C C . PHE A 1 327 ? -36.551 -30.043 60.550 1.00 31.56 327 PHE A C 1
ATOM 2697 O O . PHE A 1 327 ? -36.072 -29.701 59.474 1.00 31.56 327 PHE A O 1
ATOM 2704 N N . PRO A 1 328 ? -37.479 -29.243 61.127 1.00 27.88 328 PRO A N 1
ATOM 2705 C CA . PRO A 1 328 ? -38.657 -28.601 60.521 1.00 27.88 328 PRO A CA 1
ATOM 2706 C C . PRO A 1 328 ? -38.376 -27.214 59.902 1.00 27.88 328 PRO A C 1
ATOM 2708 O O . PRO A 1 328 ? -39.289 -26.445 59.596 1.00 27.88 328 PRO A O 1
ATOM 2711 N N . SER A 1 329 ? -37.103 -26.894 59.681 1.00 30.19 329 SER A N 1
ATOM 2712 C CA . SER A 1 329 ? -36.606 -25.619 59.146 1.00 30.19 329 SER A CA 1
ATOM 2713 C C . SER A 1 329 ? -36.963 -25.417 57.665 1.00 30.19 329 SER A C 1
ATOM 2715 O O . SER A 1 329 ? -37.079 -24.287 57.187 1.00 30.19 329 SER A O 1
ATOM 2717 N N . PHE A 1 330 ? -37.197 -26.518 56.946 1.00 32.12 330 PHE A N 1
ATOM 2718 C CA . PHE A 1 330 ? -37.491 -26.549 55.510 1.00 32.12 330 PHE A CA 1
ATOM 2719 C C . PHE A 1 330 ? -38.911 -26.050 55.175 1.00 32.12 330 PHE A C 1
ATOM 2721 O O . PHE A 1 330 ? -39.133 -25.389 54.160 1.00 32.12 330 PHE A O 1
ATOM 2728 N N . LEU A 1 331 ? -39.877 -26.266 56.075 1.00 32.84 331 LEU A N 1
ATOM 2729 C CA . LEU A 1 331 ? -41.265 -25.824 55.888 1.00 32.84 331 LEU A CA 1
ATOM 2730 C C . LEU A 1 331 ? -41.416 -24.298 56.068 1.00 32.84 331 LEU A C 1
ATOM 2732 O O . LEU A 1 331 ? -42.167 -23.647 55.340 1.00 32.84 331 LEU A O 1
ATOM 2736 N N . MET A 1 332 ? -40.632 -23.702 56.973 1.00 31.14 332 MET A N 1
ATOM 2737 C CA . MET A 1 332 ? -40.540 -22.243 57.159 1.00 31.14 332 MET A CA 1
ATOM 2738 C C . MET A 1 332 ? -39.855 -21.535 55.977 1.00 31.14 332 MET A C 1
ATOM 2740 O O . MET A 1 332 ? -40.157 -20.376 55.680 1.00 31.14 332 MET A O 1
ATOM 2744 N N . PHE A 1 333 ? -38.969 -22.237 55.267 1.00 34.06 333 PHE A N 1
ATOM 2745 C CA . PHE A 1 333 ? -38.269 -21.737 54.084 1.00 34.06 333 PHE A CA 1
ATOM 2746 C C . PHE A 1 333 ? -39.183 -21.689 52.842 1.00 34.06 333 PHE A C 1
ATOM 2748 O O . PHE A 1 333 ? -39.248 -20.666 52.155 1.00 34.06 333 PHE A O 1
ATOM 2755 N N . LEU A 1 334 ? -39.998 -22.729 52.624 1.00 32.22 334 LEU A N 1
ATOM 2756 C CA . LEU A 1 334 ? -40.982 -22.789 51.531 1.00 32.22 334 LEU A CA 1
ATOM 2757 C C . LEU A 1 334 ? -42.077 -21.707 51.640 1.00 32.22 334 LEU A C 1
ATOM 2759 O O . LEU A 1 334 ? -42.509 -21.142 50.631 1.00 32.22 334 LEU A O 1
ATOM 2763 N N . LEU A 1 335 ? -42.483 -21.344 52.862 1.00 33.41 335 LEU A N 1
ATOM 2764 C CA . LEU A 1 335 ? -43.451 -20.264 53.100 1.00 33.41 335 LEU A CA 1
ATOM 2765 C C . LEU A 1 335 ? -42.882 -18.862 52.795 1.00 33.41 335 LEU A C 1
ATOM 2767 O O . LEU A 1 335 ? -43.639 -17.970 52.401 1.00 33.41 335 LEU A O 1
ATOM 2771 N N . ARG A 1 336 ? -41.558 -18.660 52.895 1.00 33.16 336 ARG A N 1
ATOM 2772 C CA . ARG A 1 336 ? -40.889 -17.396 52.517 1.00 33.16 336 ARG A CA 1
ATOM 2773 C C . ARG A 1 336 ? -40.693 -17.262 51.002 1.00 33.16 336 ARG A C 1
ATOM 2775 O O . ARG A 1 336 ? -40.898 -16.169 50.467 1.00 33.16 336 ARG A O 1
ATOM 2782 N N . LEU A 1 337 ? -40.415 -18.367 50.305 1.00 33.12 337 LEU A N 1
ATOM 2783 C CA . LEU A 1 337 ? -40.288 -18.428 48.840 1.00 33.12 337 LEU A CA 1
ATOM 2784 C C . LEU A 1 337 ? -41.585 -18.026 48.115 1.00 33.12 337 LEU A C 1
ATOM 2786 O O . LEU A 1 337 ? -41.562 -17.247 47.161 1.00 33.12 337 LEU A O 1
ATOM 2790 N N . ARG A 1 338 ? -42.746 -18.456 48.629 1.00 31.91 338 ARG A N 1
ATOM 2791 C CA . ARG A 1 338 ? -44.063 -18.129 48.046 1.00 31.91 338 ARG A CA 1
ATOM 2792 C C . ARG A 1 338 ? -44.405 -16.630 48.111 1.00 31.91 338 ARG A C 1
ATOM 2794 O O . ARG A 1 338 ? -45.205 -16.147 47.309 1.00 31.91 338 ARG A O 1
ATOM 2801 N N . LYS A 1 339 ? -43.788 -15.884 49.038 1.00 34.38 339 LYS A N 1
ATOM 2802 C CA . LYS A 1 339 ? -43.973 -14.432 49.208 1.00 34.38 339 LYS A CA 1
ATOM 2803 C C . LYS A 1 339 ? -43.121 -13.616 48.221 1.00 34.38 339 LYS A C 1
ATOM 2805 O O . LYS A 1 339 ? -43.579 -12.571 47.773 1.00 34.38 339 LYS A O 1
ATOM 2810 N N . HIS A 1 340 ? -41.937 -14.107 47.837 1.00 35.12 340 HIS A N 1
ATOM 2811 C CA . HIS A 1 340 ? -41.021 -13.427 46.901 1.00 35.12 340 HIS A CA 1
ATOM 2812 C C . HIS A 1 340 ? -41.399 -13.625 45.425 1.00 35.12 340 HIS A C 1
ATOM 2814 O O . HIS A 1 340 ? -41.339 -12.679 44.643 1.00 35.12 340 HIS A O 1
ATOM 2820 N N . VAL A 1 341 ? -41.898 -14.808 45.050 1.00 34.69 341 VAL A N 1
ATOM 2821 C CA . VAL A 1 341 ? -42.359 -15.074 43.672 1.00 34.69 341 VAL A CA 1
ATOM 2822 C C . VAL A 1 341 ? -43.579 -14.213 43.294 1.00 34.69 341 VAL A C 1
ATOM 2824 O O . VAL A 1 341 ? -43.714 -13.796 42.147 1.00 34.69 341 VAL A O 1
ATOM 2827 N N . ARG A 1 342 ? -44.439 -13.851 44.261 1.00 30.58 342 ARG A N 1
ATOM 2828 C CA . ARG A 1 342 ? -45.565 -12.920 44.030 1.00 30.58 342 ARG A CA 1
ATOM 2829 C C . ARG A 1 342 ? -45.136 -11.465 43.802 1.00 30.58 342 ARG A C 1
ATOM 2831 O O . ARG A 1 342 ? -45.887 -10.727 43.174 1.00 30.58 342 ARG A O 1
ATOM 2838 N N . LEU A 1 343 ? -43.962 -11.058 44.290 1.00 33.69 343 LEU A N 1
ATOM 2839 C CA . LEU A 1 343 ? -43.417 -9.707 44.092 1.00 33.69 343 LEU A CA 1
ATOM 2840 C C . LEU A 1 343 ? -42.775 -9.560 42.703 1.00 33.69 343 LEU A C 1
ATOM 2842 O O . LEU A 1 343 ? -43.019 -8.572 42.021 1.00 33.69 343 LEU A O 1
ATOM 2846 N N . LEU A 1 344 ? -42.067 -10.592 42.234 1.00 33.41 344 LEU A N 1
ATOM 284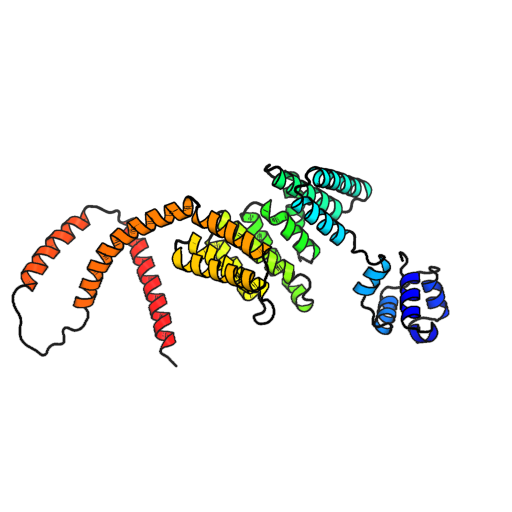7 C CA . LEU A 1 344 ? -41.430 -10.626 40.907 1.00 33.41 344 LEU A CA 1
ATOM 2848 C C . LEU A 1 344 ? -42.425 -10.647 39.733 1.00 33.41 344 LEU A C 1
ATOM 2850 O O . LEU A 1 344 ? -42.083 -10.266 38.615 1.00 33.41 344 LEU A O 1
ATOM 2854 N N . HIS A 1 345 ? -43.672 -11.060 39.970 1.00 34.78 345 HIS A N 1
ATOM 2855 C CA . HIS A 1 345 ? -44.693 -11.105 38.925 1.00 34.78 345 HIS A CA 1
ATOM 2856 C C . HIS A 1 345 ? -45.227 -9.720 38.511 1.00 34.78 345 HIS A C 1
ATOM 2858 O O . HIS A 1 345 ? -45.899 -9.634 37.484 1.00 34.78 345 HIS A O 1
ATOM 2864 N N . ARG A 1 346 ? -44.943 -8.655 39.280 1.00 36.50 346 ARG A N 1
ATOM 2865 C CA . ARG A 1 346 ? -45.533 -7.318 39.088 1.00 36.50 346 ARG A CA 1
ATOM 2866 C C . ARG A 1 346 ? -44.717 -6.331 38.242 1.00 36.50 346 ARG A C 1
ATOM 2868 O O . ARG A 1 346 ? -45.300 -5.329 37.853 1.00 36.50 346 ARG A O 1
ATOM 2875 N N . GLU A 1 347 ? -43.438 -6.580 37.935 1.00 37.50 347 GLU A N 1
ATOM 2876 C CA . GLU A 1 347 ? -42.547 -5.477 37.506 1.00 37.50 347 GLU A CA 1
ATOM 2877 C C . GLU A 1 347 ? -41.849 -5.562 36.133 1.00 37.50 347 GLU A C 1
ATOM 2879 O O . GLU A 1 347 ? -41.173 -4.598 35.794 1.00 37.50 347 GLU A O 1
ATOM 2884 N N . PHE A 1 348 ? -42.002 -6.595 35.286 1.00 35.66 348 PHE A N 1
ATOM 2885 C CA . PHE A 1 348 ? -41.249 -6.613 34.007 1.00 35.66 348 PHE A CA 1
ATOM 2886 C C . PHE A 1 348 ? -41.955 -7.181 32.761 1.00 35.66 348 PHE A C 1
ATOM 2888 O O . PHE A 1 348 ? -42.617 -8.226 32.810 1.00 35.66 348 PHE A O 1
ATOM 2895 N N . ASP A 1 349 ? -41.709 -6.471 31.647 1.00 40.22 349 ASP A N 1
ATOM 2896 C CA . ASP A 1 349 ? -42.199 -6.628 30.267 1.00 40.22 349 ASP A CA 1
ATOM 2897 C C . ASP A 1 349 ? -41.861 -8.010 29.645 1.00 40.22 349 ASP A C 1
ATOM 2899 O O . ASP A 1 349 ? -40.717 -8.477 29.739 1.00 40.22 349 ASP A O 1
ATOM 2903 N N . PRO A 1 350 ? -42.836 -8.696 29.016 1.00 37.09 350 PRO A N 1
ATOM 2904 C CA . PRO A 1 350 ? -42.681 -10.044 28.467 1.00 37.09 350 PRO A CA 1
ATOM 2905 C C . PRO A 1 350 ? -41.694 -10.192 27.292 1.00 37.09 350 PRO A C 1
ATOM 2907 O O . PRO A 1 350 ? -41.204 -11.301 27.087 1.00 37.09 350 PRO A O 1
ATOM 2910 N N . VAL A 1 351 ? -41.345 -9.140 26.539 1.00 37.59 351 VAL A N 1
ATOM 2911 C CA . VAL A 1 351 ? -40.483 -9.286 25.339 1.00 37.59 351 VAL A CA 1
ATOM 2912 C C . VAL A 1 351 ? -38.994 -9.430 25.693 1.00 37.59 351 VAL A C 1
ATOM 2914 O O . VAL A 1 351 ? -38.257 -10.167 25.030 1.00 37.59 351 VAL A O 1
ATOM 2917 N N . LEU A 1 352 ? -38.544 -8.791 26.779 1.00 37.78 352 LEU A N 1
ATOM 2918 C CA . LEU A 1 352 ? -37.176 -8.955 27.288 1.00 37.78 352 LEU A CA 1
ATOM 2919 C C . LEU A 1 352 ? -36.953 -10.347 27.901 1.00 37.78 352 LEU A C 1
ATOM 2921 O O . LEU A 1 352 ? -35.852 -10.892 27.799 1.00 37.78 352 LEU A O 1
ATOM 2925 N N . LYS A 1 353 ? -38.004 -10.945 28.483 1.00 38.75 353 LYS A N 1
ATOM 2926 C CA . LYS A 1 353 ? -37.956 -12.285 29.094 1.00 38.75 353 LYS A CA 1
ATOM 2927 C C . LYS A 1 353 ? -37.543 -13.361 28.094 1.00 38.75 353 LYS A C 1
ATOM 2929 O O . LYS A 1 353 ? -36.720 -14.208 28.421 1.00 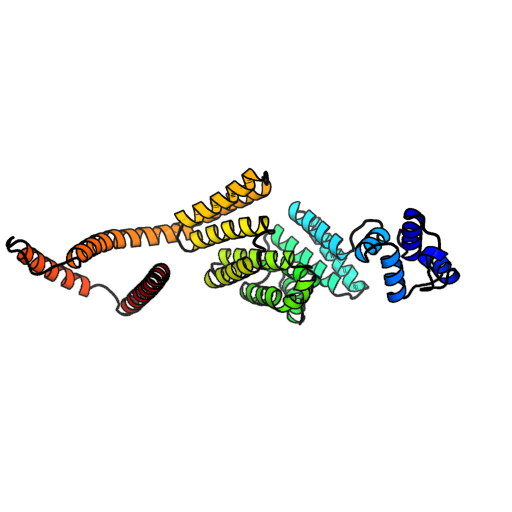38.75 353 LYS A O 1
ATOM 2934 N N . THR A 1 354 ? -38.062 -13.318 26.870 1.00 33.53 354 THR A N 1
ATOM 2935 C CA . THR A 1 354 ? -37.816 -14.381 25.885 1.00 33.53 354 THR A CA 1
ATOM 2936 C C . THR A 1 354 ? -36.404 -14.316 25.299 1.00 33.53 354 THR A C 1
ATOM 2938 O O . THR A 1 354 ? -35.793 -15.354 25.072 1.00 33.53 354 THR A O 1
ATOM 2941 N N . ARG A 1 355 ? -35.836 -13.117 25.104 1.00 32.78 355 ARG A N 1
ATOM 2942 C CA . ARG A 1 355 ? -34.479 -12.965 24.542 1.00 32.78 355 ARG A CA 1
ATOM 2943 C C . ARG A 1 355 ? -33.372 -13.371 25.516 1.00 32.78 355 ARG A C 1
ATOM 2945 O O . ARG A 1 355 ? -32.423 -14.020 25.092 1.00 32.78 355 ARG A O 1
ATOM 2952 N N . LEU A 1 356 ? -33.512 -13.039 26.799 1.00 36.16 356 LEU A N 1
ATOM 2953 C CA . LEU A 1 356 ? -32.532 -13.396 27.835 1.00 36.16 356 LEU A CA 1
ATOM 2954 C C . LEU A 1 356 ? -32.502 -14.903 28.116 1.00 36.16 356 LEU A C 1
ATOM 2956 O O . LEU A 1 356 ? -31.427 -15.478 28.257 1.00 36.16 356 LEU A O 1
ATOM 2960 N N . ILE A 1 357 ? -33.670 -15.551 28.131 1.00 36.94 357 ILE A N 1
ATOM 2961 C CA . ILE A 1 357 ? -33.769 -16.997 28.363 1.00 36.94 357 ILE A CA 1
ATOM 2962 C C . ILE A 1 357 ? -33.237 -17.783 27.157 1.00 36.94 357 ILE A C 1
ATOM 2964 O O . ILE A 1 357 ? -32.528 -18.766 27.332 1.00 36.94 357 ILE A O 1
ATOM 2968 N N . VAL A 1 358 ? -33.521 -17.347 25.925 1.00 31.73 358 VAL A N 1
ATOM 2969 C CA . VAL A 1 358 ? -33.034 -18.047 24.723 1.00 31.73 358 VAL A CA 1
ATOM 2970 C C . VAL A 1 358 ? -31.517 -17.898 24.556 1.00 31.73 358 VAL A C 1
ATOM 2972 O O . VAL A 1 358 ? -30.858 -18.866 24.184 1.00 31.73 358 VAL A O 1
ATOM 2975 N N . HIS A 1 359 ? -30.940 -16.733 24.876 1.00 34.09 359 HIS A N 1
ATOM 2976 C CA . HIS A 1 359 ? -29.492 -16.519 24.765 1.00 34.09 359 HIS A CA 1
ATOM 2977 C C . HIS A 1 359 ? -28.702 -17.327 25.806 1.00 34.09 359 HIS A C 1
ATOM 2979 O O . HIS A 1 359 ? -27.727 -17.984 25.447 1.00 34.09 359 HIS A O 1
ATOM 2985 N N . SER A 1 360 ? -29.160 -17.364 27.066 1.00 34.72 360 SER A N 1
ATOM 2986 C CA . SER A 1 360 ? -28.454 -18.112 28.117 1.00 34.72 360 SER A CA 1
ATOM 2987 C C . SER A 1 360 ? -28.537 -19.628 27.920 1.00 34.72 360 SER A C 1
ATOM 2989 O O . SER A 1 360 ? -27.575 -20.340 28.206 1.00 34.72 360 SER A O 1
ATOM 2991 N N . VAL A 1 361 ? -29.648 -20.132 27.367 1.00 33.78 361 VAL A N 1
ATOM 2992 C CA . VAL A 1 361 ? -29.814 -21.557 27.039 1.00 33.78 361 VAL A CA 1
ATOM 2993 C C . VAL A 1 361 ? -28.924 -21.969 25.860 1.00 33.78 361 VAL A C 1
ATOM 2995 O O . VAL A 1 361 ? -28.363 -23.064 25.883 1.00 33.78 361 VAL A O 1
ATOM 2998 N N . LEU A 1 362 ? -28.738 -21.105 24.855 1.00 29.94 362 LEU A N 1
ATOM 2999 C CA . LEU A 1 362 ? -27.873 -21.387 23.702 1.00 29.94 362 LEU A CA 1
ATOM 3000 C C . LEU A 1 362 ? -26.378 -21.337 24.055 1.00 29.94 362 LEU A C 1
ATOM 3002 O O . LEU A 1 362 ? -25.629 -22.216 23.624 1.00 29.94 362 LEU A O 1
ATOM 3006 N N . GLU A 1 363 ? -25.949 -20.376 24.878 1.00 36.31 363 GLU A N 1
ATOM 3007 C CA . GLU A 1 363 ? -24.565 -20.311 25.371 1.00 36.31 363 GLU A CA 1
ATOM 3008 C C . GLU A 1 363 ? -24.240 -21.511 26.269 1.00 36.31 363 GLU A C 1
ATOM 3010 O O . GLU A 1 363 ? -23.251 -22.204 26.023 1.00 36.31 363 GLU A O 1
ATOM 3015 N N . SER A 1 364 ? -25.140 -21.861 27.196 1.00 35.84 364 SER A N 1
ATOM 3016 C CA . SER A 1 364 ? -24.977 -23.038 28.063 1.00 35.84 364 SER A CA 1
ATOM 3017 C C . SER A 1 364 ? -24.931 -24.351 27.266 1.00 35.84 364 SER A C 1
ATOM 3019 O O . SER A 1 364 ? -24.150 -25.247 27.581 1.00 35.84 364 SER A O 1
ATOM 3021 N N . ALA A 1 365 ? -25.717 -24.475 26.187 1.00 31.12 365 ALA A N 1
ATOM 3022 C CA . ALA A 1 365 ? -25.690 -25.652 25.316 1.00 31.12 365 ALA A CA 1
ATOM 3023 C C . ALA A 1 365 ? -24.381 -25.762 24.511 1.00 31.12 365 ALA A C 1
ATOM 3025 O O . ALA A 1 365 ? -23.869 -26.869 24.320 1.00 31.12 365 ALA A O 1
ATOM 3026 N N . SER A 1 366 ? -23.817 -24.631 24.071 1.00 34.34 366 SER A N 1
ATOM 3027 C CA . SER A 1 366 ? -22.543 -24.592 23.343 1.00 34.34 366 SER A CA 1
ATOM 3028 C C . SER A 1 366 ? -21.337 -24.906 24.239 1.00 34.34 366 SER A C 1
ATOM 3030 O O . SER A 1 366 ? -20.448 -25.654 23.829 1.00 34.34 366 SER A O 1
ATOM 3032 N N . GLU A 1 367 ? -21.349 -24.441 25.493 1.00 34.62 367 GLU A N 1
ATOM 3033 C CA . GLU A 1 367 ? -20.317 -24.753 26.488 1.00 34.62 367 GLU A CA 1
ATOM 3034 C C . GLU A 1 367 ? -20.401 -26.211 26.962 1.00 34.62 367 GLU A C 1
ATOM 3036 O O . GLU A 1 367 ? -19.374 -26.889 27.050 1.00 34.62 367 GLU A O 1
ATOM 3041 N N . CYS A 1 368 ? -21.610 -26.756 27.151 1.00 32.44 368 CYS A N 1
ATOM 3042 C CA . CYS A 1 368 ? -21.788 -28.183 27.433 1.00 32.44 368 CYS A CA 1
ATOM 3043 C C . CYS A 1 368 ? -21.332 -29.076 26.265 1.00 32.44 368 CYS A C 1
ATOM 3045 O O . CYS A 1 368 ? -20.721 -30.118 26.503 1.00 32.44 368 CYS A O 1
ATOM 3047 N N . GLN A 1 369 ? -21.566 -28.685 25.004 1.00 32.44 369 GLN A N 1
ATOM 3048 C CA . GLN A 1 369 ? -21.064 -29.431 23.840 1.00 32.44 369 GLN A CA 1
ATOM 3049 C C . GLN A 1 369 ? -19.535 -29.375 23.707 1.00 32.44 369 GLN A C 1
ATOM 3051 O O . GLN A 1 369 ? -18.928 -30.351 23.260 1.00 32.44 369 GLN A O 1
ATOM 3056 N N . LEU A 1 370 ? -18.905 -28.266 24.106 1.00 33.72 370 LEU A N 1
ATOM 3057 C CA . LEU A 1 370 ? -17.450 -28.116 24.094 1.00 33.72 370 LEU A CA 1
ATOM 3058 C C . LEU A 1 370 ? -16.786 -28.977 25.184 1.00 33.72 370 LEU A C 1
ATOM 3060 O O . LEU A 1 370 ? -15.813 -29.677 24.904 1.00 33.72 370 LEU A O 1
ATOM 3064 N N . LEU A 1 371 ? -17.363 -29.001 26.390 1.00 33.69 371 LEU A N 1
ATOM 3065 C CA . LEU A 1 371 ? -16.896 -29.823 27.514 1.00 33.69 371 LEU A CA 1
ATOM 3066 C C . LEU A 1 371 ? -17.090 -31.328 27.262 1.00 33.69 371 LEU A C 1
ATOM 3068 O O . LEU A 1 371 ? -16.217 -32.129 27.591 1.00 33.69 371 LEU A O 1
ATOM 3072 N N . LEU A 1 372 ? -18.181 -31.729 26.597 1.00 32.09 372 LEU A N 1
ATOM 3073 C CA . LEU A 1 372 ? -18.410 -33.128 26.206 1.00 32.09 372 LEU A CA 1
ATOM 3074 C C . LEU A 1 372 ? -17.464 -33.613 25.094 1.00 32.09 372 LEU A C 1
ATOM 3076 O O . LEU A 1 372 ? -17.190 -34.810 25.012 1.00 32.09 372 LEU A O 1
ATOM 3080 N N . ARG A 1 373 ? -16.937 -32.709 24.254 1.00 36.31 373 ARG A N 1
ATOM 3081 C CA . ARG A 1 373 ? -15.918 -33.036 23.238 1.00 36.31 373 ARG A CA 1
ATOM 3082 C C . ARG A 1 373 ? -14.510 -33.152 23.818 1.00 36.31 373 ARG A C 1
ATOM 3084 O O . ARG A 1 373 ? -13.718 -33.919 23.289 1.00 36.31 373 ARG A O 1
ATOM 3091 N N . GLN A 1 374 ? -14.207 -32.442 24.904 1.00 38.06 374 GLN A N 1
ATOM 3092 C CA . GLN A 1 374 ? -12.898 -32.504 25.569 1.00 38.06 374 GLN A CA 1
ATOM 3093 C C . GLN A 1 374 ? -12.718 -33.739 26.470 1.00 38.06 374 GLN A C 1
ATOM 3095 O O . GLN A 1 374 ? -11.595 -34.054 26.842 1.00 38.06 374 GLN A O 1
ATOM 3100 N N . HIS A 1 375 ? -13.795 -34.475 26.767 1.00 37.66 375 HIS A N 1
ATOM 3101 C CA . HIS A 1 375 ? -13.760 -35.718 27.551 1.00 37.66 375 HIS A CA 1
ATOM 3102 C C . HIS A 1 375 ? -14.064 -36.991 26.737 1.00 37.66 375 HIS A C 1
ATOM 3104 O O . HIS A 1 375 ? -14.360 -38.042 27.306 1.00 37.66 375 HIS A O 1
ATOM 3110 N N . ARG A 1 376 ? -13.963 -36.929 25.403 1.00 36.06 376 ARG A N 1
ATOM 3111 C CA . ARG A 1 376 ? -13.924 -38.113 24.531 1.00 36.06 376 ARG A CA 1
ATOM 3112 C C . ARG A 1 376 ? -12.716 -38.040 23.600 1.00 36.06 376 ARG A C 1
ATOM 3114 O O . ARG A 1 376 ? -12.872 -37.633 22.455 1.00 36.06 376 ARG A O 1
ATOM 3121 N N . PHE A 1 377 ? -11.547 -38.378 24.133 1.00 37.00 377 PHE A N 1
ATOM 3122 C CA . PHE A 1 377 ? -10.534 -39.305 23.603 1.00 37.00 377 PHE A CA 1
ATOM 3123 C C . PHE A 1 377 ? -9.277 -39.211 24.464 1.00 37.00 377 PHE A C 1
ATOM 3125 O O . PHE A 1 377 ? -8.840 -38.070 24.733 1.00 37.00 377 PHE A O 1
#